Protein AF-A0A7C3L889-F1 (afdb_monomer)

Radius of gyration: 42.62 Å; Cα contacts (8 Å, |Δi|>4): 1383; chains: 1; bounding box: 101×55×102 Å

Structure (mmCIF, N/CA/C/O backbone):
data_AF-A0A7C3L889-F1
#
_entry.id   AF-A0A7C3L889-F1
#
loop_
_atom_site.group_PDB
_atom_site.id
_atom_site.type_symbol
_atom_site.label_atom_id
_atom_site.label_alt_id
_atom_site.label_comp_id
_atom_site.label_asym_id
_atom_site.label_entity_id
_atom_site.label_seq_id
_atom_site.pdbx_PDB_ins_code
_atom_site.Cartn_x
_atom_site.Cartn_y
_atom_site.Cartn_z
_atom_site.occupancy
_atom_site.B_iso_or_equiv
_atom_site.auth_seq_id
_atom_site.auth_comp_id
_atom_site.auth_asym_id
_atom_site.auth_atom_id
_atom_site.pdbx_PDB_model_num
ATOM 1 N N . ASP A 1 1 ? 51.698 14.834 -18.775 1.00 70.50 1 ASP A N 1
ATOM 2 C CA . ASP A 1 1 ? 52.623 13.778 -18.311 1.00 70.50 1 ASP A CA 1
ATOM 3 C C . ASP A 1 1 ? 52.259 12.429 -18.897 1.00 70.50 1 ASP A C 1
ATOM 5 O O . ASP A 1 1 ? 51.082 12.182 -19.133 1.00 70.50 1 ASP A O 1
ATOM 9 N N . LYS A 1 2 ? 53.258 11.590 -19.199 1.00 86.81 2 LYS A N 1
ATOM 10 C CA . LYS A 1 2 ? 53.035 10.225 -19.698 1.00 86.81 2 LYS A CA 1
ATOM 11 C C . LYS A 1 2 ? 52.978 9.249 -18.524 1.00 86.81 2 LYS A C 1
ATOM 13 O O . LYS A 1 2 ? 53.900 9.225 -17.712 1.00 86.81 2 LYS A O 1
ATOM 18 N N . ILE A 1 3 ? 51.927 8.438 -18.457 1.00 94.12 3 ILE A N 1
ATOM 19 C CA . ILE A 1 3 ? 51.753 7.384 -17.453 1.00 94.12 3 ILE A CA 1
ATOM 20 C C . ILE A 1 3 ? 52.172 6.058 -18.084 1.00 94.12 3 ILE A C 1
ATOM 22 O O . ILE A 1 3 ? 51.594 5.648 -19.086 1.00 94.12 3 ILE A O 1
ATOM 26 N N . ASN A 1 4 ? 53.154 5.384 -17.485 1.00 96.06 4 ASN A N 1
ATOM 27 C CA . ASN A 1 4 ? 53.631 4.077 -17.937 1.00 96.06 4 ASN A CA 1
ATOM 28 C C . ASN A 1 4 ? 53.218 2.996 -16.934 1.00 96.06 4 ASN A C 1
ATOM 30 O O . ASN A 1 4 ? 53.642 3.029 -15.779 1.00 96.06 4 ASN A O 1
ATOM 34 N N . ILE A 1 5 ? 52.429 2.023 -17.379 1.00 96.19 5 ILE A N 1
ATOM 35 C CA . ILE A 1 5 ? 51.915 0.917 -16.568 1.00 96.19 5 ILE A CA 1
ATOM 36 C C . ILE A 1 5 ? 52.521 -0.386 -17.085 1.00 96.19 5 ILE A C 1
ATOM 38 O O . ILE A 1 5 ? 52.445 -0.691 -18.274 1.00 96.19 5 ILE A O 1
ATOM 42 N N . LYS A 1 6 ? 53.110 -1.183 -16.191 1.00 96.69 6 LYS A N 1
ATOM 43 C CA . LYS A 1 6 ? 53.592 -2.534 -16.504 1.00 96.69 6 LYS A CA 1
ATOM 44 C C . LYS A 1 6 ? 52.793 -3.552 -15.706 1.00 96.69 6 LYS A C 1
ATOM 46 O O . LYS A 1 6 ? 52.712 -3.437 -14.487 1.00 96.69 6 LYS A O 1
ATOM 51 N N . VAL A 1 7 ? 52.235 -4.543 -16.390 1.00 95.81 7 VAL A N 1
ATOM 52 C CA . VAL A 1 7 ? 51.430 -5.612 -15.789 1.00 95.81 7 VAL A CA 1
ATOM 53 C C . VAL A 1 7 ? 52.130 -6.949 -16.023 1.00 95.81 7 VAL A C 1
ATOM 55 O O . VAL A 1 7 ? 52.517 -7.265 -17.148 1.00 95.81 7 VAL A O 1
ATOM 58 N N . SER A 1 8 ? 52.304 -7.731 -14.959 1.00 92.12 8 SER A N 1
ATOM 59 C CA . SER A 1 8 ? 52.916 -9.064 -14.993 1.00 92.12 8 SER A CA 1
ATOM 60 C C . SER A 1 8 ? 52.025 -10.051 -14.236 1.00 92.12 8 SER A C 1
ATOM 62 O O . SER A 1 8 ? 51.461 -9.687 -13.206 1.00 92.12 8 SER A O 1
ATOM 64 N N . GLY A 1 9 ? 51.926 -11.292 -14.719 1.00 84.88 9 GLY A N 1
ATOM 65 C CA . GLY A 1 9 ? 51.050 -12.326 -14.150 1.00 84.88 9 GLY A CA 1
ATOM 66 C C . GLY A 1 9 ? 49.716 -12.472 -14.900 1.00 84.88 9 GLY A C 1
ATOM 67 O O . GLY A 1 9 ? 49.569 -11.915 -15.988 1.00 84.88 9 GLY A O 1
ATOM 68 N N . PRO A 1 10 ? 48.750 -13.242 -14.362 1.00 83.69 10 PRO A N 1
ATOM 69 C CA . PRO A 1 10 ? 47.453 -13.458 -15.003 1.00 83.69 10 PRO A CA 1
ATOM 70 C C . PRO A 1 10 ? 46.661 -12.150 -15.133 1.00 83.69 10 PRO A C 1
ATOM 72 O O . PRO A 1 10 ? 46.336 -11.514 -14.130 1.00 83.69 10 PRO A O 1
ATOM 75 N N . VAL A 1 11 ? 46.334 -11.753 -16.365 1.00 92.31 11 VAL A N 1
ATOM 76 C CA . VAL A 1 11 ? 45.581 -10.523 -16.640 1.00 92.31 11 VAL A CA 1
ATOM 77 C C . VAL A 1 11 ? 44.111 -10.838 -16.903 1.00 92.31 11 VAL A C 1
ATOM 79 O O . VAL A 1 11 ? 43.778 -11.588 -17.822 1.00 92.31 11 VAL A O 1
ATOM 82 N N . GLY A 1 12 ? 43.237 -10.248 -16.083 1.00 88.00 12 GLY A N 1
ATOM 83 C CA . GLY A 1 12 ? 41.783 -10.355 -16.207 1.00 88.00 12 GLY A CA 1
ATOM 84 C C . GLY A 1 12 ? 41.203 -9.582 -17.397 1.00 88.00 12 GLY A C 1
ATOM 85 O O . GLY A 1 12 ? 41.928 -9.058 -18.240 1.00 88.00 12 GLY A O 1
ATOM 86 N N . GLN A 1 13 ? 39.873 -9.530 -17.467 1.00 91.75 13 GLN A N 1
ATOM 87 C CA . GLN A 1 13 ? 39.147 -8.859 -18.549 1.00 91.75 13 GLN A CA 1
ATOM 88 C C . GLN A 1 13 ? 39.326 -7.332 -18.508 1.00 91.75 13 GLN A C 1
ATOM 90 O O . GLN A 1 13 ? 39.566 -6.749 -17.447 1.00 91.75 13 GLN A O 1
ATOM 95 N N . ARG A 1 14 ? 39.133 -6.675 -19.658 1.00 94.19 14 ARG A N 1
ATOM 96 C CA . ARG A 1 14 ? 39.060 -5.209 -19.817 1.00 94.19 14 ARG A CA 1
ATOM 97 C C . ARG A 1 14 ? 40.326 -4.447 -19.446 1.00 94.19 14 ARG A C 1
ATOM 99 O O . ARG A 1 14 ? 40.277 -3.279 -19.052 1.00 94.19 14 ARG A O 1
ATOM 106 N N . LEU A 1 15 ? 41.482 -5.079 -19.612 1.00 95.38 15 LEU A N 1
ATOM 107 C CA . LEU A 1 15 ? 42.757 -4.391 -19.469 1.00 95.38 15 LEU A CA 1
ATOM 108 C C . LEU A 1 15 ? 42.813 -3.161 -20.388 1.00 95.38 15 LEU A C 1
ATOM 110 O O . LEU A 1 15 ? 42.618 -3.270 -21.596 1.00 95.38 15 LEU A O 1
ATOM 114 N N . GLY A 1 16 ? 43.153 -2.001 -19.824 1.00 94.62 16 GLY A N 1
ATOM 115 C CA . GLY A 1 16 ? 43.305 -0.764 -20.594 1.00 94.62 16 GLY A CA 1
ATOM 116 C C . GLY A 1 16 ? 41.987 -0.216 -21.141 1.00 94.62 16 GLY A C 1
ATOM 117 O O . GLY A 1 16 ? 42.001 0.597 -22.067 1.00 94.62 16 GLY A O 1
ATOM 118 N N . ALA A 1 17 ? 40.854 -0.659 -20.588 1.00 94.62 17 ALA A N 1
ATOM 119 C CA . ALA A 1 17 ? 39.554 -0.125 -20.946 1.00 94.62 17 ALA A CA 1
ATOM 120 C C . ALA A 1 17 ? 39.459 1.378 -20.658 1.00 94.62 17 ALA A C 1
ATOM 122 O O . ALA A 1 17 ? 39.975 1.857 -19.647 1.00 94.62 17 ALA A O 1
ATOM 123 N N . MET A 1 18 ? 38.785 2.113 -21.546 1.00 94.25 18 MET A N 1
ATOM 124 C CA . MET A 1 18 ? 38.640 3.574 -21.470 1.00 94.25 18 MET A CA 1
ATOM 125 C C . MET A 1 18 ? 39.987 4.313 -21.366 1.00 94.25 18 MET A C 1
ATOM 127 O O . MET A 1 18 ? 40.063 5.415 -20.825 1.00 94.25 18 MET A O 1
ATOM 131 N N . GLY A 1 19 ? 41.062 3.702 -21.879 1.00 94.12 19 GLY A N 1
ATOM 132 C CA . GLY A 1 19 ? 42.402 4.271 -21.852 1.00 94.12 19 GLY A CA 1
ATOM 133 C C . GLY A 1 19 ? 42.468 5.609 -22.589 1.00 94.12 19 GLY A C 1
ATOM 134 O O . GLY A 1 19 ? 41.943 5.747 -23.690 1.00 94.12 19 GLY A O 1
ATOM 135 N N . MET A 1 20 ? 43.126 6.595 -21.983 1.00 93.50 20 MET A N 1
ATOM 136 C CA . MET A 1 20 ? 43.212 7.961 -22.507 1.00 93.50 20 MET A CA 1
ATOM 137 C C . MET A 1 20 ? 44.606 8.268 -23.060 1.00 93.50 20 MET A C 1
ATOM 139 O O . MET A 1 20 ? 45.595 7.614 -22.710 1.00 93.50 20 MET A O 1
ATOM 143 N N . GLN A 1 21 ? 44.686 9.298 -23.906 1.00 92.56 21 GLN A N 1
ATOM 144 C CA . GLN A 1 21 ? 45.949 9.803 -24.444 1.00 92.56 21 GLN A CA 1
ATOM 145 C C . GLN A 1 21 ? 46.967 10.082 -23.326 1.00 92.56 21 GLN A C 1
ATOM 147 O O . GLN A 1 21 ? 46.633 10.621 -22.275 1.00 92.56 21 GLN A O 1
ATOM 152 N N . GLY A 1 22 ? 48.227 9.714 -23.568 1.00 93.94 22 GLY A N 1
ATOM 153 C CA . GLY A 1 22 ? 49.306 9.853 -22.587 1.00 93.94 22 GLY A CA 1
ATOM 154 C C . GLY A 1 22 ? 49.474 8.645 -21.662 1.00 93.94 22 GLY A C 1
ATOM 155 O O . GLY A 1 22 ? 50.377 8.662 -20.832 1.00 93.94 22 GLY A O 1
ATOM 156 N N . THR A 1 23 ? 48.669 7.590 -21.828 1.00 97.12 23 THR A N 1
ATOM 157 C CA . THR A 1 23 ? 48.820 6.323 -21.097 1.00 97.12 23 THR A CA 1
ATOM 158 C C . THR A 1 23 ? 49.464 5.256 -21.982 1.00 97.12 23 THR A C 1
ATOM 160 O O . THR A 1 23 ? 48.990 4.996 -23.089 1.00 97.12 23 THR A O 1
ATOM 163 N N . GLU A 1 24 ? 50.513 4.611 -21.480 1.00 97.88 24 GLU A N 1
ATOM 164 C CA . GLU A 1 24 ? 51.167 3.459 -22.100 1.00 97.88 24 GLU A CA 1
ATOM 165 C C . GLU A 1 24 ? 51.110 2.257 -21.149 1.00 97.88 24 GLU A C 1
ATOM 167 O O . GLU A 1 24 ? 51.527 2.344 -19.994 1.00 97.88 24 GLU A O 1
ATOM 172 N N . ILE A 1 25 ? 50.568 1.134 -21.621 1.00 98.00 25 ILE A N 1
ATOM 173 C CA . ILE A 1 25 ? 50.381 -0.098 -20.848 1.00 98.00 25 ILE A CA 1
ATOM 174 C C . ILE A 1 25 ? 51.151 -1.220 -21.533 1.00 98.00 25 ILE A C 1
ATOM 176 O O . ILE A 1 25 ? 50.941 -1.479 -22.715 1.00 98.00 25 ILE A O 1
ATOM 180 N N . VAL A 1 26 ? 52.006 -1.924 -20.795 1.00 98.06 26 VAL A N 1
ATOM 181 C CA . VAL A 1 26 ? 52.742 -3.093 -21.291 1.00 98.06 26 VAL A CA 1
ATOM 182 C C . VAL A 1 26 ? 52.435 -4.307 -20.424 1.00 98.06 26 VAL A C 1
ATOM 184 O O . VAL A 1 26 ? 52.660 -4.285 -19.213 1.00 98.06 26 VAL A O 1
ATOM 187 N N . VAL A 1 27 ? 51.964 -5.382 -21.049 1.00 97.44 27 VAL A N 1
ATOM 188 C CA . VAL A 1 27 ? 51.660 -6.663 -20.402 1.00 97.44 27 VAL A CA 1
ATOM 189 C C . VAL A 1 27 ? 52.722 -7.689 -20.742 1.00 97.44 27 VAL A C 1
ATOM 191 O O . VAL A 1 27 ? 52.957 -7.986 -21.914 1.00 97.44 27 VAL A O 1
ATOM 194 N N . ASN A 1 28 ? 53.320 -8.285 -19.715 1.00 96.12 28 ASN A N 1
ATOM 195 C CA . ASN A 1 28 ? 54.216 -9.428 -19.853 1.00 96.12 28 ASN A CA 1
ATOM 196 C C . ASN A 1 28 ? 53.412 -10.738 -19.793 1.00 96.12 28 ASN A C 1
ATOM 198 O O . ASN A 1 28 ? 53.394 -11.407 -18.761 1.00 96.12 28 ASN A O 1
ATOM 202 N N . GLY A 1 29 ? 52.727 -11.076 -20.887 1.00 94.62 29 GLY A N 1
ATOM 203 C CA . GLY A 1 29 ? 51.891 -12.273 -21.007 1.00 94.62 29 GLY A CA 1
ATOM 204 C C . GLY A 1 29 ? 50.658 -12.040 -21.881 1.00 94.62 29 GLY A C 1
ATOM 205 O O . GLY A 1 29 ? 50.560 -11.017 -22.558 1.00 94.62 29 GLY A O 1
ATOM 206 N N . SER A 1 30 ? 49.728 -12.995 -21.856 1.00 96.00 30 SER A N 1
ATOM 207 C CA . SER A 1 30 ? 48.424 -12.906 -22.529 1.00 96.00 30 SER A CA 1
ATOM 208 C C . SER A 1 30 ? 47.391 -12.163 -21.674 1.00 96.00 30 SER A C 1
ATOM 210 O O . SER A 1 30 ? 47.548 -12.062 -20.454 1.00 96.00 30 SER A O 1
ATOM 212 N N . ALA A 1 31 ? 46.317 -11.672 -22.296 1.00 96.44 31 ALA A N 1
ATOM 213 C CA . ALA A 1 31 ? 45.240 -10.961 -21.610 1.00 96.44 31 ALA A CA 1
ATOM 214 C C . ALA A 1 31 ? 43.839 -11.495 -21.964 1.00 96.44 31 ALA A C 1
ATOM 216 O O . ALA A 1 31 ? 43.543 -11.846 -23.113 1.00 96.44 31 ALA A O 1
ATOM 217 N N . SER A 1 32 ? 42.987 -11.568 -20.936 1.00 93.50 32 SER A N 1
ATOM 218 C CA . SER A 1 32 ? 41.586 -11.984 -21.054 1.00 93.50 32 SER A CA 1
ATOM 219 C C . SER A 1 32 ? 40.712 -10.888 -21.693 1.00 93.50 32 SER A C 1
ATOM 221 O O . SER A 1 32 ? 41.197 -9.782 -21.920 1.00 93.50 32 SER A O 1
ATOM 223 N N . ASP A 1 33 ? 39.457 -11.219 -22.011 1.00 94.12 33 ASP A N 1
ATOM 224 C CA . ASP A 1 33 ? 38.586 -10.547 -22.989 1.00 94.12 33 ASP A CA 1
ATOM 225 C C . ASP A 1 33 ? 38.547 -9.007 -22.874 1.00 94.12 33 ASP A C 1
ATOM 227 O O . ASP A 1 33 ? 38.765 -8.431 -21.806 1.00 94.12 33 ASP A O 1
ATOM 231 N N . ASP A 1 34 ? 38.183 -8.325 -23.964 1.00 96.50 34 ASP A N 1
ATOM 232 C CA . ASP A 1 34 ? 37.917 -6.880 -24.018 1.00 96.50 34 ASP A CA 1
ATOM 233 C C . ASP A 1 34 ? 39.145 -5.978 -23.740 1.00 96.50 34 ASP A C 1
ATOM 235 O O . ASP A 1 34 ? 39.020 -4.849 -23.255 1.00 96.50 34 ASP A O 1
ATOM 239 N N . VAL A 1 35 ? 40.362 -6.435 -24.059 1.00 97.56 35 VAL A N 1
ATOM 240 C CA . VAL A 1 35 ? 41.577 -5.600 -23.963 1.00 97.56 35 VAL A CA 1
ATOM 241 C C . VAL A 1 35 ? 41.413 -4.323 -24.785 1.00 97.56 35 VAL A C 1
ATOM 243 O O . VAL A 1 35 ? 41.177 -4.390 -25.983 1.00 97.56 35 VAL A O 1
ATOM 246 N N . GLY A 1 36 ? 41.567 -3.150 -24.177 1.00 96.75 36 GLY A N 1
ATOM 247 C CA . GLY A 1 36 ? 41.388 -1.870 -24.863 1.00 96.75 36 GLY A CA 1
ATOM 248 C C . GLY A 1 36 ? 39.932 -1.557 -25.222 1.00 96.75 36 GLY A C 1
ATOM 249 O O . GLY A 1 36 ? 39.685 -0.786 -26.151 1.00 96.75 36 GLY A O 1
ATOM 250 N N . TRP A 1 37 ? 38.960 -2.137 -24.514 1.00 96.88 37 TRP A N 1
ATOM 251 C CA . TRP A 1 37 ? 37.549 -1.787 -24.680 1.00 96.88 37 TRP A CA 1
ATOM 252 C C . TRP A 1 37 ? 37.309 -0.290 -24.459 1.00 96.88 37 TRP A C 1
ATOM 254 O O . TRP A 1 37 ? 37.759 0.274 -23.463 1.00 96.88 37 TRP A O 1
ATOM 264 N N . LEU A 1 38 ? 36.610 0.371 -25.385 1.00 95.81 38 LEU A N 1
ATOM 265 C CA . LEU A 1 38 ? 36.418 1.830 -25.372 1.00 95.81 38 LEU A CA 1
ATOM 266 C C . LEU A 1 38 ? 37.735 2.629 -25.293 1.00 95.81 38 LEU A C 1
ATOM 268 O O . LEU A 1 38 ? 37.765 3.708 -24.705 1.00 95.81 38 LEU A O 1
ATOM 272 N N . ASN A 1 39 ? 38.842 2.120 -25.846 1.00 95.88 39 ASN A N 1
ATOM 273 C CA . ASN A 1 39 ? 40.097 2.873 -25.862 1.00 95.88 39 ASN A CA 1
ATOM 274 C C . ASN A 1 39 ? 39.928 4.212 -26.612 1.00 95.88 39 ASN A C 1
ATOM 276 O O . ASN A 1 39 ? 39.407 4.270 -27.733 1.00 95.88 39 ASN A O 1
ATOM 280 N N . CYS A 1 40 ? 40.381 5.282 -25.968 1.00 93.06 40 CYS A N 1
ATOM 281 C CA . CYS A 1 40 ? 40.256 6.677 -26.375 1.00 93.06 40 CYS A CA 1
ATOM 282 C C . CYS A 1 40 ? 41.624 7.377 -26.446 1.00 93.06 40 CYS A C 1
ATOM 284 O O . CYS A 1 40 ? 41.687 8.603 -26.415 1.00 93.06 40 CYS A O 1
ATOM 286 N N . GLY A 1 41 ? 42.723 6.625 -26.572 1.00 93.81 41 GLY A N 1
ATOM 287 C CA . GLY A 1 41 ? 44.043 7.201 -26.854 1.00 93.81 41 GLY A CA 1
ATOM 288 C C . GLY A 1 41 ? 45.229 6.510 -26.190 1.00 93.81 41 GLY A C 1
ATOM 289 O O . GLY A 1 41 ? 46.362 6.930 -26.423 1.00 93.81 41 GLY A O 1
ATOM 290 N N . ALA A 1 42 ? 45.010 5.474 -25.378 1.00 97.00 42 ALA A N 1
ATOM 291 C CA . ALA A 1 42 ? 46.100 4.730 -24.758 1.00 97.00 42 ALA A CA 1
ATOM 292 C C . ALA A 1 42 ? 46.831 3.837 -25.770 1.00 97.00 42 ALA A C 1
ATOM 294 O O . ALA A 1 42 ? 46.230 3.314 -26.716 1.00 97.00 42 ALA A O 1
ATOM 295 N N . ILE A 1 43 ? 48.124 3.628 -25.529 1.00 97.94 43 ILE A N 1
ATOM 296 C CA . ILE A 1 43 ? 48.941 2.632 -26.226 1.00 97.94 43 ILE A CA 1
ATOM 297 C C . ILE A 1 43 ? 49.028 1.400 -25.328 1.00 97.94 43 ILE A C 1
ATOM 299 O O . ILE A 1 43 ? 49.540 1.477 -24.215 1.00 97.94 43 ILE A O 1
ATOM 303 N N . ILE A 1 44 ? 48.520 0.265 -25.793 1.00 98.38 44 ILE A N 1
ATOM 304 C CA . ILE A 1 44 ? 48.465 -0.991 -25.045 1.00 98.38 44 ILE A CA 1
ATOM 305 C C . ILE A 1 44 ? 49.286 -2.026 -25.807 1.00 98.38 44 ILE A C 1
ATOM 307 O O . ILE A 1 44 ? 48.988 -2.329 -26.956 1.00 98.38 44 ILE A O 1
ATOM 311 N N . THR A 1 45 ? 50.318 -2.578 -25.177 1.00 98.44 45 THR A N 1
ATOM 312 C CA . THR A 1 45 ? 51.160 -3.638 -25.738 1.00 98.44 45 THR A CA 1
ATOM 313 C C . THR A 1 45 ? 50.987 -4.919 -24.933 1.00 98.44 45 THR A C 1
ATOM 315 O O . THR A 1 45 ? 51.276 -4.943 -23.738 1.00 98.44 45 THR A O 1
ATOM 318 N N . VAL A 1 46 ? 50.560 -5.997 -25.585 1.00 98.06 46 VAL A N 1
ATOM 319 C CA . VAL A 1 46 ? 50.397 -7.330 -24.997 1.00 98.06 46 VAL A CA 1
ATOM 320 C C . VAL A 1 46 ? 51.461 -8.262 -25.568 1.00 98.06 46 VAL A C 1
ATOM 322 O O . VAL A 1 46 ? 51.452 -8.569 -26.760 1.00 98.06 46 VAL A O 1
ATOM 325 N N . LEU A 1 47 ? 52.396 -8.723 -24.730 1.00 97.69 47 LEU A N 1
ATOM 326 C CA . LEU A 1 47 ? 53.473 -9.648 -25.119 1.00 97.69 47 LEU A CA 1
ATOM 327 C C . LEU A 1 47 ? 53.013 -11.123 -25.118 1.00 97.69 47 LEU A C 1
ATOM 329 O O . LEU A 1 47 ? 53.761 -12.008 -24.715 1.00 97.69 47 LEU A O 1
ATOM 333 N N . GLY A 1 48 ? 51.777 -11.365 -25.550 1.00 95.81 48 GLY A N 1
ATOM 334 C CA . GLY A 1 48 ? 51.102 -12.662 -25.615 1.00 95.81 48 GLY A CA 1
ATOM 335 C C . GLY A 1 48 ? 49.849 -12.576 -26.492 1.00 95.81 48 GLY A C 1
ATOM 336 O O . GLY A 1 48 ? 49.741 -11.672 -27.323 1.00 95.81 48 GLY A O 1
ATOM 337 N N . ASP A 1 49 ? 48.909 -13.504 -26.314 1.00 96.75 49 ASP A N 1
ATOM 338 C CA . ASP A 1 49 ? 47.613 -13.498 -27.008 1.00 96.75 49 ASP A CA 1
ATOM 339 C C . ASP A 1 49 ? 46.597 -12.582 -26.311 1.00 96.75 49 ASP A C 1
ATOM 341 O O . ASP A 1 49 ? 46.642 -12.381 -25.093 1.00 96.75 49 ASP A O 1
ATOM 345 N N . VAL A 1 50 ? 45.634 -12.072 -27.078 1.00 97.00 50 VAL A N 1
ATOM 346 C CA . VAL A 1 50 ? 44.405 -11.478 -26.536 1.00 97.00 50 VAL A CA 1
ATOM 347 C C . VAL A 1 50 ? 43.220 -12.361 -26.901 1.00 97.00 50 VAL A C 1
ATOM 349 O O . VAL A 1 50 ? 43.165 -12.941 -27.984 1.00 97.00 50 VAL A O 1
ATOM 352 N N . THR A 1 51 ? 42.277 -12.494 -25.979 1.00 95.06 51 THR A N 1
ATOM 353 C CA . THR A 1 51 ? 41.063 -13.300 -26.184 1.00 95.06 51 THR A CA 1
ATOM 354 C C . THR A 1 51 ? 39.961 -12.452 -26.831 1.00 95.06 51 THR A C 1
ATOM 356 O O . THR A 1 51 ? 40.267 -11.631 -27.701 1.00 95.06 51 THR A O 1
ATOM 359 N N . ASN A 1 52 ? 38.684 -12.686 -26.528 1.00 96.88 52 ASN A N 1
ATOM 360 C CA . ASN A 1 52 ? 37.596 -12.139 -27.333 1.00 96.88 52 ASN A CA 1
ATOM 361 C C . ASN A 1 52 ? 37.432 -10.632 -27.113 1.00 96.88 52 ASN A C 1
ATOM 363 O O . ASN A 1 52 ? 37.811 -10.103 -26.074 1.00 96.88 52 ASN A O 1
ATOM 367 N N . GLY A 1 53 ? 36.856 -9.917 -28.078 1.00 96.19 53 GLY A N 1
ATOM 368 C CA . GLY A 1 53 ? 36.477 -8.513 -27.870 1.00 96.19 53 GLY A CA 1
ATOM 369 C C . GLY A 1 53 ? 37.645 -7.524 -27.805 1.00 96.19 53 GLY A C 1
ATOM 370 O O . GLY A 1 53 ? 37.448 -6.365 -27.442 1.00 96.19 53 GLY A O 1
ATOM 371 N N . ALA A 1 54 ? 38.873 -7.936 -28.139 1.00 97.19 54 ALA A N 1
ATOM 372 C CA . ALA A 1 54 ? 40.010 -7.019 -28.103 1.00 97.19 54 ALA A CA 1
ATOM 373 C C . ALA A 1 54 ? 39.757 -5.787 -28.990 1.00 97.19 54 ALA A C 1
ATOM 375 O O . ALA A 1 54 ? 39.307 -5.891 -30.128 1.00 97.19 54 ALA A O 1
ATOM 376 N N . HIS A 1 55 ? 40.023 -4.615 -28.427 1.00 94.94 55 HIS A N 1
ATOM 377 C CA . HIS A 1 55 ? 39.798 -3.277 -28.972 1.00 94.94 55 HIS A CA 1
ATOM 378 C C . HIS A 1 55 ? 38.341 -2.919 -29.301 1.00 94.94 55 HIS A C 1
ATOM 380 O O . HIS A 1 55 ? 38.086 -1.931 -29.991 1.00 94.94 55 HIS A O 1
ATOM 386 N N . ASN A 1 56 ? 37.371 -3.675 -28.781 1.00 95.00 56 ASN A N 1
ATOM 387 C CA . ASN A 1 56 ? 35.952 -3.447 -29.031 1.00 95.00 56 ASN A CA 1
ATOM 388 C C . ASN A 1 56 ? 35.508 -2.025 -28.631 1.00 95.00 56 ASN A C 1
ATOM 390 O O . ASN A 1 56 ? 35.846 -1.516 -27.559 1.00 95.00 56 ASN A O 1
ATOM 394 N N . ALA A 1 57 ? 34.732 -1.384 -29.505 1.00 95.44 57 ALA A N 1
ATOM 395 C CA . ALA A 1 57 ? 34.175 -0.041 -29.342 1.00 95.44 57 ALA A CA 1
ATOM 396 C C . ALA A 1 57 ? 35.202 1.087 -29.102 1.00 95.44 57 ALA A C 1
ATOM 398 O O . ALA A 1 57 ? 34.820 2.191 -28.713 1.00 95.44 57 ALA A O 1
ATOM 399 N N . GLY A 1 58 ? 36.495 0.854 -29.347 1.00 95.25 58 GLY A N 1
ATOM 400 C CA . GLY A 1 58 ? 37.501 1.911 -29.269 1.00 95.25 58 GLY A CA 1
ATOM 401 C C . GLY A 1 58 ? 37.304 2.980 -30.349 1.00 95.25 58 GLY A C 1
ATOM 402 O O . GLY A 1 58 ? 36.785 2.706 -31.434 1.00 95.25 58 GLY A O 1
ATOM 403 N N . ALA A 1 59 ? 37.750 4.201 -30.067 1.00 93.12 59 ALA A N 1
ATOM 404 C CA . ALA A 1 59 ? 37.730 5.317 -31.015 1.00 93.12 59 ALA A CA 1
ATOM 405 C C . ALA A 1 59 ? 39.132 5.846 -31.350 1.00 93.12 59 ALA A C 1
ATOM 407 O O . ALA A 1 59 ? 39.311 6.464 -32.399 1.00 93.12 59 ALA A O 1
ATOM 408 N N . GLN A 1 60 ? 40.112 5.636 -30.463 1.00 94.12 60 GLN A N 1
ATOM 409 C CA . GLN A 1 60 ? 41.491 6.114 -30.605 1.00 94.12 60 GLN A CA 1
ATOM 410 C C . GLN A 1 60 ? 42.468 5.180 -29.869 1.00 94.12 60 GLN A C 1
ATOM 412 O O . GLN A 1 60 ? 42.066 4.263 -29.150 1.00 94.12 60 GLN A O 1
ATOM 417 N N . GLY A 1 61 ? 43.763 5.457 -30.003 1.00 95.69 61 GLY A N 1
ATOM 418 C CA . GLY A 1 61 ? 44.820 4.701 -29.336 1.00 95.69 61 GLY A CA 1
ATOM 419 C C . GLY A 1 61 ? 45.295 3.507 -30.155 1.00 95.69 61 GLY A C 1
ATOM 420 O O . GLY A 1 61 ? 44.842 3.277 -31.277 1.00 95.69 61 GLY A O 1
ATOM 421 N N . ILE A 1 62 ? 46.250 2.770 -29.595 1.00 98.06 62 ILE A N 1
ATOM 422 C CA . ILE A 1 62 ? 46.957 1.700 -30.295 1.00 98.06 62 ILE A CA 1
ATOM 423 C C . ILE A 1 62 ? 46.930 0.432 -29.447 1.00 98.06 62 ILE A C 1
ATOM 425 O O . ILE A 1 62 ? 47.248 0.485 -28.261 1.00 98.06 62 ILE A O 1
ATOM 429 N N . LEU A 1 63 ? 46.587 -0.701 -30.052 1.00 98.38 63 LEU A N 1
ATOM 430 C CA . LEU A 1 63 ? 46.747 -2.030 -29.475 1.00 98.38 63 LEU A CA 1
ATOM 431 C C . LEU A 1 63 ? 47.807 -2.801 -30.269 1.00 98.38 63 LEU A C 1
ATOM 433 O O . LEU A 1 63 ? 47.624 -3.082 -31.450 1.00 98.38 63 LEU A O 1
ATOM 437 N N . TYR A 1 64 ? 48.906 -3.161 -29.616 1.00 98.75 64 TYR A N 1
ATOM 438 C CA . TYR A 1 64 ? 49.962 -4.010 -30.156 1.00 98.75 64 TYR A CA 1
ATOM 439 C C . TYR A 1 64 ? 49.916 -5.389 -29.496 1.00 98.75 64 TYR A C 1
ATOM 441 O O . TYR A 1 64 ? 50.129 -5.505 -28.292 1.00 98.75 64 TYR A O 1
ATOM 449 N N . VAL A 1 65 ? 49.682 -6.444 -30.273 1.00 98.38 65 VAL A N 1
ATOM 450 C CA . VAL A 1 65 ? 49.588 -7.829 -29.784 1.00 98.38 65 VAL A CA 1
ATOM 451 C C . VAL A 1 65 ? 50.719 -8.665 -30.380 1.00 98.38 65 VAL A C 1
ATOM 453 O O . VAL A 1 65 ? 50.875 -8.722 -31.599 1.00 98.38 65 VAL A O 1
ATOM 456 N N . GLN A 1 66 ? 51.530 -9.305 -29.531 1.00 97.94 66 GLN A N 1
ATOM 457 C CA . GLN A 1 66 ? 52.608 -10.216 -29.952 1.00 97.94 66 GLN A CA 1
ATOM 458 C C . GLN A 1 66 ? 52.079 -11.581 -30.427 1.00 97.94 66 GLN A C 1
ATOM 460 O O . GLN A 1 66 ? 52.760 -12.261 -31.191 1.00 97.94 66 GLN A O 1
ATOM 465 N N . GLY A 1 67 ? 50.908 -12.004 -29.948 1.00 97.12 67 GLY A N 1
ATOM 466 C CA . GLY A 1 67 ? 50.201 -13.217 -30.363 1.00 97.12 67 GLY A CA 1
ATOM 467 C C . GLY A 1 67 ? 49.090 -12.947 -31.386 1.00 97.12 67 GLY A C 1
ATOM 468 O O . GLY A 1 67 ? 49.232 -12.107 -32.280 1.00 97.12 67 GLY A O 1
ATOM 469 N N . GLY A 1 68 ? 47.987 -13.682 -31.256 1.00 97.38 68 GLY A N 1
ATOM 470 C CA . GLY A 1 68 ? 46.746 -13.500 -32.010 1.00 97.38 68 GLY A CA 1
ATOM 471 C C . GLY A 1 68 ? 45.597 -12.933 -31.166 1.00 97.38 68 GLY A C 1
ATOM 472 O O . GLY A 1 68 ? 45.717 -12.787 -29.948 1.00 97.38 68 GLY A O 1
ATOM 473 N N . GLY A 1 69 ? 44.485 -12.612 -31.830 1.00 97.50 69 GLY A N 1
ATOM 474 C CA . GLY A 1 69 ? 43.232 -12.151 -31.218 1.00 97.50 69 GLY A CA 1
ATOM 475 C C . GLY A 1 69 ? 42.146 -13.231 -31.185 1.00 97.50 69 GLY A C 1
ATOM 476 O O . GLY A 1 69 ? 42.103 -14.090 -32.062 1.00 97.50 69 GLY A O 1
ATOM 477 N N . GLY A 1 70 ? 41.270 -13.233 -30.182 1.00 97.00 70 GLY A N 1
ATOM 478 C CA . GLY A 1 70 ? 40.117 -14.137 -30.106 1.00 97.00 70 GLY A CA 1
ATOM 479 C C . GLY A 1 70 ? 38.990 -13.776 -31.081 1.00 97.00 70 GLY A C 1
ATOM 480 O O . GLY A 1 70 ? 39.196 -13.088 -32.081 1.00 97.00 70 GLY A O 1
ATOM 481 N N . ALA A 1 71 ? 37.780 -14.252 -30.793 1.00 96.88 71 ALA A N 1
ATOM 482 C CA . ALA A 1 71 ? 36.592 -13.880 -31.551 1.00 96.88 71 ALA A CA 1
ATOM 483 C C . ALA A 1 71 ? 36.189 -12.424 -31.270 1.00 96.88 71 ALA A C 1
ATOM 485 O O . ALA A 1 71 ? 36.424 -11.888 -30.185 1.00 96.88 71 ALA A O 1
ATOM 486 N N . ARG A 1 72 ? 35.529 -11.778 -32.232 1.00 96.50 72 ARG A N 1
ATOM 487 C CA . ARG A 1 72 ? 34.974 -10.421 -32.097 1.00 96.50 72 ARG A CA 1
ATOM 488 C C . ARG A 1 72 ? 36.010 -9.368 -31.689 1.00 96.50 72 ARG A C 1
ATOM 490 O O . ARG A 1 72 ? 35.682 -8.391 -31.024 1.00 96.50 72 ARG A O 1
ATOM 497 N N . CYS A 1 73 ? 37.266 -9.544 -32.087 1.00 97.81 73 CYS A N 1
ATOM 498 C CA . CYS A 1 73 ? 38.239 -8.459 -32.027 1.00 97.81 73 CYS A CA 1
ATOM 499 C C . CYS A 1 73 ? 37.841 -7.344 -33.008 1.00 97.81 73 CYS A C 1
ATOM 501 O O . CYS A 1 73 ? 37.241 -7.610 -34.052 1.00 97.81 73 CYS A O 1
ATOM 503 N N . ASP A 1 74 ? 38.164 -6.098 -32.668 1.00 97.12 74 ASP A N 1
ATOM 504 C CA . ASP A 1 74 ? 37.901 -4.901 -33.474 1.00 97.12 74 ASP A CA 1
ATOM 505 C C . ASP A 1 74 ? 36.421 -4.636 -33.797 1.00 97.12 74 ASP A C 1
ATOM 507 O O . ASP A 1 74 ? 36.094 -3.920 -34.749 1.00 97.12 74 ASP A O 1
ATOM 511 N N . THR A 1 75 ? 35.497 -5.172 -32.998 1.00 95.62 75 THR A N 1
ATOM 512 C CA . THR A 1 75 ? 34.076 -4.897 -33.207 1.00 95.62 75 THR A CA 1
ATOM 513 C C . THR A 1 75 ? 33.719 -3.467 -32.835 1.00 95.62 75 THR A C 1
ATOM 515 O O . THR A 1 75 ? 34.225 -2.910 -31.863 1.00 95.62 75 THR A O 1
ATOM 518 N N . MET A 1 76 ? 32.813 -2.858 -33.598 1.00 95.38 76 MET A N 1
ATOM 519 C CA . MET A 1 76 ? 32.259 -1.526 -33.321 1.00 95.38 76 MET A CA 1
ATOM 520 C C . MET A 1 76 ? 33.281 -0.383 -33.176 1.00 95.38 76 MET A C 1
ATOM 522 O O . MET A 1 76 ? 32.906 0.682 -32.673 1.00 95.38 76 MET A O 1
ATOM 526 N N . THR A 1 77 ? 34.535 -0.544 -33.617 1.00 96.62 77 THR A N 1
ATOM 527 C CA . THR A 1 77 ? 35.522 0.544 -33.535 1.00 96.62 77 THR A CA 1
ATOM 528 C C . THR A 1 77 ? 35.062 1.749 -34.349 1.00 96.62 77 THR A C 1
ATOM 530 O O . THR A 1 77 ? 34.387 1.614 -35.375 1.00 96.62 77 THR A O 1
ATOM 533 N N . LYS A 1 78 ? 35.395 2.947 -33.879 1.00 93.25 78 LYS A N 1
ATOM 534 C CA . LYS A 1 78 ? 34.971 4.220 -34.465 1.00 93.25 78 LYS A CA 1
ATOM 535 C C . LYS A 1 78 ? 36.175 4.973 -35.012 1.00 93.25 78 LYS A C 1
ATOM 537 O O . LYS A 1 78 ? 37.292 4.806 -34.538 1.00 93.25 78 LYS A O 1
ATOM 542 N N . ASN A 1 79 ? 35.928 5.830 -35.995 1.00 89.00 79 ASN A N 1
ATOM 543 C CA . ASN A 1 79 ? 36.875 6.861 -36.394 1.00 89.00 79 ASN A CA 1
ATOM 544 C C . ASN A 1 79 ? 36.275 8.222 -36.049 1.00 89.00 79 ASN A C 1
ATOM 546 O O . ASN A 1 79 ? 35.157 8.529 -36.463 1.00 89.00 79 ASN A O 1
ATOM 550 N N . ASN A 1 80 ? 37.019 9.030 -35.302 1.00 86.12 80 ASN A N 1
ATOM 551 C CA . ASN A 1 80 ? 36.723 10.444 -35.142 1.00 86.12 80 ASN A CA 1
ATOM 552 C C . ASN A 1 80 ? 37.765 11.227 -35.954 1.00 86.12 80 ASN A C 1
ATOM 554 O O . ASN A 1 80 ? 38.918 11.259 -35.532 1.00 86.12 80 ASN A O 1
ATOM 558 N N . PRO A 1 81 ? 37.379 11.894 -37.060 1.00 86.31 81 PRO A N 1
ATOM 559 C CA . PRO A 1 81 ? 38.314 12.602 -37.940 1.00 86.31 81 PRO A CA 1
ATOM 560 C C . PRO A 1 81 ? 39.169 13.683 -37.262 1.00 86.31 81 PRO A C 1
ATOM 562 O O . PRO A 1 81 ? 40.148 14.136 -37.842 1.00 86.31 81 PRO A O 1
ATOM 565 N N . ARG A 1 82 ? 38.808 14.121 -36.047 1.00 85.94 82 ARG A N 1
ATOM 566 C CA . ARG A 1 82 ? 39.596 15.085 -35.260 1.00 85.94 82 ARG A CA 1
ATOM 567 C C . ARG A 1 82 ? 40.874 14.493 -34.660 1.00 85.94 82 ARG A C 1
ATOM 569 O O . ARG A 1 82 ? 41.705 15.252 -34.174 1.00 85.94 82 ARG A O 1
ATOM 576 N N . TYR A 1 83 ? 41.009 13.171 -34.639 1.00 89.62 83 TYR A N 1
ATOM 577 C CA . TYR A 1 83 ? 42.094 12.468 -33.962 1.00 89.62 83 TYR A CA 1
ATOM 578 C C . TYR A 1 83 ? 42.740 11.441 -34.888 1.00 89.62 83 TYR A C 1
ATOM 580 O O . TYR A 1 83 ? 42.173 11.059 -35.911 1.00 89.62 83 TYR A O 1
ATOM 588 N N . ALA A 1 84 ? 43.931 10.975 -34.508 1.00 90.38 84 ALA A N 1
ATOM 589 C CA . ALA A 1 84 ? 44.566 9.864 -35.200 1.00 90.38 84 ALA A CA 1
ATOM 590 C C . ALA A 1 84 ? 43.653 8.623 -35.148 1.00 90.38 84 ALA A C 1
ATOM 592 O O . ALA A 1 84 ? 43.048 8.356 -34.100 1.00 90.38 84 ALA A O 1
ATOM 593 N N . PRO A 1 85 ? 43.553 7.861 -36.250 1.00 93.31 85 PRO A N 1
ATOM 594 C CA . PRO A 1 85 ? 42.721 6.673 -36.282 1.00 93.31 85 PRO A CA 1
ATOM 595 C C . PRO A 1 85 ? 43.209 5.664 -35.243 1.00 93.31 85 PRO A C 1
ATOM 597 O O . PRO A 1 85 ? 44.412 5.481 -35.046 1.00 93.31 85 PRO A O 1
ATOM 600 N N . LEU A 1 86 ? 42.258 4.987 -34.603 1.00 95.94 86 LEU A N 1
ATOM 601 C CA . LEU A 1 86 ? 42.538 3.824 -33.769 1.00 95.94 86 LEU A CA 1
ATOM 602 C C . LEU A 1 86 ? 43.334 2.783 -34.560 1.00 95.94 86 LEU A C 1
ATOM 604 O O . LEU A 1 86 ? 42.998 2.523 -35.716 1.00 95.94 86 LEU A O 1
ATOM 608 N N . GLN A 1 87 ? 44.341 2.175 -33.932 1.00 97.75 87 GLN A N 1
ATOM 609 C CA . GLN A 1 87 ? 45.146 1.125 -34.551 1.00 97.75 87 GLN A CA 1
ATOM 610 C C . GLN A 1 87 ? 45.157 -0.164 -33.736 1.00 97.75 87 GLN A C 1
ATOM 612 O O . GLN A 1 87 ? 45.406 -0.123 -32.535 1.00 97.75 87 GLN A O 1
ATOM 617 N N . SER A 1 88 ? 45.000 -1.306 -34.392 1.00 98.19 88 SER A N 1
ATOM 618 C CA . SER A 1 88 ? 45.153 -2.632 -33.786 1.00 98.19 88 SER A CA 1
ATOM 619 C C . SER A 1 88 ? 46.105 -3.490 -34.615 1.00 98.19 88 SER A C 1
ATOM 621 O O . SER A 1 88 ? 46.038 -3.510 -35.841 1.00 98.19 88 SER A O 1
ATOM 623 N N . TRP A 1 89 ? 47.032 -4.180 -33.957 1.00 98.69 89 TRP A N 1
ATOM 624 C CA . TRP A 1 89 ? 48.076 -4.966 -34.611 1.00 98.69 89 TRP A CA 1
ATOM 625 C C . TRP A 1 89 ? 48.167 -6.348 -33.983 1.00 98.69 89 TRP A C 1
ATOM 627 O O . TRP A 1 89 ? 48.387 -6.469 -32.777 1.00 98.69 89 TRP A O 1
ATOM 637 N N . TYR A 1 90 ? 48.066 -7.379 -34.814 1.00 98.69 90 TYR A N 1
ATOM 638 C CA . TYR A 1 90 ? 48.128 -8.781 -34.425 1.00 98.69 90 TYR A CA 1
ATOM 639 C C . TYR A 1 90 ? 49.269 -9.465 -35.174 1.00 98.69 90 TYR A C 1
ATOM 641 O O . TYR A 1 90 ? 49.380 -9.360 -36.399 1.00 98.69 90 TYR A O 1
ATOM 649 N N . PHE A 1 91 ? 50.131 -10.170 -34.444 1.00 98.56 91 PHE A N 1
ATOM 650 C CA . PHE A 1 91 ? 51.318 -10.790 -35.034 1.00 98.56 91 PHE A CA 1
ATOM 651 C C . PHE A 1 91 ? 50.958 -12.079 -35.775 1.00 98.56 91 PHE A C 1
ATOM 653 O O . PHE A 1 91 ? 51.505 -12.352 -36.842 1.00 98.56 91 PHE A O 1
ATOM 660 N N . ARG A 1 92 ? 50.032 -12.867 -35.211 1.00 97.56 92 ARG A N 1
ATOM 661 C CA . ARG A 1 92 ? 49.607 -14.147 -35.790 1.00 97.56 92 ARG A CA 1
ATOM 662 C C . ARG A 1 92 ? 48.318 -14.025 -36.602 1.00 97.56 92 ARG A C 1
ATOM 664 O O . ARG A 1 92 ? 48.365 -13.736 -37.788 1.00 97.56 92 ARG A O 1
ATOM 671 N N . ASP A 1 93 ? 47.174 -14.241 -35.965 1.00 98.00 93 ASP A N 1
ATOM 672 C CA . ASP A 1 93 ? 45.850 -14.371 -36.578 1.00 98.00 93 ASP A CA 1
ATOM 673 C C . ASP A 1 93 ? 44.754 -13.831 -35.644 1.00 98.00 93 ASP A C 1
ATOM 675 O O . ASP A 1 93 ? 45.014 -13.573 -34.465 1.00 98.00 93 ASP A O 1
ATOM 679 N N . VAL A 1 94 ? 43.527 -13.683 -36.145 1.00 98.19 94 VAL A N 1
ATOM 680 C CA . VAL A 1 94 ? 42.338 -13.269 -35.372 1.00 98.19 94 VAL A CA 1
ATOM 681 C C . VAL A 1 94 ? 41.196 -14.279 -35.527 1.00 98.19 94 VAL A C 1
ATOM 683 O O . VAL A 1 94 ? 41.163 -15.044 -36.489 1.00 98.19 94 VAL A O 1
ATOM 686 N N . GLY A 1 95 ? 40.287 -14.324 -34.548 1.00 96.56 95 GLY A N 1
ATOM 687 C CA . GLY A 1 95 ? 39.188 -15.291 -34.494 1.00 96.56 95 GLY A CA 1
ATOM 688 C C . GLY A 1 95 ? 37.891 -14.831 -35.167 1.00 96.56 95 GLY A C 1
ATOM 689 O O . GLY A 1 95 ? 37.828 -13.802 -35.833 1.00 96.56 95 GLY A O 1
ATOM 690 N N . ASP A 1 96 ? 36.831 -15.616 -34.973 1.00 96.88 96 ASP A N 1
ATOM 691 C CA . ASP A 1 96 ? 35.541 -15.454 -35.657 1.00 96.88 96 ASP A CA 1
ATOM 692 C C . ASP A 1 96 ? 34.859 -14.108 -35.401 1.00 96.88 96 ASP A C 1
ATOM 694 O O . ASP A 1 96 ? 35.011 -13.497 -34.343 1.00 96.88 96 ASP A O 1
ATOM 698 N N . SER A 1 97 ? 34.058 -13.652 -36.367 1.00 96.31 97 SER A N 1
ATOM 699 C CA . SER A 1 97 ? 33.335 -12.372 -36.317 1.00 96.31 97 SER A CA 1
ATOM 700 C C . SER A 1 97 ? 34.251 -11.164 -36.074 1.00 96.31 97 SER A C 1
ATOM 702 O O . SER A 1 97 ? 33.841 -10.155 -35.497 1.00 96.31 97 SER A O 1
ATOM 704 N N . PHE A 1 98 ? 35.504 -11.258 -36.513 1.00 97.94 98 PHE A N 1
ATOM 705 C CA . PHE A 1 98 ? 36.461 -10.164 -36.483 1.00 97.94 98 PHE A CA 1
ATOM 706 C C . PHE A 1 98 ? 35.947 -8.935 -37.250 1.00 97.94 98 PHE A C 1
ATOM 708 O O . PHE A 1 98 ? 35.388 -9.061 -38.342 1.00 97.94 98 PHE A O 1
ATOM 715 N N . ALA A 1 99 ? 36.144 -7.740 -36.688 1.00 97.62 99 ALA A N 1
ATOM 716 C CA . ALA A 1 99 ? 35.742 -6.455 -37.266 1.00 97.62 99 ALA A CA 1
ATOM 717 C C . ALA A 1 99 ? 34.232 -6.310 -37.568 1.00 97.62 99 ALA A C 1
ATOM 719 O O . ALA A 1 99 ? 33.829 -5.552 -38.456 1.00 97.62 99 ALA A O 1
ATOM 720 N N . GLU A 1 100 ? 33.371 -7.008 -36.822 1.00 96.44 100 GLU A N 1
ATOM 721 C CA . GLU A 1 100 ? 31.917 -6.843 -36.921 1.00 96.44 100 GLU A CA 1
ATOM 722 C C . GLU A 1 100 ? 31.490 -5.409 -36.550 1.00 96.44 100 GLU A C 1
ATOM 724 O O . GLU A 1 100 ? 31.880 -4.865 -35.513 1.00 96.44 100 GLU A O 1
ATOM 729 N N . PHE A 1 101 ? 30.688 -4.768 -37.402 1.00 95.94 101 PHE A N 1
ATOM 730 C CA . PHE A 1 101 ? 30.240 -3.377 -37.240 1.00 95.94 101 PHE A CA 1
ATOM 731 C C . PHE A 1 101 ? 31.375 -2.345 -37.094 1.00 95.94 101 PHE A C 1
ATOM 733 O O . PHE A 1 101 ? 31.171 -1.262 -36.531 1.00 95.94 101 PHE A O 1
ATOM 740 N N . LYS A 1 102 ? 32.578 -2.659 -37.595 1.00 96.81 102 LYS A N 1
ATOM 741 C CA . LYS A 1 102 ? 33.716 -1.734 -37.628 1.00 96.81 102 LYS A CA 1
ATOM 742 C C . LYS A 1 102 ? 33.359 -0.498 -38.460 1.00 96.81 102 LYS A C 1
ATOM 744 O O . LYS A 1 102 ? 33.018 -0.588 -39.638 1.00 96.81 102 LYS A O 1
ATOM 749 N N . ALA A 1 103 ? 33.408 0.672 -37.832 1.00 94.44 103 ALA A N 1
ATOM 750 C CA . ALA A 1 103 ? 33.075 1.957 -38.446 1.00 94.44 103 ALA A CA 1
ATOM 751 C C . ALA A 1 103 ? 34.304 2.861 -38.628 1.00 94.44 103 ALA A C 1
ATOM 753 O O . ALA A 1 103 ? 34.168 4.015 -39.031 1.00 94.44 103 ALA A O 1
ATOM 754 N N . GLY A 1 104 ? 35.504 2.369 -38.315 1.00 93.25 104 GLY A N 1
ATOM 755 C CA . GLY A 1 104 ? 36.723 3.156 -38.413 1.00 93.25 104 GLY A CA 1
ATOM 756 C C . GLY A 1 104 ? 37.946 2.514 -37.766 1.00 93.25 104 GLY A C 1
ATOM 757 O O . GLY A 1 104 ? 37.829 1.530 -37.038 1.00 93.25 104 GLY A O 1
ATOM 758 N N . GLY A 1 105 ? 39.116 3.100 -38.026 1.00 95.50 105 GLY A N 1
ATOM 759 C CA . GLY A 1 105 ? 40.413 2.622 -37.542 1.00 95.50 105 GLY A CA 1
ATOM 760 C C . GLY A 1 105 ? 41.177 1.788 -38.571 1.00 95.50 105 GLY A C 1
ATOM 761 O O . GLY A 1 105 ? 40.647 1.439 -39.628 1.00 95.50 105 GLY A O 1
ATOM 762 N N . ILE A 1 106 ? 42.427 1.486 -38.243 1.00 97.88 106 ILE A N 1
ATOM 763 C CA . ILE A 1 106 ? 43.360 0.707 -39.053 1.00 97.88 106 ILE A CA 1
ATOM 764 C C . ILE A 1 106 ? 43.701 -0.566 -38.288 1.00 97.88 106 ILE A C 1
ATOM 766 O O . ILE A 1 106 ? 44.072 -0.502 -37.120 1.00 97.88 106 ILE A O 1
ATOM 770 N N . THR A 1 107 ? 43.598 -1.717 -38.934 1.00 98.38 107 THR A N 1
ATOM 771 C CA . THR A 1 107 ? 43.987 -2.987 -38.321 1.00 98.38 107 THR A CA 1
ATOM 772 C C . THR A 1 107 ? 45.020 -3.698 -39.179 1.00 98.38 107 THR A C 1
ATOM 774 O O . THR A 1 107 ? 44.905 -3.688 -40.401 1.00 98.38 107 THR A O 1
ATOM 777 N N . VAL A 1 108 ? 46.020 -4.316 -38.552 1.00 98.69 108 VAL A N 1
ATOM 778 C CA . VAL A 1 108 ? 47.075 -5.080 -39.227 1.00 98.69 108 VAL A CA 1
ATOM 779 C C . VAL A 1 108 ? 47.154 -6.491 -38.648 1.00 98.69 108 VAL A C 1
ATOM 781 O O . VAL A 1 108 ? 47.324 -6.655 -37.441 1.00 98.69 108 VAL A O 1
ATOM 784 N N . VAL A 1 109 ? 47.067 -7.514 -39.500 1.00 98.62 109 VAL A N 1
ATOM 785 C CA . VAL A 1 109 ? 47.211 -8.934 -39.128 1.00 98.62 109 VAL A CA 1
ATOM 786 C C . VAL A 1 109 ? 48.374 -9.547 -39.912 1.00 98.62 109 VAL A C 1
ATOM 788 O O . VAL A 1 109 ? 48.273 -9.762 -41.117 1.00 98.62 109 VAL A O 1
ATOM 791 N N . CYS A 1 110 ? 49.502 -9.819 -39.250 1.00 98.31 110 CYS A N 1
ATOM 792 C CA . CYS A 1 110 ? 50.747 -10.186 -39.944 1.00 98.31 110 CYS A CA 1
ATOM 793 C C . CYS A 1 110 ? 50.798 -11.638 -40.459 1.00 98.31 110 CYS A C 1
ATOM 795 O O . CYS A 1 110 ? 51.674 -11.957 -41.268 1.00 98.31 110 CYS A O 1
ATOM 797 N N . GLY A 1 111 ? 49.918 -12.528 -39.986 1.00 97.00 111 GLY A N 1
ATOM 798 C CA . GLY A 1 111 ? 49.849 -13.915 -40.457 1.00 97.00 111 GLY A CA 1
ATOM 799 C C . GLY A 1 111 ? 51.087 -14.753 -40.147 1.00 97.00 111 GLY A C 1
ATOM 800 O O . GLY A 1 111 ? 51.389 -15.693 -40.882 1.00 97.00 111 GLY A O 1
ATOM 801 N N . VAL A 1 112 ? 51.864 -14.403 -39.118 1.00 96.81 112 VAL A N 1
ATOM 802 C CA . VAL A 1 112 ? 53.066 -15.162 -38.744 1.00 96.81 112 VAL A CA 1
ATOM 803 C C . VAL A 1 112 ? 52.668 -16.283 -37.793 1.00 96.81 112 VAL A C 1
ATOM 805 O O . VAL A 1 112 ? 52.183 -16.007 -36.703 1.00 96.81 112 VAL A O 1
ATOM 808 N N . GLU A 1 113 ? 52.896 -17.540 -38.182 1.00 95.75 113 GLU A N 1
ATOM 809 C CA . GLU A 1 113 ? 52.556 -18.724 -37.367 1.00 95.75 113 GLU A CA 1
ATOM 810 C C . GLU A 1 113 ? 51.081 -18.707 -36.869 1.00 95.75 113 GLU A C 1
ATOM 812 O O . GLU A 1 113 ? 50.823 -18.790 -35.666 1.00 95.75 113 GLU A O 1
ATOM 817 N N . PRO A 1 114 ? 50.082 -18.544 -37.762 1.00 96.06 114 PRO A N 1
ATOM 818 C CA . PRO A 1 114 ? 48.672 -18.459 -37.369 1.00 96.06 114 PRO A CA 1
ATOM 819 C C . PRO A 1 114 ? 48.171 -19.774 -36.744 1.00 96.06 114 PRO A C 1
ATOM 821 O O . PRO A 1 114 ? 48.629 -20.856 -37.111 1.00 96.06 114 PRO A O 1
ATOM 824 N N . ARG A 1 115 ? 47.176 -19.704 -35.843 1.00 95.25 115 ARG A N 1
ATOM 825 C CA . ARG A 1 115 ? 46.495 -20.906 -35.299 1.00 95.25 115 ARG A CA 1
ATOM 826 C C . ARG A 1 115 ? 45.849 -21.750 -36.394 1.00 95.25 115 ARG A C 1
ATOM 828 O O . ARG A 1 115 ? 45.818 -22.969 -36.278 1.00 95.25 115 ARG A O 1
ATOM 835 N N . ASN A 1 116 ? 45.330 -21.095 -37.431 1.00 94.25 116 ASN A N 1
ATOM 836 C CA . ASN A 1 116 ? 44.812 -21.734 -38.629 1.00 94.25 116 ASN A CA 1
ATOM 837 C C . ASN A 1 116 ? 45.573 -21.205 -39.861 1.00 94.25 116 ASN A C 1
ATOM 839 O O . ASN A 1 116 ? 45.302 -20.082 -40.295 1.00 94.25 116 ASN A O 1
ATOM 843 N N . PRO A 1 117 ? 46.515 -21.987 -40.422 1.00 94.81 117 PRO A N 1
ATOM 844 C CA . PRO A 1 117 ? 47.284 -21.610 -41.609 1.00 94.81 117 PRO A CA 1
ATOM 845 C C . PRO A 1 117 ? 46.455 -21.302 -42.852 1.00 94.81 117 PRO A C 1
ATOM 847 O O . PRO A 1 117 ? 46.932 -20.541 -43.686 1.00 94.81 117 PRO A O 1
ATOM 850 N N . ASP A 1 118 ? 45.231 -21.825 -42.951 1.00 95.81 118 ASP A N 1
ATOM 851 C CA . ASP A 1 118 ? 44.350 -21.641 -44.110 1.00 95.81 118 ASP A CA 1
ATOM 852 C C . ASP A 1 118 ? 43.361 -20.476 -43.934 1.00 95.81 118 ASP A C 1
ATOM 854 O O . ASP A 1 118 ? 42.674 -20.086 -44.882 1.00 95.81 118 ASP A O 1
ATOM 858 N N . ASN A 1 119 ? 43.244 -19.919 -42.721 1.00 96.44 119 ASN A N 1
ATOM 859 C CA . ASN A 1 119 ? 42.291 -18.851 -42.436 1.00 96.44 119 ASN A CA 1
ATOM 860 C C . ASN A 1 119 ? 42.739 -17.930 -41.299 1.00 96.44 119 ASN A C 1
ATOM 862 O O . ASN A 1 119 ? 42.467 -18.196 -40.126 1.00 96.44 119 ASN A O 1
ATOM 866 N N . ILE A 1 120 ? 43.353 -16.801 -41.640 1.00 97.00 120 ILE A N 1
ATOM 867 C CA . ILE A 1 120 ? 43.942 -15.912 -40.629 1.00 97.00 120 ILE A CA 1
ATOM 868 C C . ILE A 1 120 ? 42.964 -14.889 -40.023 1.00 97.00 120 ILE A C 1
ATOM 870 O O . ILE A 1 120 ? 43.324 -14.218 -39.056 1.00 97.00 120 ILE A O 1
ATOM 874 N N . LEU A 1 121 ? 41.756 -14.743 -40.589 1.00 97.62 121 LEU A N 1
ATOM 875 C CA . LEU A 1 121 ? 40.738 -13.768 -40.152 1.00 97.62 121 LEU A CA 1
ATOM 876 C C . LEU A 1 121 ? 39.481 -14.405 -39.521 1.00 97.62 121 LEU A C 1
ATOM 878 O O . LEU A 1 121 ? 38.482 -13.714 -39.314 1.00 97.62 121 LEU A O 1
ATOM 882 N N . GLY A 1 122 ? 39.506 -15.712 -39.242 1.00 95.31 122 GLY A N 1
ATOM 883 C CA . GLY A 1 122 ? 38.361 -16.437 -38.684 1.00 95.31 122 GLY A CA 1
ATOM 884 C C . GLY A 1 122 ? 37.153 -16.520 -39.628 1.00 95.31 122 GLY A C 1
ATOM 885 O O . GLY A 1 122 ? 37.235 -16.227 -40.824 1.00 95.31 122 GLY A O 1
ATOM 886 N N . TYR A 1 123 ? 36.014 -16.982 -39.116 1.00 94.88 123 TYR A N 1
ATOM 887 C CA . TYR A 1 123 ? 34.765 -17.074 -39.875 1.00 94.88 123 TYR A CA 1
ATOM 888 C C . TYR A 1 123 ? 33.943 -15.784 -39.789 1.00 94.88 123 TYR A C 1
ATOM 890 O O . TYR A 1 123 ? 33.814 -15.173 -38.731 1.00 94.88 123 TYR A O 1
ATOM 898 N N . ARG A 1 124 ? 33.313 -15.402 -40.908 1.00 93.69 124 ARG A N 1
ATOM 899 C CA . ARG A 1 124 ? 32.443 -14.211 -41.031 1.00 93.69 124 ARG A CA 1
ATOM 900 C C . ARG A 1 124 ? 33.102 -12.878 -40.606 1.00 93.69 124 ARG A C 1
ATOM 902 O O . ARG A 1 124 ? 32.462 -12.100 -39.894 1.00 93.69 124 ARG A O 1
ATOM 909 N N . PRO A 1 125 ? 34.334 -12.562 -41.046 1.00 97.19 125 PRO A N 1
ATOM 910 C CA . PRO A 1 125 ? 34.918 -11.262 -40.752 1.00 97.19 125 PRO A CA 1
ATOM 911 C C . PRO A 1 125 ? 34.183 -10.130 -41.492 1.00 97.19 125 PRO A C 1
ATOM 913 O O . PRO A 1 125 ? 33.636 -10.315 -42.588 1.00 97.19 125 PRO A O 1
ATOM 916 N N . CYS A 1 126 ? 34.230 -8.937 -40.898 1.00 97.56 126 CYS A N 1
ATOM 917 C CA . CYS A 1 126 ? 33.778 -7.658 -41.456 1.00 97.56 126 CYS A CA 1
ATOM 918 C C . CYS A 1 126 ? 32.266 -7.528 -41.717 1.00 97.56 126 CYS A C 1
ATOM 920 O O . CYS A 1 126 ? 31.846 -6.660 -42.486 1.00 97.56 126 CYS A O 1
ATOM 922 N N . VAL A 1 127 ? 31.425 -8.366 -41.101 1.00 95.44 127 VAL A N 1
ATOM 923 C CA . VAL A 1 127 ? 29.962 -8.228 -41.211 1.00 95.44 127 VAL A CA 1
ATOM 924 C C . VAL A 1 127 ? 29.528 -6.872 -40.649 1.00 95.44 127 VAL A C 1
ATOM 926 O O . VAL A 1 127 ? 29.864 -6.514 -39.522 1.00 95.44 127 VAL A O 1
ATOM 929 N N . GLY A 1 128 ? 28.803 -6.091 -41.448 1.00 93.38 128 GLY A N 1
ATOM 930 C CA . GLY A 1 128 ? 28.363 -4.746 -41.080 1.00 93.38 128 GLY A CA 1
ATOM 931 C C . GLY A 1 128 ? 29.481 -3.701 -41.003 1.00 93.38 128 GLY A C 1
ATOM 932 O O . GLY A 1 128 ? 29.252 -2.628 -40.444 1.00 93.38 128 GLY A O 1
ATOM 933 N N . MET A 1 129 ? 30.679 -3.976 -41.530 1.00 95.88 129 MET A N 1
ATOM 934 C CA . MET A 1 129 ? 31.749 -2.979 -41.609 1.00 95.88 129 MET A CA 1
ATOM 935 C C . MET A 1 129 ? 31.338 -1.821 -42.539 1.00 95.88 129 MET A C 1
ATOM 937 O O . MET A 1 129 ? 30.821 -2.019 -43.645 1.00 95.88 129 MET A O 1
ATOM 941 N N . VAL A 1 130 ? 31.545 -0.592 -42.066 1.00 93.88 130 VAL A N 1
ATOM 942 C CA . VAL A 1 130 ? 31.168 0.659 -42.754 1.00 93.88 130 VAL A CA 1
ATOM 943 C C . VAL A 1 130 ? 32.294 1.693 -42.799 1.00 93.88 130 VAL A C 1
ATOM 945 O O . VAL A 1 130 ? 32.154 2.704 -43.477 1.00 93.88 130 VAL A O 1
ATOM 948 N N . GLY A 1 131 ? 33.411 1.462 -42.103 1.00 94.06 131 GLY A N 1
ATOM 949 C CA . GLY A 1 131 ? 34.576 2.350 -42.136 1.00 94.06 131 GLY A CA 1
ATOM 950 C C . GLY A 1 131 ? 35.859 1.656 -41.676 1.00 94.06 131 GLY A C 1
ATOM 951 O O . GLY A 1 131 ? 35.799 0.631 -41.002 1.00 94.06 131 GLY A O 1
ATOM 952 N N . GLY A 1 132 ? 37.013 2.244 -41.999 1.00 95.31 132 GLY A N 1
ATOM 953 C CA . GLY A 1 132 ? 38.340 1.729 -41.636 1.00 95.31 132 GLY A CA 1
ATOM 954 C C . GLY A 1 132 ? 38.985 0.849 -42.709 1.00 95.31 132 GLY A C 1
ATOM 955 O O . GLY A 1 132 ? 38.404 0.623 -43.768 1.00 95.31 132 GLY A O 1
ATOM 956 N N . VAL A 1 133 ? 40.191 0.362 -42.421 1.00 97.62 133 VAL A N 1
ATOM 957 C CA . VAL A 1 133 ? 40.969 -0.525 -43.302 1.00 97.62 133 VAL A CA 1
ATOM 958 C C . VAL A 1 133 ? 41.590 -1.652 -42.488 1.00 97.62 133 VAL A C 1
ATOM 960 O O . VAL A 1 133 ? 42.005 -1.453 -41.344 1.00 97.62 133 VAL A O 1
ATOM 963 N N . ILE A 1 134 ? 41.629 -2.844 -43.074 1.00 98.56 134 ILE A N 1
ATOM 964 C CA . ILE A 1 134 ? 42.267 -4.020 -42.486 1.00 98.56 134 ILE A CA 1
ATOM 965 C C . ILE A 1 134 ? 43.331 -4.499 -43.465 1.00 98.56 134 ILE A C 1
ATOM 967 O O . ILE A 1 134 ? 42.984 -5.003 -44.529 1.00 98.56 134 ILE A O 1
ATOM 971 N N . TYR A 1 135 ? 44.600 -4.365 -43.096 1.00 98.69 135 TYR A N 1
ATOM 972 C CA . TYR A 1 135 ? 45.732 -4.960 -43.800 1.00 98.69 135 TYR A CA 1
ATOM 973 C C . TYR A 1 135 ? 46.013 -6.343 -43.229 1.00 98.69 135 TYR A C 1
ATOM 975 O O . TYR A 1 135 ? 46.072 -6.521 -42.010 1.00 98.69 135 TYR A O 1
ATOM 983 N N . PHE A 1 136 ? 46.213 -7.331 -44.088 1.00 98.44 136 PHE A N 1
ATOM 984 C CA . PHE A 1 136 ? 46.519 -8.680 -43.636 1.00 98.44 136 PHE A CA 1
ATOM 985 C C . PHE A 1 136 ? 47.425 -9.421 -44.617 1.00 98.44 136 PHE A C 1
ATOM 987 O O . PHE A 1 136 ? 47.447 -9.110 -45.808 1.00 98.44 136 PHE A O 1
ATOM 994 N N . ARG A 1 137 ? 48.174 -10.400 -44.101 1.00 97.94 137 ARG A N 1
ATOM 995 C CA . ARG A 1 137 ? 49.111 -11.231 -44.865 1.00 97.94 137 ARG A CA 1
ATOM 996 C C . ARG A 1 137 ? 48.795 -12.709 -44.677 1.00 97.94 137 ARG A C 1
ATOM 998 O O . ARG A 1 137 ? 48.945 -13.215 -43.572 1.00 97.94 137 ARG A O 1
ATOM 1005 N N . GLY A 1 138 ? 48.421 -13.406 -45.747 1.00 95.25 138 GLY A N 1
ATOM 1006 C CA . GLY A 1 138 ? 48.094 -14.839 -45.727 1.00 95.25 138 GLY A CA 1
ATOM 1007 C C . GLY A 1 138 ? 46.648 -15.149 -46.140 1.00 95.25 138 GLY A C 1
ATOM 1008 O O . GLY A 1 138 ? 45.886 -14.236 -46.461 1.00 95.25 138 GLY A O 1
ATOM 1009 N N . PRO A 1 139 ? 46.265 -16.436 -46.172 1.00 96.31 139 PRO A N 1
ATOM 1010 C CA . PRO A 1 139 ? 44.992 -16.867 -46.742 1.00 96.31 139 PRO A CA 1
ATOM 1011 C C . PRO A 1 139 ? 43.790 -16.596 -45.823 1.00 96.31 139 PRO A C 1
ATOM 1013 O O . PRO A 1 139 ? 43.887 -16.593 -44.592 1.00 96.31 139 PRO A O 1
ATOM 1016 N N . ILE A 1 140 ? 42.626 -16.408 -46.451 1.00 96.62 140 ILE A N 1
ATOM 1017 C CA . ILE A 1 140 ? 41.314 -16.299 -45.800 1.00 96.62 140 ILE A CA 1
ATOM 1018 C C . ILE A 1 140 ? 40.306 -17.209 -46.506 1.00 96.62 140 ILE A C 1
ATOM 1020 O O . ILE A 1 140 ? 40.330 -17.340 -47.729 1.00 96.62 140 ILE A O 1
ATOM 1024 N N . THR A 1 141 ? 39.376 -17.804 -45.756 1.00 92.81 141 THR A N 1
ATOM 1025 C CA . THR A 1 141 ? 38.345 -18.694 -46.338 1.00 92.81 141 THR A CA 1
ATOM 1026 C C . THR A 1 141 ? 37.090 -17.946 -46.787 1.00 92.81 141 THR A C 1
ATOM 1028 O O . THR A 1 141 ? 36.366 -18.402 -47.674 1.00 92.81 141 THR A O 1
ATOM 1031 N N . GLY A 1 142 ? 36.816 -16.776 -46.206 1.00 92.75 142 GLY A N 1
ATOM 1032 C CA . GLY A 1 142 ? 35.659 -15.961 -46.554 1.00 92.75 142 GLY A CA 1
ATOM 1033 C C . GLY A 1 142 ? 35.595 -14.644 -45.787 1.00 92.75 142 GLY A C 1
ATOM 1034 O O . GLY A 1 142 ? 36.253 -14.464 -44.769 1.00 92.75 142 GLY A O 1
ATOM 1035 N N . TYR A 1 143 ? 34.781 -13.717 -46.288 1.00 95.62 143 TYR A N 1
ATOM 1036 C CA . TYR A 1 143 ? 34.518 -12.404 -45.694 1.00 95.62 143 TYR A CA 1
ATOM 1037 C C . TYR A 1 143 ? 33.133 -11.900 -46.123 1.00 95.62 143 TYR A C 1
ATOM 1039 O O . TYR A 1 143 ? 32.520 -12.465 -47.038 1.00 95.62 143 TYR A O 1
ATOM 1047 N N . SER A 1 144 ? 32.619 -10.840 -45.489 1.00 93.62 144 SER A N 1
ATOM 1048 C CA . SER A 1 144 ? 31.346 -10.234 -45.907 1.00 93.62 144 SER A CA 1
ATOM 1049 C C . SER A 1 144 ? 31.457 -9.543 -47.274 1.00 93.62 144 SER A C 1
ATOM 1051 O O . SER A 1 144 ? 31.768 -8.357 -47.372 1.00 93.62 144 SER A O 1
ATOM 1053 N N . ARG A 1 145 ? 31.133 -10.266 -48.352 1.00 91.31 145 ARG A N 1
ATOM 1054 C CA . ARG A 1 145 ? 31.104 -9.735 -49.734 1.00 91.31 145 ARG A CA 1
ATOM 1055 C C . ARG A 1 145 ? 30.057 -8.635 -49.963 1.00 91.31 145 ARG A C 1
ATOM 1057 O O . ARG A 1 145 ? 30.069 -7.988 -51.010 1.00 91.31 145 ARG A O 1
ATOM 1064 N N . ASN A 1 146 ? 29.140 -8.461 -49.011 1.00 88.50 146 ASN A N 1
ATOM 1065 C CA . ASN A 1 146 ? 28.134 -7.401 -49.027 1.00 88.50 146 ASN A CA 1
ATOM 1066 C C . ASN A 1 146 ? 28.659 -6.101 -48.411 1.00 88.50 146 ASN A C 1
ATOM 1068 O O . ASN A 1 146 ? 28.188 -5.024 -48.765 1.00 88.50 146 ASN A O 1
ATOM 1072 N N . ASP A 1 147 ? 29.618 -6.191 -47.490 1.00 92.81 147 ASP A N 1
ATOM 1073 C CA . ASP A 1 147 ? 30.064 -5.038 -46.712 1.00 92.81 147 ASP A CA 1
ATOM 1074 C C . ASP A 1 147 ? 31.411 -4.499 -47.158 1.00 92.81 147 ASP A C 1
ATOM 1076 O O . ASP A 1 147 ? 31.595 -3.282 -47.143 1.00 92.81 147 ASP A O 1
ATOM 1080 N N . VAL A 1 148 ? 32.320 -5.381 -47.575 1.00 96.19 148 VAL A N 1
ATOM 1081 C CA . VAL A 1 148 ? 33.703 -5.029 -47.894 1.00 96.19 148 VAL A CA 1
ATOM 1082 C C . VAL A 1 148 ? 34.153 -5.600 -49.236 1.00 96.19 148 VAL A C 1
ATOM 1084 O O . VAL A 1 148 ? 33.635 -6.610 -49.722 1.00 96.19 148 VAL A O 1
ATOM 1087 N N . GLN A 1 149 ? 35.164 -4.959 -49.812 1.00 95.69 149 GLN A N 1
ATOM 1088 C CA . GLN A 1 149 ? 35.927 -5.438 -50.959 1.00 95.69 149 GLN A CA 1
ATOM 1089 C C . GLN A 1 149 ? 37.345 -5.814 -50.545 1.00 95.69 149 GLN A C 1
ATOM 1091 O O . GLN A 1 149 ? 37.943 -5.172 -49.682 1.00 95.69 149 GLN A O 1
ATOM 1096 N N . LEU A 1 150 ? 37.859 -6.859 -51.190 1.00 97.25 150 LEU A N 1
ATOM 1097 C CA . LEU A 1 150 ? 39.229 -7.330 -51.061 1.00 97.25 150 LEU A CA 1
ATOM 1098 C C . LEU A 1 150 ? 40.064 -6.723 -52.187 1.00 97.25 150 LEU A C 1
ATOM 1100 O O . LEU A 1 150 ? 39.740 -6.927 -53.356 1.00 97.25 150 LEU A O 1
ATOM 1104 N N . LEU A 1 151 ? 41.118 -5.993 -51.834 1.00 97.19 151 LEU A N 1
ATOM 1105 C CA . LEU A 1 151 ? 41.986 -5.281 -52.770 1.00 97.19 151 LEU A CA 1
ATOM 1106 C C . LEU A 1 151 ? 43.464 -5.613 -52.494 1.00 97.19 151 LEU A C 1
ATOM 1108 O O . LEU A 1 151 ? 43.816 -5.903 -51.346 1.00 97.19 151 LEU A O 1
ATOM 1112 N N . PRO A 1 152 ? 44.345 -5.569 -53.510 1.00 97.31 152 PRO A N 1
ATOM 1113 C CA . PRO A 1 152 ? 45.785 -5.505 -53.273 1.00 97.31 152 PRO A CA 1
ATOM 1114 C C . PRO A 1 152 ? 46.159 -4.176 -52.594 1.00 97.31 152 PRO A C 1
ATOM 1116 O O . PRO A 1 152 ? 45.380 -3.219 -52.619 1.00 97.31 152 PRO A O 1
ATOM 1119 N N . LEU A 1 153 ? 47.348 -4.120 -51.992 1.00 97.44 153 LEU A N 1
ATOM 1120 C CA . LEU A 1 153 ? 47.907 -2.860 -51.493 1.00 97.44 153 LEU A CA 1
ATOM 1121 C C . LEU A 1 153 ? 48.427 -2.021 -52.661 1.00 97.44 153 LEU A C 1
ATOM 1123 O O . LEU A 1 153 ? 49.128 -2.548 -53.527 1.00 97.44 153 LEU A O 1
ATOM 1127 N N . ASP A 1 154 ? 48.132 -0.727 -52.645 1.00 95.75 154 ASP A N 1
ATOM 1128 C CA . ASP A 1 154 ? 48.787 0.268 -53.494 1.00 95.75 154 ASP A CA 1
ATOM 1129 C C . ASP A 1 154 ? 50.121 0.743 -52.876 1.00 95.75 154 ASP A C 1
ATOM 1131 O O . ASP A 1 154 ? 50.519 0.316 -51.787 1.00 95.75 154 ASP A O 1
ATOM 1135 N N . ASP A 1 155 ? 50.858 1.587 -53.601 1.00 95.94 155 ASP A N 1
ATOM 1136 C CA . ASP A 1 155 ? 52.181 2.059 -53.171 1.00 95.94 155 ASP A CA 1
ATOM 1137 C C . ASP A 1 155 ? 52.119 2.897 -51.883 1.00 95.94 155 ASP A C 1
ATOM 1139 O O . ASP A 1 155 ? 53.054 2.860 -51.075 1.00 95.94 155 ASP A O 1
ATOM 1143 N N . GLU A 1 156 ? 51.019 3.625 -51.664 1.00 96.75 156 GLU A N 1
ATOM 1144 C CA . GLU A 1 156 ? 50.813 4.440 -50.466 1.00 96.75 156 GLU A CA 1
ATOM 1145 C C . GLU A 1 156 ? 50.534 3.551 -49.251 1.00 96.75 156 GLU A C 1
ATOM 1147 O O . GLU A 1 156 ? 51.186 3.712 -48.213 1.00 96.75 156 GLU A O 1
ATOM 1152 N N . ASP A 1 157 ? 49.656 2.551 -49.392 1.00 97.19 157 ASP A N 1
ATOM 1153 C CA . ASP A 1 157 ? 49.424 1.541 -48.357 1.00 97.19 157 ASP A CA 1
ATOM 1154 C C . ASP A 1 157 ? 50.730 0.837 -47.979 1.00 97.19 157 ASP A C 1
ATOM 1156 O O . ASP A 1 157 ? 51.024 0.623 -46.799 1.00 97.19 157 ASP A O 1
ATOM 1160 N N . TRP A 1 158 ? 51.516 0.447 -48.988 1.00 97.12 158 TRP A N 1
ATOM 1161 C CA . TRP A 1 158 ? 52.747 -0.301 -48.784 1.00 97.12 158 TRP A CA 1
ATOM 1162 C C . TRP A 1 158 ? 53.797 0.535 -48.064 1.00 97.12 158 TRP A C 1
ATOM 1164 O O . TRP A 1 158 ? 54.465 0.050 -47.143 1.00 97.12 158 TRP A O 1
ATOM 1174 N N . GLN A 1 159 ? 53.934 1.805 -48.441 1.00 97.00 159 GLN A N 1
ATOM 1175 C CA . GLN A 1 159 ? 54.821 2.727 -47.749 1.00 97.00 159 GLN A CA 1
ATOM 1176 C C . GLN A 1 159 ? 54.365 2.957 -46.303 1.00 97.00 159 GLN A C 1
ATOM 1178 O O . GLN A 1 159 ? 55.176 2.807 -45.385 1.00 97.00 159 GLN A O 1
ATOM 1183 N N . TRP A 1 160 ? 53.069 3.200 -46.082 1.00 96.88 160 TRP A N 1
ATOM 1184 C CA . TRP A 1 160 ? 52.505 3.356 -44.742 1.00 96.88 160 TRP A CA 1
ATOM 1185 C C . TRP A 1 160 ? 52.767 2.123 -43.868 1.00 96.88 160 TRP A C 1
ATOM 1187 O O . TRP A 1 160 ? 53.200 2.254 -42.718 1.00 96.88 160 TRP A O 1
ATOM 1197 N N . LEU A 1 161 ? 52.563 0.918 -44.407 1.00 96.88 161 LEU A N 1
ATOM 1198 C CA . LEU A 1 161 ? 52.789 -0.326 -43.678 1.00 96.88 161 LEU A CA 1
ATOM 1199 C C . LEU A 1 161 ? 54.263 -0.480 -43.277 1.00 96.88 161 LEU A C 1
ATOM 1201 O O . LEU A 1 161 ? 54.542 -0.776 -42.114 1.00 96.88 161 LEU A O 1
ATOM 1205 N N . LYS A 1 162 ? 55.212 -0.224 -44.190 1.00 95.50 162 LYS A N 1
ATOM 1206 C CA . LYS A 1 162 ? 56.659 -0.274 -43.894 1.00 95.50 162 LYS A CA 1
ATOM 1207 C C . LYS A 1 162 ? 57.060 0.695 -42.781 1.00 95.50 162 LYS A C 1
ATOM 1209 O O . LYS A 1 162 ? 57.851 0.329 -41.907 1.00 95.50 162 LYS A O 1
ATOM 1214 N N . ASP A 1 163 ? 56.499 1.900 -42.785 1.00 95.81 163 ASP A N 1
ATOM 1215 C CA . ASP A 1 163 ? 56.832 2.931 -41.801 1.00 95.81 163 ASP A CA 1
ATOM 1216 C C . ASP A 1 163 ? 56.278 2.596 -40.406 1.00 95.81 163 ASP A C 1
ATOM 1218 O O . ASP A 1 163 ? 56.944 2.829 -39.391 1.00 95.81 163 ASP A O 1
ATOM 1222 N N . ASN A 1 164 ? 55.097 1.972 -40.339 1.00 96.69 164 ASN A N 1
ATOM 1223 C CA . ASN A 1 164 ? 54.392 1.712 -39.080 1.00 96.69 164 ASN A CA 1
ATOM 1224 C C . ASN A 1 164 ? 54.644 0.311 -38.491 1.00 96.69 164 ASN A C 1
ATOM 1226 O O . ASN A 1 164 ? 54.537 0.125 -37.275 1.00 96.69 164 ASN A O 1
ATOM 1230 N N . ILE A 1 165 ? 55.074 -0.668 -39.295 1.00 97.31 165 ILE A N 1
ATOM 1231 C CA . ILE A 1 165 ? 55.361 -2.024 -38.802 1.00 97.31 165 ILE A CA 1
ATOM 1232 C C . ILE A 1 165 ? 56.619 -2.075 -37.927 1.00 97.31 165 ILE A C 1
ATOM 1234 O O . ILE A 1 165 ? 56.708 -2.872 -36.992 1.00 97.31 165 ILE A O 1
ATOM 1238 N N . ARG A 1 166 ? 57.603 -1.201 -38.174 1.00 96.44 166 ARG A N 1
ATOM 1239 C CA . ARG A 1 166 ? 58.860 -1.171 -37.410 1.00 96.44 166 ARG A CA 1
ATOM 1240 C C . ARG A 1 166 ? 58.644 -0.774 -35.937 1.00 96.44 166 ARG A C 1
ATOM 1242 O O . ARG A 1 166 ? 59.154 -1.498 -35.073 1.00 96.44 166 ARG A O 1
ATOM 1249 N N . PRO A 1 167 ? 57.904 0.307 -35.607 1.00 97.06 167 PRO A N 1
ATOM 1250 C CA . PRO A 1 167 ? 57.488 0.596 -34.232 1.00 97.06 167 PRO A CA 1
ATOM 1251 C C . PRO A 1 167 ? 56.738 -0.558 -33.558 1.00 97.06 167 PRO A C 1
ATOM 1253 O O . PRO A 1 167 ? 57.068 -0.912 -32.424 1.00 97.06 167 PRO A O 1
ATOM 1256 N N . TYR A 1 168 ? 55.793 -1.183 -34.266 1.00 98.31 168 TYR A N 1
ATOM 1257 C CA . TYR A 1 168 ? 55.039 -2.331 -33.765 1.00 98.31 168 TYR A CA 1
ATOM 1258 C C . TYR A 1 168 ? 55.960 -3.505 -33.397 1.00 98.31 168 TYR A C 1
ATOM 1260 O O . TYR A 1 168 ? 55.969 -3.943 -32.245 1.00 98.31 168 TYR A O 1
ATOM 1268 N N . LEU A 1 169 ? 56.813 -3.965 -34.321 1.00 98.25 169 LEU A N 1
ATOM 1269 C CA . LEU A 1 169 ? 57.736 -5.081 -34.079 1.00 98.25 169 LEU A CA 1
ATOM 1270 C C . LEU A 1 169 ? 58.730 -4.793 -32.951 1.00 98.25 169 LEU A C 1
ATOM 1272 O O . LEU A 1 169 ? 59.133 -5.715 -32.236 1.00 98.25 169 LEU A O 1
ATOM 1276 N N . LYS A 1 170 ? 59.124 -3.528 -32.768 1.00 97.94 170 LYS A N 1
ATOM 1277 C CA . LYS A 1 170 ? 59.930 -3.108 -31.616 1.00 97.94 170 LYS A CA 1
ATOM 1278 C C . LYS A 1 170 ? 59.142 -3.264 -30.313 1.00 97.94 170 LYS A C 1
ATOM 1280 O O . LYS A 1 170 ? 59.677 -3.850 -29.373 1.00 97.94 170 LYS A O 1
ATOM 1285 N N . ALA A 1 171 ? 57.893 -2.796 -30.266 1.00 97.44 171 ALA A N 1
ATOM 1286 C CA . ALA A 1 171 ? 57.033 -2.892 -29.085 1.00 97.44 171 ALA A CA 1
ATOM 1287 C C . ALA A 1 171 ? 56.762 -4.351 -28.686 1.00 97.44 171 ALA A C 1
ATOM 1289 O O . ALA A 1 171 ? 56.905 -4.709 -27.517 1.00 97.44 171 ALA A O 1
ATOM 1290 N N . VAL A 1 172 ? 56.480 -5.223 -29.660 1.00 97.69 172 VAL A N 1
ATOM 1291 C CA . VAL A 1 172 ? 56.218 -6.650 -29.411 1.00 97.69 172 VAL A CA 1
ATOM 1292 C C . VAL A 1 172 ? 57.475 -7.528 -29.393 1.00 97.69 172 VAL A C 1
ATOM 1294 O O . VAL A 1 172 ? 57.360 -8.747 -29.325 1.00 97.69 172 VAL A O 1
ATOM 1297 N N . LYS A 1 173 ? 58.686 -6.955 -29.424 1.00 97.44 173 LYS A N 1
ATOM 1298 C CA . LYS A 1 173 ? 59.971 -7.691 -29.372 1.00 97.44 173 LYS A CA 1
ATOM 1299 C C . LYS A 1 173 ? 60.143 -8.746 -30.489 1.00 97.44 173 LYS A C 1
ATOM 1301 O O . LYS A 1 173 ? 60.679 -9.829 -30.258 1.00 97.44 173 LYS A O 1
ATOM 1306 N N . LYS A 1 174 ? 59.709 -8.432 -31.715 1.00 97.25 174 LYS A N 1
ATOM 1307 C CA . LYS A 1 174 ? 59.775 -9.302 -32.912 1.00 97.25 174 LYS A CA 1
ATOM 1308 C C . LYS A 1 174 ? 60.513 -8.650 -34.093 1.00 97.25 174 LYS A C 1
ATOM 1310 O O . LYS A 1 174 ? 60.262 -8.978 -35.247 1.00 97.25 174 LYS A O 1
ATOM 1315 N N . THR A 1 175 ? 61.471 -7.760 -33.830 1.00 96.44 175 THR A N 1
ATOM 1316 C CA . THR A 1 175 ? 62.216 -7.002 -34.862 1.00 96.44 175 THR A CA 1
ATOM 1317 C C . THR A 1 175 ? 62.915 -7.864 -35.917 1.00 96.44 175 THR A C 1
ATOM 1319 O O . THR A 1 175 ? 63.080 -7.404 -37.043 1.00 96.44 175 THR A O 1
ATOM 1322 N N . LYS A 1 176 ? 63.265 -9.120 -35.602 1.00 96.81 176 LYS A N 1
ATOM 1323 C CA . LYS A 1 176 ? 63.860 -10.069 -36.562 1.00 96.81 176 LYS A CA 1
ATOM 1324 C C . LYS A 1 176 ? 62.977 -10.366 -37.785 1.00 96.81 176 LYS A C 1
ATOM 1326 O O . LYS A 1 176 ? 63.501 -10.783 -38.807 1.00 96.81 176 LYS A O 1
ATOM 1331 N N . TYR A 1 177 ? 61.663 -10.142 -37.691 1.00 96.62 177 TYR A N 1
ATOM 1332 C CA . TYR A 1 177 ? 60.711 -10.368 -38.786 1.00 96.62 177 TYR A CA 1
ATOM 1333 C C . TYR A 1 177 ? 60.516 -9.146 -39.689 1.00 96.62 177 TYR A C 1
ATOM 1335 O O . TYR A 1 177 ? 59.723 -9.221 -40.623 1.00 96.62 177 TYR A O 1
ATOM 1343 N N . LEU A 1 178 ? 61.213 -8.030 -39.432 1.00 96.31 178 LEU A N 1
ATOM 1344 C CA . LEU A 1 178 ? 61.038 -6.802 -40.209 1.00 96.31 178 LEU A CA 1
ATOM 1345 C C . LEU A 1 178 ? 61.277 -7.059 -41.698 1.00 96.31 178 LEU A C 1
ATOM 1347 O O . LEU A 1 178 ? 60.376 -6.833 -42.493 1.00 96.31 178 LEU A O 1
ATOM 1351 N N . THR A 1 179 ? 62.436 -7.622 -42.053 1.00 94.88 179 THR A N 1
ATOM 1352 C CA . THR A 1 179 ? 62.774 -7.927 -43.449 1.00 94.88 179 THR A CA 1
ATOM 1353 C C . THR A 1 179 ? 61.756 -8.866 -44.086 1.00 94.88 179 THR A C 1
ATOM 1355 O O . THR A 1 179 ? 61.326 -8.608 -45.201 1.00 94.88 179 THR A O 1
ATOM 1358 N N . THR A 1 180 ? 61.319 -9.913 -43.377 1.00 95.06 180 THR A N 1
ATOM 1359 C CA . THR A 1 180 ? 60.309 -10.854 -43.883 1.00 95.06 180 THR A CA 1
ATOM 1360 C C . THR A 1 180 ? 59.001 -10.138 -44.211 1.00 95.06 180 THR A C 1
ATOM 1362 O O . THR A 1 180 ? 58.505 -10.259 -45.326 1.00 95.06 180 THR A O 1
ATOM 1365 N N . LEU A 1 181 ? 58.468 -9.347 -43.275 1.00 96.25 181 LEU A N 1
ATOM 1366 C CA . LEU A 1 181 ? 57.153 -8.714 -43.413 1.00 96.25 181 LEU A CA 1
ATOM 1367 C C . LEU A 1 181 ? 57.140 -7.535 -44.397 1.00 96.25 181 LEU A C 1
ATOM 1369 O O . LEU A 1 181 ? 56.068 -7.175 -44.877 1.00 96.25 181 LEU A O 1
ATOM 1373 N N . THR A 1 182 ? 58.306 -6.966 -44.723 1.00 95.69 182 THR A N 1
ATOM 1374 C CA . THR A 1 182 ? 58.450 -5.830 -45.653 1.00 95.69 182 THR A CA 1
ATOM 1375 C C . THR A 1 182 ? 59.159 -6.183 -46.964 1.00 95.69 182 THR A C 1
ATOM 1377 O O . THR A 1 182 ? 59.561 -5.278 -47.692 1.00 95.69 182 THR A O 1
ATOM 1380 N N . SER A 1 183 ? 59.388 -7.467 -47.256 1.00 93.25 183 SER A N 1
ATOM 1381 C CA . SER A 1 183 ? 60.148 -7.888 -48.448 1.00 93.25 183 SER A CA 1
ATOM 1382 C C . SER A 1 183 ? 59.310 -7.926 -49.724 1.00 93.25 183 SER A C 1
ATOM 1384 O O . SER A 1 183 ? 59.830 -7.638 -50.799 1.00 93.25 183 SER A O 1
ATOM 1386 N N . ASN A 1 184 ? 58.023 -8.260 -49.611 1.00 94.50 184 ASN A N 1
ATOM 1387 C CA . ASN A 1 184 ? 57.148 -8.496 -50.751 1.00 94.50 184 ASN A CA 1
ATOM 1388 C C . ASN A 1 184 ? 55.742 -7.931 -50.501 1.00 94.50 184 ASN A C 1
ATOM 1390 O O . ASN A 1 184 ? 55.003 -8.428 -49.650 1.00 94.50 184 ASN A O 1
ATOM 1394 N N . GLN A 1 185 ? 55.363 -6.911 -51.272 1.00 95.75 185 GLN A N 1
ATOM 1395 C CA . GLN A 1 185 ? 54.040 -6.281 -51.208 1.00 95.75 185 GLN A CA 1
ATOM 1396 C C . GLN A 1 185 ? 52.916 -7.242 -51.618 1.00 95.75 185 GLN A C 1
ATOM 1398 O O . GLN A 1 185 ? 51.822 -7.165 -51.068 1.00 95.75 185 GLN A O 1
ATOM 1403 N N . ALA A 1 186 ? 53.184 -8.184 -52.531 1.00 95.06 186 ALA A N 1
ATOM 1404 C CA . ALA A 1 186 ? 52.175 -9.108 -53.053 1.00 95.06 186 ALA A CA 1
ATOM 1405 C C . ALA A 1 186 ? 51.682 -10.140 -52.020 1.00 95.06 186 ALA A C 1
ATOM 1407 O O . ALA A 1 186 ? 50.677 -10.806 -52.254 1.00 95.06 186 ALA A O 1
ATOM 1408 N N . GLU A 1 187 ? 52.364 -10.278 -50.878 1.00 95.62 187 GLU A N 1
ATOM 1409 C CA . GLU A 1 187 ? 51.909 -11.131 -49.769 1.00 95.62 187 GLU A CA 1
ATOM 1410 C C . GLU A 1 187 ? 50.809 -10.473 -48.925 1.00 95.62 187 GLU A C 1
ATOM 1412 O O . GLU A 1 187 ? 50.184 -11.142 -48.100 1.00 95.62 187 GLU A O 1
ATOM 1417 N N . TRP A 1 188 ? 50.582 -9.173 -49.115 1.00 98.06 188 TRP A N 1
ATOM 1418 C CA . TRP A 1 188 ? 49.630 -8.383 -48.352 1.00 98.06 188 TRP A CA 1
ATOM 1419 C C . TRP A 1 188 ? 48.392 -8.039 -49.172 1.00 98.06 188 TRP A C 1
ATOM 1421 O O . TRP A 1 188 ? 48.446 -7.789 -50.377 1.00 98.06 188 TRP A O 1
ATOM 1431 N N . GLN A 1 189 ? 47.259 -7.976 -48.483 1.00 97.88 189 GLN A N 1
ATOM 1432 C CA . GLN A 1 189 ? 45.969 -7.588 -49.041 1.00 97.88 189 GLN A CA 1
ATOM 1433 C C . GLN A 1 189 ? 45.239 -6.665 -48.057 1.00 97.88 189 GLN A C 1
ATOM 1435 O O . GLN A 1 189 ? 45.554 -6.644 -46.861 1.00 97.88 189 GLN A O 1
ATOM 1440 N N . LYS A 1 190 ? 44.257 -5.899 -48.547 1.00 98.25 190 LYS A N 1
ATOM 1441 C CA . LYS A 1 190 ? 43.410 -5.036 -47.716 1.00 98.25 190 LYS A CA 1
ATOM 1442 C C . LYS A 1 190 ? 41.924 -5.327 -47.888 1.00 98.25 190 LYS A C 1
ATOM 1444 O O . LYS A 1 190 ? 41.447 -5.548 -49.000 1.00 98.25 190 LYS A O 1
ATOM 1449 N N . LEU A 1 191 ? 41.183 -5.291 -46.781 1.00 98.44 191 LEU A N 1
ATOM 1450 C CA . LEU A 1 191 ? 39.721 -5.204 -46.784 1.00 98.44 191 LEU A CA 1
ATOM 1451 C C . LEU A 1 191 ? 39.308 -3.768 -46.470 1.00 98.44 191 LEU A C 1
ATOM 1453 O O . LEU A 1 191 ? 39.698 -3.208 -45.440 1.00 98.44 191 LEU A O 1
ATOM 1457 N N . VAL A 1 192 ? 38.498 -3.192 -47.355 1.00 97.25 192 VAL A N 1
ATOM 1458 C CA . VAL A 1 192 ? 37.906 -1.858 -47.190 1.00 97.25 192 VAL A CA 1
ATOM 1459 C C . VAL A 1 192 ? 36.393 -1.927 -47.409 1.00 97.25 192 VAL A C 1
ATOM 1461 O O . VAL A 1 192 ? 35.931 -2.710 -48.242 1.00 97.25 192 VAL A O 1
ATOM 1464 N N . PRO A 1 193 ? 35.592 -1.151 -46.665 1.00 96.19 193 PRO A N 1
ATOM 1465 C CA . PRO A 1 193 ? 34.144 -1.172 -46.793 1.00 96.19 193 PRO A CA 1
ATOM 1466 C C . PRO A 1 193 ? 33.698 -0.506 -48.088 1.00 96.19 193 PRO A C 1
ATOM 1468 O O . PRO A 1 193 ? 34.300 0.469 -48.534 1.00 96.19 193 PRO A O 1
ATOM 1471 N N . PHE A 1 194 ? 32.596 -0.996 -48.651 1.00 94.31 194 PHE A N 1
ATOM 1472 C CA . PHE A 1 194 ? 31.898 -0.266 -49.702 1.00 94.31 194 PHE A CA 1
ATOM 1473 C C . PHE A 1 194 ? 31.354 1.049 -49.150 1.00 94.31 194 PHE A C 1
ATOM 1475 O O . PHE A 1 194 ? 30.748 1.094 -48.071 1.00 94.31 194 PHE A O 1
ATOM 1482 N N . THR A 1 195 ? 31.512 2.108 -49.929 1.00 89.69 195 THR A N 1
ATOM 1483 C CA . THR A 1 195 ? 30.876 3.399 -49.689 1.00 89.69 195 THR A CA 1
ATOM 1484 C C . THR A 1 195 ? 29.347 3.265 -49.733 1.00 89.69 195 THR A C 1
ATOM 1486 O O . THR A 1 195 ? 28.809 2.362 -50.384 1.00 89.69 195 THR A O 1
ATOM 1489 N N . PRO A 1 196 ? 28.598 4.180 -49.089 1.00 84.12 196 PRO A N 1
ATOM 1490 C CA . PRO A 1 196 ? 27.138 4.190 -49.183 1.00 84.12 196 PRO A CA 1
ATOM 1491 C C . PRO A 1 196 ? 26.615 4.217 -50.629 1.00 84.12 196 PRO A C 1
ATOM 1493 O O . PRO A 1 196 ? 25.621 3.558 -50.926 1.00 84.12 196 PRO A O 1
ATOM 1496 N N . ALA A 1 197 ? 27.305 4.923 -51.535 1.00 86.00 197 ALA A N 1
ATOM 1497 C CA . ALA A 1 197 ? 26.960 4.982 -52.955 1.00 86.00 197 ALA A CA 1
ATOM 1498 C C . ALA A 1 197 ? 27.146 3.623 -53.654 1.00 86.00 197 ALA A C 1
ATOM 1500 O O . ALA A 1 197 ? 26.251 3.170 -54.365 1.00 86.00 197 ALA A O 1
ATOM 1501 N N . GLU A 1 198 ? 28.259 2.930 -53.396 1.00 89.06 198 GLU A N 1
ATOM 1502 C CA . GLU A 1 198 ? 28.503 1.582 -53.926 1.00 89.06 198 GLU A CA 1
ATOM 1503 C C . GLU A 1 198 ? 27.497 0.564 -53.371 1.00 89.06 198 GLU A C 1
ATOM 1505 O O . GLU A 1 198 ? 26.970 -0.251 -54.128 1.00 89.06 198 GLU A O 1
ATOM 1510 N N . LYS A 1 199 ? 27.165 0.628 -52.071 1.00 83.06 199 LYS A N 1
ATOM 1511 C CA . LYS A 1 199 ? 26.136 -0.243 -51.470 1.00 83.06 199 LYS A CA 1
ATOM 1512 C C . LYS A 1 199 ? 24.749 0.011 -52.076 1.00 83.06 199 LYS A C 1
ATOM 1514 O O . LYS A 1 199 ? 24.009 -0.943 -52.309 1.00 83.06 199 LYS A O 1
ATOM 1519 N N . ALA A 1 200 ? 24.400 1.268 -52.366 1.00 79.69 200 ALA A N 1
ATOM 1520 C CA . ALA A 1 200 ? 23.140 1.620 -53.024 1.00 79.69 200 ALA A CA 1
ATOM 1521 C C . ALA A 1 200 ? 23.084 1.114 -54.476 1.00 79.69 200 ALA A C 1
ATOM 1523 O O . ALA A 1 200 ? 22.084 0.518 -54.880 1.00 79.69 200 ALA A O 1
ATOM 1524 N N . ALA A 1 201 ? 24.171 1.277 -55.237 1.00 82.62 201 ALA A N 1
ATOM 1525 C CA . ALA A 1 201 ? 24.273 0.812 -56.622 1.00 82.62 201 ALA A CA 1
ATOM 1526 C C . ALA A 1 201 ? 24.194 -0.720 -56.751 1.00 82.62 201 ALA A C 1
ATOM 1528 O O . ALA A 1 201 ? 23.694 -1.234 -57.749 1.00 82.62 201 ALA A O 1
ATOM 1529 N N . ARG A 1 202 ? 24.633 -1.462 -55.726 1.00 78.19 202 ARG A N 1
ATOM 1530 C CA . ARG A 1 202 ? 24.554 -2.934 -55.677 1.00 78.19 202 ARG A CA 1
ATOM 1531 C C . ARG A 1 202 ? 23.136 -3.478 -55.477 1.00 78.19 202 ARG A C 1
ATOM 1533 O O . ARG A 1 202 ? 22.962 -4.692 -55.534 1.00 78.19 202 ARG A O 1
ATOM 1540 N N . GLY A 1 203 ? 22.135 -2.617 -55.264 1.00 61.06 203 GLY A N 1
ATOM 1541 C CA . GLY A 1 203 ? 20.725 -3.004 -55.291 1.00 61.06 203 GLY A CA 1
ATOM 1542 C C . GLY A 1 203 ? 20.393 -4.101 -54.284 1.00 61.06 203 GLY A C 1
ATOM 1543 O O . GLY A 1 203 ? 19.957 -5.191 -54.652 1.00 61.06 203 GLY A O 1
ATOM 1544 N N . HIS A 1 204 ? 20.595 -3.844 -52.993 1.00 61.47 204 HIS A N 1
ATOM 1545 C CA . HIS A 1 204 ? 20.157 -4.792 -51.976 1.00 61.47 204 HIS A CA 1
ATOM 1546 C C . HIS A 1 204 ? 18.630 -4.768 -51.870 1.00 61.47 204 HIS A C 1
ATOM 1548 O O . HIS A 1 204 ? 18.043 -3.895 -51.233 1.00 61.47 204 HIS A O 1
ATOM 1554 N N . GLY A 1 205 ? 17.978 -5.752 -52.491 1.00 58.25 205 GLY A N 1
ATOM 1555 C CA . GLY A 1 205 ? 16.565 -6.016 -52.261 1.00 58.25 205 GLY A CA 1
ATOM 1556 C C . GLY A 1 205 ? 16.350 -6.323 -50.783 1.00 58.25 205 GLY A C 1
ATOM 1557 O O . GLY A 1 205 ? 16.735 -7.394 -50.312 1.00 58.25 205 GLY A O 1
ATOM 1558 N N . GLN A 1 206 ? 15.752 -5.389 -50.040 1.00 59.12 206 GLN A N 1
ATOM 1559 C CA . GLN A 1 206 ? 15.294 -5.665 -48.685 1.00 59.12 206 GLN A CA 1
ATOM 1560 C C . GLN A 1 206 ? 14.352 -6.868 -48.748 1.00 59.12 206 GLN A C 1
ATOM 1562 O O . GLN A 1 206 ? 13.286 -6.824 -49.365 1.00 59.12 206 GLN A O 1
ATOM 1567 N N . MET A 1 207 ? 14.763 -7.985 -48.149 1.00 70.75 207 MET A N 1
ATOM 1568 C CA . MET A 1 207 ? 13.891 -9.141 -48.056 1.00 70.75 207 MET A CA 1
ATOM 1569 C C . MET A 1 207 ? 12.760 -8.785 -47.097 1.00 70.75 207 MET A C 1
ATOM 1571 O O . MET A 1 207 ? 13.004 -8.503 -45.926 1.00 70.75 207 MET A O 1
ATOM 1575 N N . ALA A 1 208 ? 11.518 -8.818 -47.583 1.00 77.88 208 ALA A N 1
ATOM 1576 C CA . ALA A 1 208 ? 10.361 -8.667 -46.713 1.00 77.88 208 ALA A CA 1
ATOM 1577 C C . ALA A 1 208 ? 10.471 -9.658 -45.543 1.00 77.88 208 ALA A C 1
ATOM 1579 O O . ALA A 1 208 ? 10.764 -10.837 -45.758 1.00 77.88 208 ALA A O 1
ATOM 1580 N N . MET A 1 209 ? 10.206 -9.209 -44.316 1.00 71.75 209 MET A N 1
ATOM 1581 C CA . MET A 1 209 ? 10.365 -10.040 -43.112 1.00 71.75 209 MET A CA 1
ATOM 1582 C C . MET A 1 209 ? 9.592 -11.361 -43.192 1.00 71.75 209 MET A C 1
ATOM 1584 O O . MET A 1 209 ? 10.095 -12.405 -42.786 1.00 71.75 209 MET A O 1
ATOM 1588 N N . GLY A 1 210 ? 8.412 -11.365 -43.821 1.00 76.94 210 GLY A N 1
ATOM 1589 C CA . GLY A 1 210 ? 7.653 -12.596 -44.062 1.00 76.94 210 GLY A CA 1
ATOM 1590 C C . GLY A 1 210 ? 8.333 -13.581 -45.027 1.00 76.94 210 GLY A C 1
ATOM 1591 O O . GLY A 1 210 ? 8.118 -14.790 -44.927 1.00 76.94 210 GLY A O 1
ATOM 1592 N N . LYS A 1 211 ? 9.156 -13.090 -45.961 1.00 81.75 211 LYS A N 1
ATOM 1593 C CA . LYS A 1 211 ? 9.980 -13.911 -46.860 1.00 81.75 211 LYS A CA 1
ATOM 1594 C C . LYS A 1 211 ? 11.224 -14.428 -46.130 1.00 81.75 211 LYS A C 1
ATOM 1596 O O . LYS A 1 211 ? 11.475 -15.625 -46.201 1.00 81.75 211 LYS A O 1
ATOM 1601 N N . PHE A 1 212 ? 11.903 -13.579 -45.354 1.00 82.06 212 PHE A N 1
ATOM 1602 C CA . PHE A 1 212 ? 13.031 -13.980 -44.498 1.00 82.06 212 PHE A CA 1
ATOM 1603 C C . PHE A 1 212 ? 12.634 -15.078 -43.512 1.00 82.06 212 PHE A C 1
ATOM 1605 O O . PHE A 1 212 ? 13.310 -16.101 -43.425 1.00 82.06 212 PHE A O 1
ATOM 1612 N N . ARG A 1 213 ? 11.481 -14.922 -42.850 1.00 76.19 213 ARG A N 1
ATOM 1613 C CA . ARG A 1 213 ? 10.944 -15.922 -41.925 1.00 76.19 213 ARG A CA 1
ATOM 1614 C C . ARG A 1 213 ? 10.797 -17.290 -42.590 1.00 76.19 213 ARG A C 1
ATOM 1616 O O . ARG A 1 213 ? 11.366 -18.259 -42.117 1.00 76.19 213 ARG A O 1
ATOM 1623 N N . ARG A 1 214 ? 10.060 -17.352 -43.702 1.00 79.88 214 ARG A N 1
ATOM 1624 C CA . ARG A 1 214 ? 9.721 -18.623 -44.364 1.00 79.88 214 ARG A CA 1
ATOM 1625 C C . ARG A 1 214 ? 10.909 -19.285 -45.053 1.00 79.88 214 ARG A C 1
ATOM 1627 O O . ARG A 1 214 ? 10.984 -20.504 -45.093 1.00 79.88 214 ARG A O 1
ATOM 1634 N N . GLN A 1 215 ? 11.789 -18.490 -45.660 1.00 85.00 215 GLN A N 1
ATOM 1635 C CA . GLN A 1 215 ? 12.847 -19.016 -46.526 1.00 85.00 215 GLN A CA 1
ATOM 1636 C C . GLN A 1 215 ? 14.176 -19.227 -45.804 1.00 85.00 215 GLN A C 1
ATOM 1638 O O . GLN A 1 215 ? 14.967 -20.052 -46.251 1.00 85.00 215 GLN A O 1
ATOM 1643 N N . ILE A 1 216 ? 14.424 -18.484 -44.722 1.00 82.25 216 ILE A N 1
ATOM 1644 C CA . ILE A 1 216 ? 15.680 -18.537 -43.971 1.00 82.25 216 ILE A CA 1
ATOM 1645 C C . ILE A 1 216 ? 15.398 -18.997 -42.541 1.00 82.25 216 ILE A C 1
ATOM 1647 O O . ILE A 1 216 ? 15.751 -20.114 -42.193 1.00 82.25 216 ILE A O 1
ATOM 1651 N N . TRP A 1 217 ? 14.702 -18.200 -41.725 1.00 78.94 217 TRP A N 1
ATOM 1652 C CA . TRP A 1 217 ? 14.555 -18.481 -40.287 1.00 78.94 217 TRP A CA 1
ATOM 1653 C C . TRP A 1 217 ? 13.925 -19.851 -40.001 1.00 78.94 217 TRP A C 1
ATOM 1655 O O . TRP A 1 217 ? 14.514 -20.661 -39.298 1.00 78.94 217 TRP A O 1
ATOM 1665 N N . GLU A 1 218 ? 12.742 -20.142 -40.545 1.00 82.69 218 GLU A N 1
ATOM 1666 C CA . GLU A 1 218 ? 12.025 -21.396 -40.261 1.00 82.69 218 GLU A CA 1
ATOM 1667 C C . GLU A 1 218 ? 12.729 -22.626 -40.835 1.00 82.69 218 GLU A C 1
ATOM 1669 O O . GLU A 1 218 ? 12.547 -23.730 -40.327 1.00 82.69 218 GLU A O 1
ATOM 1674 N N . LYS A 1 219 ? 13.547 -22.436 -41.875 1.00 85.00 219 LYS A N 1
ATOM 1675 C CA . LYS A 1 219 ? 14.382 -23.496 -42.435 1.00 85.00 219 LYS A CA 1
ATOM 1676 C C . LYS A 1 219 ? 15.536 -23.844 -41.492 1.00 85.00 219 LYS A C 1
ATOM 1678 O O . LYS A 1 219 ? 15.854 -25.017 -41.348 1.00 85.00 219 LYS A O 1
ATOM 1683 N N . GLU A 1 220 ? 16.135 -22.835 -40.863 1.00 83.50 220 GLU A N 1
ATOM 1684 C CA . GLU A 1 220 ? 17.290 -23.001 -39.975 1.00 83.50 220 GLU A CA 1
ATOM 1685 C C . GLU A 1 220 ? 16.894 -23.448 -38.562 1.00 83.50 220 GLU A C 1
ATOM 1687 O O . GLU A 1 220 ? 17.558 -24.297 -37.977 1.00 83.50 220 GLU A O 1
ATOM 1692 N N . VAL A 1 221 ? 15.817 -22.891 -37.997 1.00 82.12 221 VAL A N 1
ATOM 1693 C CA . VAL A 1 221 ? 15.449 -23.107 -36.582 1.00 82.12 221 VAL A CA 1
ATOM 1694 C C . VAL A 1 221 ? 14.060 -23.719 -36.380 1.00 82.12 221 VAL A C 1
ATOM 1696 O O . VAL A 1 221 ? 13.546 -23.719 -35.265 1.00 82.12 221 VAL A O 1
ATOM 1699 N N . GLY A 1 222 ? 13.442 -24.237 -37.443 1.00 80.38 222 GLY A N 1
ATOM 1700 C CA . GLY A 1 222 ? 12.131 -24.881 -37.391 1.00 80.38 222 GLY A CA 1
ATOM 1701 C C . GLY A 1 222 ? 10.945 -23.914 -37.478 1.00 80.38 222 GLY A C 1
ATOM 1702 O O . GLY A 1 222 ? 11.065 -22.692 -37.328 1.00 80.38 222 GLY A O 1
ATOM 1703 N N . LYS A 1 223 ? 9.759 -24.471 -37.756 1.00 76.69 223 LYS A N 1
ATOM 1704 C CA . LYS A 1 223 ? 8.507 -23.708 -37.880 1.00 76.69 223 LYS A CA 1
ATOM 1705 C C . LYS A 1 223 ? 8.217 -22.978 -36.570 1.00 76.69 223 LYS A C 1
ATOM 1707 O O . LYS A 1 223 ? 8.246 -23.587 -35.509 1.00 76.69 223 LYS A O 1
ATOM 1712 N N . ASN A 1 224 ? 7.911 -21.684 -36.662 1.00 70.69 224 ASN A N 1
ATOM 1713 C CA . ASN A 1 224 ? 7.740 -20.789 -35.514 1.00 70.69 224 ASN A CA 1
ATOM 1714 C C . ASN A 1 224 ? 8.995 -20.587 -34.626 1.00 70.69 224 ASN A C 1
ATOM 1716 O O . ASN A 1 224 ? 8.901 -20.005 -33.546 1.00 70.69 224 ASN A O 1
ATOM 1720 N N . GLY A 1 225 ? 10.181 -20.969 -35.106 1.00 74.25 225 GLY A N 1
ATOM 1721 C CA . GLY A 1 225 ? 11.444 -20.789 -34.393 1.00 74.25 225 GLY A CA 1
ATOM 1722 C C . GLY A 1 225 ? 11.695 -21.823 -33.296 1.00 74.25 225 GLY A C 1
ATOM 1723 O O . GLY A 1 225 ? 10.925 -22.756 -33.105 1.00 74.25 225 GLY A O 1
ATOM 1724 N N . ILE A 1 226 ? 12.777 -21.610 -32.541 1.00 75.62 226 ILE A N 1
ATOM 1725 C CA . ILE A 1 226 ? 13.277 -22.543 -31.515 1.00 75.62 226 ILE A CA 1
ATOM 1726 C C . ILE A 1 226 ? 12.301 -22.786 -30.344 1.00 75.62 226 ILE A C 1
ATOM 1728 O O . ILE A 1 226 ? 12.477 -23.734 -29.593 1.00 75.62 226 ILE A O 1
ATOM 1732 N N . PHE A 1 227 ? 11.276 -21.940 -30.202 1.00 74.25 227 PHE A N 1
ATOM 1733 C CA . PHE A 1 227 ? 10.220 -22.030 -29.184 1.00 74.25 227 PHE A CA 1
ATOM 1734 C C . PHE A 1 227 ? 8.838 -22.286 -29.805 1.00 74.25 227 PHE A C 1
ATOM 1736 O O . PHE A 1 227 ? 7.806 -21.966 -29.216 1.00 74.25 227 PHE A O 1
ATOM 1743 N N . GLY A 1 228 ? 8.795 -22.773 -31.047 1.00 75.06 228 GLY A N 1
ATOM 1744 C CA . GLY A 1 228 ? 7.558 -22.911 -31.811 1.00 75.06 228 GLY A CA 1
ATOM 1745 C C . GLY A 1 228 ? 6.533 -23.880 -31.215 1.00 75.06 228 GLY A C 1
ATOM 1746 O O . GLY A 1 228 ? 5.360 -23.803 -31.572 1.00 75.06 228 GLY A O 1
ATOM 1747 N N . ASP A 1 229 ? 6.969 -24.763 -30.321 1.00 75.50 229 ASP A N 1
ATOM 1748 C CA . ASP A 1 229 ? 6.185 -25.756 -29.582 1.00 75.50 229 ASP A CA 1
ATOM 1749 C C . ASP A 1 229 ? 5.458 -25.182 -28.355 1.00 75.50 229 ASP A C 1
ATOM 1751 O O . ASP A 1 229 ? 4.425 -25.715 -27.955 1.00 75.50 229 ASP A O 1
ATOM 1755 N N . ILE A 1 230 ? 5.963 -24.083 -27.786 1.00 73.25 230 ILE A N 1
ATOM 1756 C CA . ILE A 1 230 ? 5.397 -23.426 -26.595 1.00 73.25 230 ILE A CA 1
ATOM 1757 C C . ILE A 1 230 ? 4.624 -22.137 -26.907 1.00 73.25 230 ILE A C 1
ATOM 1759 O O . ILE A 1 230 ? 4.035 -21.535 -26.010 1.00 73.25 230 ILE A O 1
ATOM 1763 N N . ILE A 1 231 ? 4.614 -21.693 -28.165 1.00 67.31 231 ILE A N 1
ATOM 1764 C CA . ILE A 1 231 ? 3.871 -20.503 -28.597 1.00 67.31 231 ILE A CA 1
ATOM 1765 C C . ILE A 1 231 ? 2.468 -20.925 -29.058 1.00 67.31 231 ILE A C 1
ATOM 1767 O O . ILE A 1 231 ? 2.313 -21.516 -30.125 1.00 67.31 231 ILE A O 1
ATOM 1771 N N . ASP A 1 232 ? 1.440 -20.582 -28.275 1.00 64.81 232 ASP A N 1
ATOM 1772 C CA . ASP A 1 232 ? 0.031 -20.915 -28.560 1.00 64.81 232 ASP A CA 1
ATOM 1773 C C . ASP A 1 232 ? -0.716 -19.855 -29.397 1.00 64.81 232 ASP A C 1
ATOM 1775 O O . ASP A 1 232 ? -1.872 -20.046 -29.785 1.00 64.81 232 ASP A O 1
ATOM 1779 N N . HIS A 1 233 ? -0.073 -18.723 -29.692 1.00 61.50 233 HIS A N 1
ATOM 1780 C CA . HIS A 1 233 ? -0.710 -17.625 -30.407 1.00 61.50 233 HIS A CA 1
ATOM 1781 C C . HIS A 1 233 ? -0.829 -17.946 -31.902 1.00 61.50 233 HIS A C 1
ATOM 1783 O O . HIS A 1 233 ? 0.159 -18.179 -32.606 1.00 61.50 233 HIS A O 1
ATOM 1789 N N . SER A 1 234 ? -2.070 -17.947 -32.400 1.00 55.16 234 SER A N 1
ATOM 1790 C CA . SER A 1 234 ? -2.394 -18.190 -33.804 1.00 55.16 234 SER A CA 1
ATOM 1791 C C . SER A 1 234 ? -1.805 -17.081 -34.678 1.00 55.16 234 SER A C 1
ATOM 1793 O O . SER A 1 234 ? -2.360 -15.986 -34.767 1.00 55.16 234 SER A O 1
ATOM 1795 N N . ALA A 1 235 ? -0.682 -17.396 -35.322 1.00 57.19 235 ALA A N 1
ATOM 1796 C CA . ALA A 1 235 ? 0.213 -16.460 -35.992 1.00 57.19 235 ALA A CA 1
ATOM 1797 C C . ALA A 1 235 ? 0.877 -15.479 -35.019 1.00 57.19 235 ALA A C 1
ATOM 1799 O O . ALA A 1 235 ? 0.291 -15.040 -34.039 1.00 57.19 235 ALA A O 1
ATOM 1800 N N . PHE A 1 236 ? 2.123 -15.124 -35.319 1.00 59.31 236 PHE A N 1
ATOM 1801 C CA . PHE A 1 236 ? 2.895 -14.068 -34.670 1.00 59.31 236 PHE A CA 1
ATOM 1802 C C . PHE A 1 236 ? 2.170 -12.712 -34.758 1.00 59.31 236 PHE A C 1
ATOM 1804 O O . PHE A 1 236 ? 2.539 -11.846 -35.552 1.00 59.31 236 PHE A O 1
ATOM 1811 N N . SER A 1 237 ? 1.096 -12.548 -33.986 1.00 62.12 237 SER A N 1
ATOM 1812 C CA . SER A 1 237 ? 0.308 -11.333 -33.893 1.00 62.12 237 SER A CA 1
ATOM 1813 C C . SER A 1 237 ? 1.225 -10.233 -33.398 1.00 62.12 237 SER A C 1
ATOM 1815 O O . SER A 1 237 ? 1.915 -10.400 -32.390 1.00 62.12 237 SER A O 1
ATOM 1817 N N . THR A 1 238 ? 1.245 -9.108 -34.100 1.00 62.03 238 THR A N 1
ATOM 1818 C CA . THR A 1 238 ? 1.991 -7.934 -33.663 1.00 62.03 238 THR A CA 1
ATOM 1819 C C . THR A 1 238 ? 1.400 -7.442 -32.350 1.00 62.03 238 THR A C 1
ATOM 1821 O O . THR A 1 238 ? 0.330 -6.831 -32.336 1.00 62.03 238 THR A O 1
ATOM 1824 N N . LEU A 1 239 ? 2.089 -7.716 -31.244 1.00 64.50 239 LEU A N 1
ATOM 1825 C CA . LEU A 1 239 ? 1.807 -7.054 -29.982 1.00 64.50 239 LEU A CA 1
ATOM 1826 C C . LEU A 1 239 ? 2.287 -5.603 -30.110 1.00 64.50 239 LEU A C 1
ATOM 1828 O O . LEU A 1 239 ? 3.449 -5.381 -30.463 1.00 64.50 239 LEU A O 1
ATOM 1832 N N . PRO A 1 240 ? 1.420 -4.605 -29.874 1.00 70.19 240 PRO A N 1
ATOM 1833 C CA . PRO A 1 240 ? 1.872 -3.225 -29.840 1.00 70.19 240 PRO A CA 1
ATOM 1834 C C . PRO A 1 240 ? 2.886 -3.061 -28.705 1.00 70.19 240 PRO A C 1
ATOM 1836 O O . PRO A 1 240 ? 2.743 -3.670 -27.648 1.00 70.19 240 PRO A O 1
ATOM 1839 N N . TYR A 1 241 ? 3.894 -2.210 -28.908 1.00 78.38 241 TYR A N 1
ATOM 1840 C CA . TYR A 1 241 ? 4.913 -1.928 -27.888 1.00 78.38 241 TYR A CA 1
ATOM 1841 C C . TYR A 1 241 ? 4.297 -1.456 -26.558 1.00 78.38 241 TYR A C 1
ATOM 1843 O O . TYR A 1 241 ? 4.815 -1.745 -25.483 1.00 78.38 241 TYR A O 1
ATOM 1851 N N . ILE A 1 242 ? 3.153 -0.767 -26.638 1.00 84.75 242 ILE A N 1
ATOM 1852 C CA . ILE A 1 242 ? 2.314 -0.407 -25.499 1.00 84.75 242 ILE A CA 1
ATOM 1853 C C . ILE A 1 242 ? 1.021 -1.217 -25.594 1.00 84.75 242 ILE A C 1
ATOM 1855 O O . ILE A 1 242 ? 0.196 -0.986 -26.478 1.00 84.75 242 ILE A O 1
ATOM 1859 N N . THR A 1 243 ? 0.845 -2.168 -24.684 1.00 88.00 243 THR A N 1
ATOM 1860 C CA . THR A 1 243 ? -0.310 -3.067 -24.654 1.00 88.00 243 THR A CA 1
ATOM 1861 C C . THR A 1 243 ? -1.395 -2.581 -23.690 1.00 88.00 243 THR A C 1
ATOM 1863 O O . THR A 1 243 ? -1.129 -1.898 -22.703 1.00 88.00 243 THR A O 1
ATOM 1866 N N . THR A 1 244 ? -2.646 -2.954 -23.969 1.00 91.56 244 THR A N 1
ATOM 1867 C CA . THR A 1 244 ? -3.807 -2.754 -23.084 1.00 91.56 244 THR A CA 1
ATOM 1868 C C . THR A 1 244 ? -4.509 -4.091 -22.820 1.00 91.56 244 THR A C 1
ATOM 1870 O O . THR A 1 244 ? -4.089 -5.145 -23.311 1.00 91.56 244 THR A O 1
ATOM 1873 N N . GLY A 1 245 ? -5.582 -4.077 -22.024 1.00 87.69 245 GLY A N 1
ATOM 1874 C CA . GLY A 1 245 ? -6.391 -5.267 -21.761 1.00 87.69 245 GLY A CA 1
ATOM 1875 C C . GLY A 1 245 ? -5.594 -6.404 -21.121 1.00 87.69 245 GLY A C 1
ATOM 1876 O O . GLY A 1 245 ? -4.919 -6.195 -20.121 1.00 87.69 245 GLY A O 1
ATOM 1877 N N . LYS A 1 246 ? -5.690 -7.610 -21.691 1.00 86.44 246 LYS A N 1
ATOM 1878 C CA . LYS A 1 246 ? -5.033 -8.821 -21.166 1.00 86.44 246 LYS A CA 1
ATOM 1879 C C . LYS A 1 246 ? -3.520 -8.856 -21.406 1.00 86.44 246 LYS A C 1
ATOM 1881 O O . LYS A 1 246 ? -2.817 -9.549 -20.691 1.00 86.44 246 LYS A O 1
ATOM 1886 N N . ASN A 1 247 ? -3.026 -8.094 -22.382 1.00 84.44 247 ASN A N 1
ATOM 1887 C CA . ASN A 1 247 ? -1.623 -8.145 -22.803 1.00 84.44 247 ASN A CA 1
ATOM 1888 C C . ASN A 1 247 ? -0.737 -7.132 -22.057 1.00 84.44 247 ASN A C 1
ATOM 1890 O O . ASN A 1 247 ? 0.461 -7.044 -22.325 1.00 84.44 247 ASN A O 1
ATOM 1894 N N . ARG A 1 248 ? -1.312 -6.316 -21.163 1.00 87.75 248 ARG A N 1
ATOM 1895 C CA . ARG A 1 248 ? -0.553 -5.391 -20.306 1.00 87.75 248 ARG A CA 1
ATOM 1896 C C . ARG A 1 248 ? 0.083 -6.150 -19.146 1.00 87.75 248 ARG A C 1
ATOM 1898 O O . ARG A 1 248 ? -0.508 -7.081 -18.617 1.00 87.75 248 ARG A O 1
ATOM 1905 N N . ARG A 1 249 ? 1.250 -5.692 -18.692 1.00 85.94 249 ARG A N 1
ATOM 1906 C CA . ARG A 1 249 ? 1.966 -6.323 -17.571 1.00 85.94 249 ARG A CA 1
ATOM 1907 C C . ARG A 1 249 ? 1.248 -6.147 -16.232 1.00 85.94 249 ARG A C 1
ATOM 1909 O O . ARG A 1 249 ? 1.217 -7.061 -15.415 1.00 85.94 249 ARG A O 1
ATOM 1916 N N . GLN A 1 250 ? 0.697 -4.958 -15.993 1.00 92.31 250 GLN A N 1
ATOM 1917 C CA . GLN A 1 250 ? 0.053 -4.610 -14.729 1.00 92.31 250 GLN A CA 1
ATOM 1918 C C . GLN A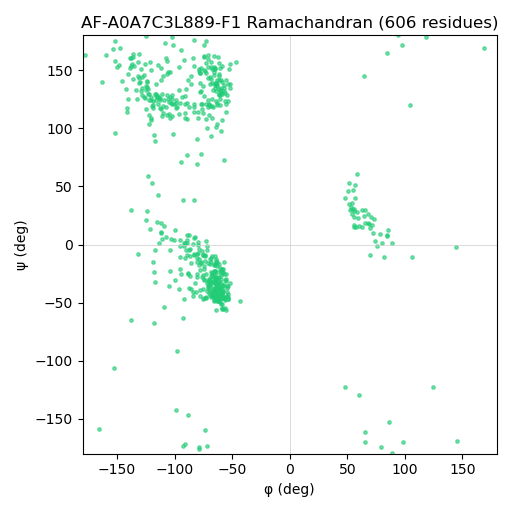 1 250 ? -1.274 -3.892 -14.951 1.00 92.31 250 GLN A C 1
ATOM 1920 O O . GLN A 1 250 ? -1.472 -3.204 -15.950 1.00 92.31 250 GLN A O 1
ATOM 1925 N N . GLU A 1 251 ? -2.175 -4.015 -13.986 1.00 94.00 251 GLU A N 1
ATOM 1926 C CA . GLU A 1 251 ? -3.437 -3.298 -13.937 1.00 94.00 251 GLU A CA 1
ATOM 1927 C C . GLU A 1 251 ? -3.594 -2.527 -12.623 1.00 94.00 251 GLU A C 1
ATOM 1929 O O . GLU A 1 251 ? -3.294 -3.067 -11.555 1.00 94.00 251 GLU A O 1
ATOM 1934 N N . PRO A 1 252 ? -4.075 -1.275 -12.674 1.00 95.81 252 PRO A N 1
ATOM 1935 C CA . PRO A 1 252 ? -4.434 -0.544 -11.474 1.00 95.81 252 PRO A CA 1
ATOM 1936 C C . PRO A 1 252 ? -5.795 -1.001 -10.947 1.00 95.81 252 PRO A C 1
ATOM 1938 O O . PRO A 1 252 ? -6.751 -1.170 -11.705 1.00 95.81 252 PRO A O 1
ATOM 1941 N N . ARG A 1 253 ? -5.905 -1.137 -9.628 1.00 95.19 253 ARG A N 1
ATOM 1942 C CA . ARG A 1 253 ? -7.156 -1.420 -8.921 1.00 95.19 253 ARG A CA 1
ATOM 1943 C C . ARG A 1 253 ? -7.427 -0.343 -7.889 1.00 95.19 253 ARG A C 1
ATOM 1945 O O . ARG A 1 253 ? -6.564 -0.028 -7.071 1.00 95.19 253 ARG A O 1
ATOM 1952 N N . TRP A 1 254 ? -8.638 0.201 -7.913 1.00 95.69 254 TRP A N 1
ATOM 1953 C CA . TRP A 1 254 ? -9.099 1.145 -6.904 1.00 95.69 254 TRP A CA 1
ATOM 1954 C C . TRP A 1 254 ? -9.522 0.371 -5.650 1.00 95.69 254 TRP A C 1
ATOM 1956 O O . TRP A 1 254 ? -10.509 -0.361 -5.657 1.00 95.69 254 TRP A O 1
ATOM 1966 N N . ARG A 1 255 ? -8.737 0.486 -4.580 1.00 94.50 255 ARG A N 1
ATOM 1967 C CA . ARG A 1 255 ? -8.841 -0.275 -3.323 1.00 94.50 255 ARG A CA 1
ATOM 1968 C C . ARG A 1 255 ? -9.210 0.645 -2.158 1.00 94.50 255 ARG A C 1
ATOM 1970 O O . ARG A 1 255 ? -8.652 0.560 -1.067 1.00 94.50 255 ARG A O 1
ATOM 1977 N N . ASN A 1 256 ? -10.149 1.554 -2.404 1.00 95.19 256 ASN A N 1
ATOM 1978 C CA . ASN A 1 256 ? -10.622 2.504 -1.405 1.00 95.19 256 ASN A CA 1
ATOM 1979 C C . ASN A 1 256 ? -11.194 1.793 -0.171 1.00 95.19 256 ASN A C 1
ATOM 1981 O O . ASN A 1 256 ? -12.035 0.910 -0.312 1.00 95.19 256 ASN A O 1
ATOM 1985 N N . ALA A 1 257 ? -10.739 2.186 1.022 1.00 93.19 257 ALA A N 1
ATOM 1986 C CA . ALA A 1 257 ? -11.146 1.621 2.308 1.00 93.19 257 ALA A CA 1
ATOM 1987 C C . ALA A 1 257 ? -10.954 0.094 2.454 1.00 93.19 257 ALA A C 1
ATOM 1989 O O . ALA A 1 257 ? -11.470 -0.494 3.405 1.00 93.19 257 ALA A O 1
ATOM 1990 N N . MET A 1 258 ? -10.179 -0.554 1.572 1.00 94.12 258 MET A N 1
ATOM 1991 C CA . MET A 1 258 ? -9.819 -1.978 1.691 1.00 94.12 258 MET A CA 1
ATOM 1992 C C . MET A 1 258 ? -8.725 -2.227 2.737 1.00 94.12 258 MET A C 1
ATOM 1994 O O . MET A 1 258 ? -8.537 -3.365 3.162 1.00 94.12 258 MET A O 1
ATOM 1998 N N . SER A 1 259 ? -8.037 -1.166 3.158 1.00 95.00 259 SER A N 1
ATOM 1999 C CA . SER A 1 259 ? -7.033 -1.165 4.219 1.00 95.00 259 SER A CA 1
ATOM 2000 C C . SER A 1 259 ? -7.453 -0.204 5.328 1.00 95.00 259 SER A C 1
ATOM 2002 O O . SER A 1 259 ? -8.108 0.807 5.062 1.00 95.00 259 SER A O 1
ATOM 2004 N N . THR A 1 260 ? -7.064 -0.489 6.567 1.00 96.31 260 THR A N 1
ATOM 2005 C CA . THR A 1 260 ? -7.227 0.451 7.682 1.00 96.31 260 THR A CA 1
ATOM 2006 C C . THR A 1 260 ? -6.147 1.527 7.636 1.00 96.31 260 THR A C 1
ATOM 2008 O O . THR A 1 260 ? -5.009 1.277 7.230 1.00 96.31 260 THR A O 1
ATOM 2011 N N . ALA A 1 261 ? -6.480 2.743 8.076 1.00 97.50 261 ALA A N 1
ATOM 2012 C CA . ALA A 1 261 ? -5.462 3.749 8.352 1.00 97.50 261 ALA A CA 1
ATOM 2013 C C . ALA A 1 261 ? -4.620 3.325 9.572 1.00 97.50 261 ALA A C 1
ATOM 2015 O O . ALA A 1 261 ? -5.163 2.707 10.491 1.00 97.50 261 ALA A O 1
ATOM 2016 N N . PRO A 1 262 ? -3.340 3.729 9.673 1.00 97.75 262 PRO A N 1
ATOM 2017 C CA . PRO A 1 262 ? -2.498 3.374 10.817 1.00 97.75 262 PRO A CA 1
ATOM 2018 C C . PRO A 1 262 ? -3.054 3.799 12.177 1.00 97.75 262 PRO A C 1
ATOM 2020 O O . PRO A 1 262 ? -2.917 3.078 13.162 1.00 97.75 262 PRO A O 1
ATOM 2023 N N . CYS A 1 263 ? -3.742 4.942 12.242 1.00 97.19 263 CYS A N 1
ATOM 2024 C CA . CYS A 1 263 ? -4.403 5.391 13.465 1.00 97.19 263 CYS A CA 1
ATOM 2025 C C . CYS A 1 263 ? -5.544 4.459 13.906 1.00 97.19 263 CYS A C 1
ATOM 2027 O O . CYS A 1 263 ? -5.754 4.286 15.107 1.00 97.19 263 CYS A O 1
ATOM 2029 N N . SER A 1 264 ? -6.245 3.856 12.950 1.00 96.31 264 SER A N 1
ATOM 2030 C CA . SER A 1 264 ? -7.383 2.966 13.179 1.00 96.31 264 SER A CA 1
ATOM 2031 C C . SER A 1 264 ? -6.916 1.545 13.476 1.00 96.31 264 SER A C 1
ATOM 2033 O O . SER A 1 264 ? -7.360 0.976 14.466 1.00 96.31 264 SER A O 1
ATOM 2035 N N . GLY A 1 265 ? -5.938 1.027 12.724 1.00 96.00 265 GLY A N 1
ATOM 2036 C CA . GLY A 1 265 ? -5.321 -0.280 12.987 1.00 96.00 265 GLY A CA 1
ATOM 2037 C C . GLY A 1 265 ? -4.570 -0.358 14.323 1.00 96.00 265 GLY A C 1
ATOM 2038 O O . GLY A 1 265 ? -4.516 -1.414 14.942 1.00 96.00 265 GLY A O 1
ATOM 2039 N N . ALA A 1 266 ? -4.033 0.762 14.822 1.00 96.62 266 ALA A N 1
ATOM 2040 C CA . ALA A 1 266 ? -3.409 0.823 16.147 1.00 96.62 266 ALA A CA 1
ATOM 2041 C C . ALA A 1 266 ? -4.411 1.030 17.299 1.00 96.62 266 ALA A C 1
ATOM 2043 O O . ALA A 1 266 ? -4.020 1.001 18.470 1.00 96.62 266 ALA A O 1
ATOM 2044 N N . CYS A 1 267 ? -5.682 1.313 17.003 1.00 95.81 267 CYS A N 1
ATOM 2045 C CA . CYS A 1 267 ? -6.702 1.535 18.018 1.00 95.81 267 CYS A CA 1
ATOM 2046 C C . CYS A 1 267 ? -7.258 0.185 18.495 1.00 95.81 267 CYS A C 1
ATOM 2048 O O . CYS A 1 267 ? -7.875 -0.508 17.698 1.00 95.81 267 CYS A O 1
ATOM 2050 N N . PRO A 1 268 ? -7.182 -0.167 19.794 1.00 93.50 268 PRO A N 1
ATOM 2051 C CA . PRO A 1 268 ? -7.779 -1.415 20.286 1.00 93.50 268 PRO A CA 1
ATOM 2052 C C . PRO A 1 268 ? -9.301 -1.520 20.100 1.00 93.50 268 PRO A C 1
ATOM 2054 O O . PRO A 1 268 ? -9.862 -2.602 20.219 1.00 93.50 268 PRO A O 1
ATOM 2057 N N . ALA A 1 269 ? -9.976 -0.394 19.850 1.00 93.62 269 ALA A N 1
ATOM 2058 C CA . ALA A 1 269 ? -11.399 -0.336 19.532 1.00 93.62 269 ALA A CA 1
ATOM 2059 C C . ALA A 1 269 ? -11.672 -0.168 18.025 1.00 93.62 269 ALA A C 1
ATOM 2061 O O . ALA A 1 269 ? -12.827 -0.002 17.653 1.00 93.62 269 ALA A O 1
ATOM 2062 N N . ASN A 1 270 ? -10.642 -0.179 17.167 1.00 93.69 270 ASN A N 1
ATOM 2063 C CA . ASN A 1 270 ? -10.734 -0.012 15.710 1.00 93.69 270 ASN A CA 1
ATOM 2064 C C . ASN A 1 270 ? -11.536 1.226 15.260 1.00 93.69 270 ASN A C 1
ATOM 2066 O O . ASN A 1 270 ? -12.227 1.191 14.246 1.00 93.69 270 ASN A O 1
ATOM 2070 N N . ILE A 1 271 ? -11.458 2.331 16.012 1.00 96.25 271 ILE A N 1
ATOM 2071 C CA . ILE A 1 271 ? -12.195 3.565 15.699 1.00 96.25 271 ILE A CA 1
ATOM 2072 C C . ILE A 1 271 ? -11.648 4.172 14.391 1.00 96.25 271 ILE A C 1
ATOM 2074 O O . ILE A 1 271 ? -10.483 4.591 14.389 1.00 96.25 271 ILE A O 1
ATOM 2078 N N . PRO A 1 272 ? -12.463 4.304 13.320 1.00 96.06 272 PRO A N 1
ATOM 2079 C CA . PRO A 1 272 ? -12.028 4.749 11.995 1.00 96.06 272 PRO A CA 1
ATOM 2080 C C . PRO A 1 272 ? -11.818 6.270 11.956 1.00 96.06 272 PRO A C 1
ATOM 2082 O O . PRO A 1 272 ? -12.647 7.048 11.473 1.00 96.06 272 PRO A O 1
ATOM 2085 N N . SER A 1 273 ? -10.693 6.723 12.507 1.00 95.75 273 SER A N 1
ATOM 2086 C CA . SER A 1 273 ? -10.406 8.153 12.670 1.00 95.75 273 SER A CA 1
ATOM 2087 C C . SER A 1 273 ? -10.266 8.870 11.322 1.00 95.75 273 SER A C 1
ATOM 2089 O O . SER A 1 273 ? -10.643 10.033 11.202 1.00 95.75 273 SER A O 1
ATOM 2091 N N . GLU A 1 274 ? -9.770 8.193 10.287 1.00 95.44 274 GLU A N 1
ATOM 2092 C CA . GLU A 1 274 ? -9.689 8.717 8.921 1.00 95.44 274 GLU A CA 1
ATOM 2093 C C . GLU A 1 274 ? -11.067 9.009 8.312 1.00 95.44 274 GLU A C 1
ATOM 2095 O O . GLU A 1 274 ? -11.229 10.045 7.667 1.00 95.44 274 GLU A O 1
ATOM 2100 N N . GLN A 1 275 ? -12.066 8.156 8.567 1.00 95.94 275 GLN A N 1
ATOM 2101 C CA . GLN A 1 275 ? -13.444 8.368 8.107 1.00 95.94 275 GLN A CA 1
ATOM 2102 C C . GLN A 1 275 ? -14.090 9.523 8.864 1.00 95.94 275 GLN A C 1
ATOM 2104 O O . GLN A 1 275 ? -14.705 10.403 8.267 1.00 95.94 275 GLN A O 1
ATOM 2109 N N . ARG A 1 276 ? -13.856 9.585 10.176 1.00 95.81 276 ARG A N 1
ATOM 2110 C CA . ARG A 1 276 ? -14.288 10.705 11.009 1.00 95.81 276 ARG A CA 1
ATOM 2111 C C . ARG A 1 276 ? -13.744 12.040 10.492 1.00 95.81 276 ARG A C 1
ATOM 2113 O O . ARG A 1 276 ? -14.495 13.000 10.355 1.00 95.81 276 ARG A O 1
ATOM 2120 N N . PHE A 1 277 ? -12.451 12.118 10.177 1.00 96.38 277 PHE A N 1
ATOM 2121 C CA . PHE A 1 277 ? -11.876 13.334 9.598 1.00 96.38 277 PHE A CA 1
ATOM 2122 C C . PHE A 1 277 ? -12.367 13.608 8.172 1.00 96.38 277 PHE A C 1
ATOM 2124 O O . PHE A 1 277 ? -12.400 14.770 7.771 1.00 96.38 277 PHE A O 1
ATOM 2131 N N . ALA A 1 278 ? -12.762 12.589 7.405 1.00 95.31 278 ALA A N 1
ATOM 2132 C CA . ALA A 1 278 ? -13.412 12.796 6.114 1.00 95.31 278 ALA A CA 1
ATOM 2133 C C . ALA A 1 278 ? -14.778 13.487 6.275 1.00 95.31 278 ALA A C 1
ATOM 2135 O O . ALA A 1 278 ? -15.011 14.484 5.594 1.00 95.31 278 ALA A O 1
ATOM 2136 N N . LEU A 1 279 ? -15.608 13.047 7.229 1.00 95.50 279 LEU A N 1
ATOM 2137 C CA . LEU A 1 279 ? -16.890 13.688 7.563 1.00 95.50 279 LEU A CA 1
ATOM 2138 C C . LEU A 1 279 ? -16.700 15.138 8.030 1.00 95.50 279 LEU A C 1
ATOM 2140 O O . LEU A 1 279 ? -17.336 16.051 7.509 1.00 95.50 279 LEU A O 1
ATOM 2144 N N . LEU A 1 280 ? -15.741 15.382 8.930 1.00 94.56 280 LEU A N 1
ATOM 2145 C CA . LEU A 1 280 ? -15.404 16.740 9.381 1.00 94.56 280 LEU A CA 1
ATOM 2146 C C . LEU A 1 280 ? -14.953 17.647 8.226 1.00 94.56 280 LEU A C 1
ATOM 2148 O O . LEU A 1 280 ? -15.278 18.830 8.194 1.00 94.56 280 LEU A O 1
ATOM 2152 N N . ARG A 1 281 ? -14.216 17.108 7.249 1.00 93.38 281 ARG A N 1
ATOM 2153 C CA . ARG A 1 281 ? -13.784 17.867 6.065 1.00 93.38 281 ARG A CA 1
ATOM 2154 C C . ARG A 1 281 ? -14.951 18.233 5.150 1.00 93.38 281 ARG A C 1
ATOM 2156 O O . ARG A 1 281 ? -14.879 19.254 4.476 1.00 93.38 281 ARG A O 1
ATOM 2163 N N . GLN A 1 282 ? -15.994 17.408 5.135 1.00 92.44 282 GLN A N 1
ATOM 2164 C CA . GLN A 1 282 ? -17.246 17.659 4.421 1.00 92.44 282 GLN A CA 1
ATOM 2165 C C . GLN A 1 282 ? -18.178 18.615 5.189 1.00 92.44 282 GLN A C 1
ATOM 2167 O O . GLN A 1 282 ? -19.256 18.927 4.699 1.00 92.44 282 GLN A O 1
ATOM 2172 N N . GLY A 1 283 ? -17.780 19.087 6.378 1.00 93.44 283 GLY A N 1
ATOM 2173 C CA . GLY A 1 283 ? -18.609 19.940 7.235 1.00 93.44 283 GLY A CA 1
ATOM 2174 C C . GLY A 1 283 ? -19.679 19.179 8.021 1.00 93.44 283 GLY A C 1
ATOM 2175 O O . GLY A 1 283 ? -20.522 19.801 8.658 1.00 93.44 283 GLY A O 1
ATOM 2176 N N . ASN A 1 284 ? -19.650 17.844 8.007 1.00 93.75 284 ASN A N 1
ATOM 2177 C CA . ASN A 1 284 ? -20.631 17.005 8.685 1.00 93.75 284 ASN A CA 1
ATOM 2178 C C . ASN A 1 284 ? -20.137 16.595 10.083 1.00 93.75 284 ASN A C 1
ATOM 2180 O O . ASN A 1 284 ? -19.740 15.455 10.338 1.00 93.75 284 ASN A O 1
ATOM 2184 N N . GLU A 1 285 ? -20.100 17.571 10.990 1.00 92.75 285 GLU A N 1
ATOM 2185 C CA . GLU A 1 285 ? -19.699 17.351 12.384 1.00 92.75 285 GLU A CA 1
ATOM 2186 C C . GLU A 1 285 ? -20.629 16.397 13.156 1.00 92.75 285 GLU A C 1
ATOM 2188 O O . GLU A 1 285 ? -20.098 15.543 13.877 1.00 92.75 285 GLU A O 1
ATOM 2193 N N . PRO A 1 286 ? -21.972 16.460 13.000 1.00 93.38 286 PRO A N 1
ATOM 2194 C CA . PRO A 1 286 ? -22.878 15.534 13.676 1.00 93.38 286 PRO A CA 1
ATOM 2195 C C . PRO A 1 286 ? -22.590 14.069 13.341 1.00 93.38 286 PRO A C 1
ATOM 2197 O O . PRO A 1 286 ? -22.453 13.257 14.258 1.00 93.38 286 PRO A O 1
ATOM 2200 N N . ASP A 1 287 ? -22.394 13.729 12.063 1.00 94.31 287 ASP A N 1
ATOM 2201 C CA . ASP A 1 287 ? -22.086 12.348 11.681 1.00 94.31 287 ASP A CA 1
ATOM 2202 C C . ASP A 1 287 ? -20.681 11.931 12.112 1.00 94.31 287 ASP A C 1
ATOM 2204 O O . ASP A 1 287 ? -20.465 10.772 12.466 1.00 94.31 287 ASP A O 1
ATOM 2208 N N . ALA A 1 288 ? -19.717 12.856 12.157 1.00 94.94 288 ALA A N 1
ATOM 2209 C CA . ALA A 1 288 ? -18.384 12.561 12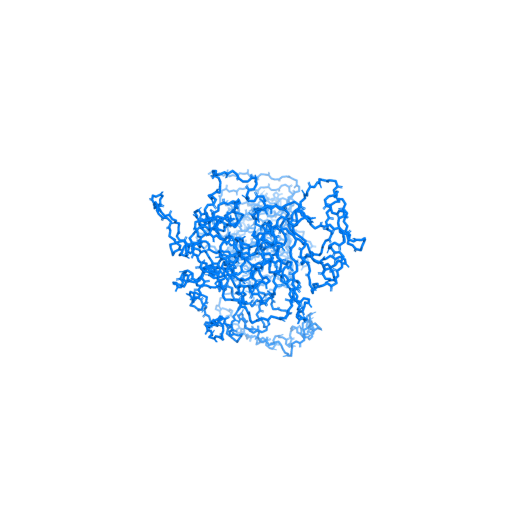.681 1.00 94.94 288 ALA A CA 1
ATOM 2210 C C . ALA A 1 288 ? -18.419 12.186 14.174 1.00 94.94 288 ALA A C 1
ATOM 2212 O O . ALA A 1 288 ? -17.677 11.301 14.618 1.00 94.94 288 ALA A O 1
ATOM 2213 N N . VAL A 1 289 ? -19.273 12.852 14.954 1.00 94.69 289 VAL A N 1
ATOM 2214 C CA . VAL A 1 289 ? -19.504 12.546 16.372 1.00 94.69 289 VAL A CA 1
ATOM 2215 C C . VAL A 1 289 ? -20.301 11.252 16.520 1.00 94.69 289 VAL A C 1
ATOM 2217 O O . VAL A 1 289 ? -19.914 10.393 17.314 1.00 94.69 289 VAL A O 1
ATOM 2220 N N . ASN A 1 290 ? -21.361 11.070 15.731 1.00 95.06 290 ASN A N 1
ATOM 2221 C CA . ASN A 1 290 ? -22.158 9.846 15.733 1.00 95.06 290 ASN A CA 1
ATOM 2222 C C . ASN A 1 290 ? -21.293 8.622 15.395 1.00 95.06 290 ASN A C 1
ATOM 2224 O O . ASN A 1 290 ? -21.314 7.640 16.131 1.00 95.06 290 ASN A O 1
ATOM 2228 N N . LEU A 1 291 ? -20.439 8.710 14.369 1.00 95.69 291 LEU A N 1
ATOM 2229 C CA . LEU A 1 291 ? -19.483 7.662 14.011 1.00 95.69 291 LEU A CA 1
ATOM 2230 C C . LEU A 1 291 ? -18.596 7.275 15.196 1.00 95.69 291 LEU A C 1
ATOM 2232 O O . LEU A 1 291 ? -18.354 6.097 15.410 1.00 95.69 291 LEU A O 1
ATOM 2236 N N . LEU A 1 292 ? -18.123 8.235 15.993 1.00 96.12 292 LEU A N 1
ATOM 2237 C CA . LEU A 1 292 ? -17.335 7.933 17.189 1.00 96.12 292 LEU A CA 1
ATOM 2238 C C . LEU A 1 292 ? -18.166 7.191 18.254 1.00 96.12 292 LEU A C 1
ATOM 2240 O O . LEU A 1 292 ? -17.683 6.227 18.855 1.00 96.12 292 LEU A O 1
ATOM 2244 N N . LEU A 1 293 ? -19.416 7.609 18.464 1.00 96.69 293 LEU A N 1
ATOM 2245 C CA . LEU A 1 293 ? -20.343 7.004 19.426 1.00 96.69 293 LEU A CA 1
ATOM 2246 C C . LEU A 1 293 ? -20.780 5.580 19.041 1.00 96.69 293 LEU A C 1
ATOM 2248 O O . LEU A 1 293 ? -21.064 4.774 19.927 1.00 96.69 293 LEU A O 1
ATOM 2252 N N . GLN A 1 294 ? -20.737 5.230 17.752 1.00 95.75 294 GLN A N 1
ATOM 2253 C CA . GLN A 1 294 ? -20.930 3.853 17.267 1.00 95.75 294 GLN A CA 1
ATOM 2254 C C . GLN A 1 294 ? -19.802 2.891 17.679 1.00 95.75 294 GLN A C 1
ATOM 2256 O O . GLN A 1 294 ? -19.923 1.682 17.489 1.00 95.75 294 GLN A O 1
ATOM 2261 N N . TYR A 1 295 ? -18.697 3.396 18.238 1.00 96.19 295 TYR A N 1
ATOM 2262 C CA . TYR A 1 295 ? -17.572 2.574 18.699 1.00 96.19 295 TYR A CA 1
ATOM 2263 C C . TYR A 1 295 ? -17.334 2.683 20.205 1.00 96.19 295 TYR A C 1
ATOM 2265 O O . TYR A 1 295 ? -16.901 1.713 20.829 1.00 96.19 295 TYR A O 1
ATOM 2273 N N . THR A 1 296 ? -17.606 3.840 20.812 1.00 96.25 296 THR A N 1
ATOM 2274 C CA . THR A 1 296 ? -17.341 4.061 22.237 1.00 96.25 296 THR A CA 1
ATOM 2275 C C . THR A 1 296 ? -18.415 4.910 22.921 1.00 96.25 296 THR A C 1
ATOM 2277 O O . THR A 1 296 ? -18.728 5.995 22.434 1.00 96.25 296 THR A O 1
ATOM 2280 N N . PRO A 1 297 ? -18.906 4.505 24.110 1.00 96.62 297 PRO A N 1
ATOM 2281 C CA . PRO A 1 297 ? -19.704 5.389 24.961 1.00 96.62 297 PRO A CA 1
ATOM 2282 C C . PRO A 1 297 ? -18.872 6.472 25.667 1.00 96.62 297 PRO A C 1
ATOM 2284 O O . PRO A 1 297 ? -19.456 7.389 26.248 1.00 96.62 297 PRO A O 1
ATOM 2287 N N . PHE A 1 298 ? -17.534 6.388 25.620 1.00 97.00 298 PHE A N 1
ATOM 2288 C CA . PHE A 1 298 ? -16.598 7.252 26.355 1.00 97.00 298 PHE A CA 1
ATOM 2289 C C . PHE A 1 298 ? -15.637 8.057 25.455 1.00 97.00 298 PHE A C 1
ATOM 2291 O O . PHE A 1 298 ? -14.410 7.973 25.635 1.00 97.00 298 PHE A O 1
ATOM 2298 N N . PRO A 1 299 ? -16.130 8.813 24.456 1.00 95.94 299 PRO A N 1
ATOM 2299 C CA . PRO A 1 299 ? -15.280 9.635 23.607 1.00 95.94 299 PRO A CA 1
ATOM 2300 C C . PRO A 1 299 ? -14.457 10.674 24.383 1.00 95.94 299 PRO A C 1
AT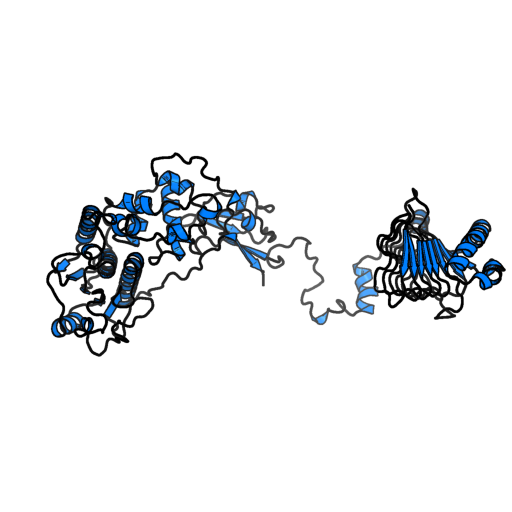OM 2302 O O . PRO A 1 299 ? -13.298 10.900 24.035 1.00 95.94 299 PRO A O 1
ATOM 2305 N N . ALA A 1 300 ? -14.984 11.265 25.456 1.00 95.75 300 ALA A N 1
ATOM 2306 C CA . ALA A 1 300 ? -14.262 12.272 26.231 1.00 95.75 300 ALA A CA 1
ATOM 2307 C C . ALA A 1 300 ? -13.470 11.654 27.392 1.00 95.75 300 ALA A C 1
ATOM 2309 O O . ALA A 1 300 ? -12.278 11.940 27.538 1.00 95.75 300 ALA A O 1
ATOM 2310 N N . THR A 1 301 ? -14.079 10.761 28.180 1.00 95.75 301 THR A N 1
ATOM 2311 C CA . THR A 1 301 ? -13.416 10.133 29.337 1.00 95.75 301 THR A CA 1
ATOM 2312 C C . THR A 1 301 ? -12.228 9.284 28.912 1.00 95.75 301 THR A C 1
ATOM 2314 O O . THR A 1 301 ? -11.136 9.417 29.468 1.00 95.75 301 THR A O 1
ATOM 2317 N N . VAL A 1 302 ? -12.402 8.410 27.917 1.00 95.25 302 VAL A N 1
ATOM 2318 C CA . VAL A 1 302 ? -11.320 7.518 27.495 1.00 95.25 302 VAL A CA 1
ATOM 2319 C C . VAL A 1 302 ? -10.523 8.146 26.366 1.00 95.25 302 VAL A C 1
ATOM 2321 O O . VAL A 1 302 ? -9.343 8.425 26.565 1.00 95.25 302 VAL A O 1
ATOM 2324 N N . CYS A 1 303 ? -11.126 8.398 25.202 1.00 95.12 303 CYS A N 1
ATOM 2325 C CA . CYS A 1 303 ? -10.368 8.864 24.034 1.00 95.12 303 CYS A CA 1
ATOM 2326 C C . CYS A 1 303 ? -9.821 10.293 24.215 1.00 95.12 303 CYS A C 1
ATOM 2328 O O . CYS A 1 303 ? -8.732 10.590 23.734 1.00 95.12 303 CYS A O 1
ATOM 2330 N N . GLY A 1 304 ? -10.535 11.157 24.940 1.00 93.88 304 GLY A N 1
ATOM 2331 C CA . GLY A 1 304 ? -10.131 12.541 25.193 1.00 93.88 304 GLY A CA 1
ATOM 2332 C C . GLY A 1 304 ? -9.200 12.754 26.390 1.00 93.88 304 GLY A C 1
ATOM 2333 O O . GLY A 1 304 ? -8.570 13.812 26.475 1.00 93.88 304 GLY A O 1
ATOM 2334 N N . SER A 1 305 ? -9.068 11.777 27.294 1.00 92.69 305 SER A N 1
ATOM 2335 C CA . SER A 1 305 ? -8.358 11.974 28.569 1.00 92.69 305 SER A CA 1
ATOM 2336 C C . SER A 1 305 ? -7.448 10.805 28.952 1.00 92.69 305 SER A C 1
ATOM 2338 O O . SER A 1 305 ? -6.230 10.983 28.981 1.00 92.69 305 SER A O 1
ATOM 2340 N N . VAL A 1 306 ? -8.004 9.617 29.216 1.00 93.00 306 VAL A N 1
ATOM 2341 C CA . VAL A 1 306 ? -7.268 8.484 29.822 1.00 93.00 306 VAL A CA 1
ATOM 2342 C C . VAL A 1 306 ? -6.416 7.690 28.821 1.00 93.00 306 VAL A C 1
ATOM 2344 O O . VAL A 1 306 ? -5.420 7.073 29.203 1.00 93.00 306 VAL A O 1
ATOM 2347 N N . CYS A 1 307 ? -6.797 7.657 27.544 1.00 93.69 307 CYS A N 1
ATOM 2348 C CA . CYS A 1 307 ? -6.111 6.871 26.520 1.00 93.69 307 CYS A CA 1
ATOM 2349 C C . CYS A 1 307 ? -4.661 7.356 26.306 1.00 93.69 307 CYS A C 1
ATOM 2351 O O . CYS A 1 307 ? -4.438 8.561 26.176 1.00 93.69 307 CYS A O 1
ATOM 2353 N N . PRO A 1 308 ? -3.674 6.448 26.152 1.00 93.75 308 PRO A N 1
ATOM 2354 C CA . PRO A 1 308 ? -2.318 6.820 25.731 1.00 93.75 308 PRO A CA 1
ATOM 2355 C C . PRO A 1 308 ? -2.223 7.221 24.245 1.00 93.75 308 PRO A C 1
ATOM 2357 O O . PRO A 1 308 ? -1.135 7.501 23.755 1.00 93.75 308 PRO A O 1
ATOM 2360 N N . ASN A 1 309 ? -3.349 7.259 23.521 1.00 94.50 309 ASN A N 1
ATOM 2361 C CA . ASN A 1 309 ? -3.473 7.721 22.137 1.00 94.50 309 ASN A CA 1
ATOM 2362 C C . ASN A 1 309 ? -2.571 6.982 21.136 1.00 94.50 309 ASN A C 1
ATOM 2364 O O . ASN A 1 309 ? -1.890 7.602 20.320 1.00 94.50 309 ASN A O 1
ATOM 2368 N N . MET A 1 310 ? -2.625 5.644 21.144 1.00 96.00 310 MET A N 1
ATOM 2369 C CA . MET A 1 310 ? -1.916 4.795 20.168 1.00 96.00 310 MET A CA 1
ATOM 2370 C C . MET A 1 310 ? -2.208 5.198 18.715 1.00 96.00 310 MET A C 1
ATOM 2372 O O . MET A 1 310 ? -1.319 5.160 17.872 1.00 96.00 310 MET A O 1
ATOM 2376 N N . CYS A 1 311 ? -3.423 5.679 18.436 1.00 96.81 311 CYS A N 1
ATOM 2377 C CA . CYS A 1 311 ? -3.813 6.219 17.137 1.00 96.81 311 CYS A CA 1
ATOM 2378 C C . CYS A 1 311 ? -2.980 7.444 16.709 1.00 96.81 311 CYS A C 1
ATOM 2380 O O . CYS A 1 311 ? -2.616 7.572 15.541 1.00 96.81 311 CYS A O 1
ATOM 2382 N N . MET A 1 312 ? -2.640 8.331 17.649 1.00 97.12 312 MET A N 1
ATOM 2383 C CA . MET A 1 312 ? -1.774 9.491 17.415 1.00 97.12 312 MET A CA 1
ATOM 2384 C C . MET A 1 312 ? -0.310 9.055 17.296 1.00 97.12 312 MET A C 1
ATOM 2386 O O . MET A 1 312 ? 0.407 9.549 16.425 1.00 97.12 312 MET A O 1
ATOM 2390 N N . LEU A 1 313 ? 0.119 8.080 18.109 1.00 96.44 313 LEU A N 1
ATOM 2391 C CA . LEU A 1 313 ? 1.449 7.474 18.002 1.00 96.44 313 LEU A CA 1
ATOM 2392 C C . LEU A 1 313 ? 1.657 6.763 16.660 1.00 96.44 313 LEU A C 1
ATOM 2394 O O . LEU A 1 313 ? 2.767 6.796 16.145 1.00 96.44 313 LEU A O 1
ATOM 2398 N N . ALA A 1 314 ? 0.623 6.176 16.062 1.00 97.56 314 ALA A N 1
ATOM 2399 C CA . ALA A 1 314 ? 0.678 5.535 14.747 1.00 97.56 314 ALA A CA 1
ATOM 2400 C C . ALA A 1 314 ? 0.345 6.486 13.581 1.00 97.56 314 ALA A C 1
ATOM 2402 O O . ALA A 1 314 ? 0.300 6.071 12.432 1.00 97.56 314 ALA A O 1
ATOM 2403 N N . CYS A 1 315 ? 0.079 7.769 13.829 1.00 97.56 315 CYS A N 1
ATOM 2404 C CA . CYS A 1 315 ? -0.371 8.667 12.769 1.00 97.56 315 CYS A CA 1
ATOM 2405 C C . CYS A 1 315 ? 0.734 8.923 11.726 1.00 97.56 315 CYS A C 1
ATOM 2407 O O . CYS A 1 315 ? 1.808 9.427 12.062 1.00 97.56 315 CYS A O 1
ATOM 2409 N N . THR A 1 316 ? 0.444 8.663 10.445 1.00 97.19 316 THR A N 1
ATOM 2410 C CA . THR A 1 316 ? 1.368 8.908 9.318 1.00 97.19 316 THR A CA 1
ATOM 2411 C C . THR A 1 316 ? 1.766 10.383 9.194 1.00 97.19 316 THR A C 1
ATOM 2413 O O . THR A 1 316 ? 2.862 10.696 8.740 1.00 97.19 316 THR A O 1
ATOM 2416 N N . ARG A 1 317 ? 0.923 11.314 9.669 1.00 95.56 317 ARG A N 1
ATOM 2417 C CA . ARG A 1 317 ? 1.181 12.766 9.628 1.00 95.56 317 ARG A CA 1
ATOM 2418 C C . ARG A 1 317 ? 2.464 13.186 10.358 1.00 95.56 317 ARG A C 1
ATOM 2420 O O . ARG A 1 317 ? 3.023 14.222 10.020 1.00 95.56 317 ARG A O 1
ATOM 2427 N N . LYS A 1 318 ? 2.984 12.369 11.280 1.00 94.06 318 LYS A N 1
ATOM 2428 C CA . LYS A 1 318 ? 4.296 12.584 11.920 1.00 94.06 318 LYS A CA 1
ATOM 2429 C C . LYS A 1 318 ? 5.460 12.687 10.930 1.00 94.06 318 LYS A C 1
ATOM 2431 O O . LYS A 1 318 ? 6.472 13.282 11.264 1.00 94.06 318 LYS A O 1
ATOM 2436 N N . ALA A 1 319 ? 5.329 12.098 9.741 1.00 93.19 319 ALA A N 1
ATOM 2437 C CA . ALA A 1 319 ? 6.324 12.223 8.677 1.00 93.19 319 ALA A CA 1
ATOM 2438 C C . ALA A 1 319 ? 6.285 13.594 7.969 1.00 93.19 319 ALA A C 1
ATOM 2440 O O . ALA A 1 319 ? 7.160 13.886 7.164 1.00 93.19 319 ALA A O 1
ATOM 2441 N N . VAL A 1 320 ? 5.268 14.419 8.246 1.00 93.38 320 VAL A N 1
ATOM 2442 C CA . VAL A 1 320 ? 5.100 15.778 7.705 1.00 93.38 320 VAL A CA 1
ATOM 2443 C C . VAL A 1 320 ? 5.330 16.817 8.800 1.00 93.38 320 VAL A C 1
ATOM 2445 O O . VAL A 1 320 ? 6.118 17.739 8.628 1.00 93.38 320 VAL A O 1
ATOM 2448 N N . ASP A 1 321 ? 4.622 16.686 9.923 1.00 92.25 321 ASP A N 1
ATOM 2449 C CA . ASP A 1 321 ? 4.743 17.579 11.076 1.00 92.25 321 ASP A CA 1
ATOM 2450 C C . ASP A 1 321 ? 4.380 16.869 12.396 1.00 92.25 321 ASP A C 1
ATOM 2452 O O . ASP A 1 321 ? 5.141 16.047 12.900 1.00 92.25 321 ASP A O 1
ATOM 2456 N N . THR A 1 322 ? 3.222 17.168 12.981 1.00 92.94 322 THR A N 1
ATOM 2457 C CA . THR A 1 322 ? 2.731 16.599 14.234 1.00 92.94 322 THR A CA 1
ATOM 2458 C C . THR A 1 322 ? 1.515 15.705 13.982 1.00 92.94 322 THR A C 1
ATOM 2460 O O . THR A 1 322 ? 0.771 15.928 13.024 1.00 92.94 322 THR A O 1
ATOM 2463 N N . PRO A 1 323 ? 1.265 14.686 14.827 1.00 95.31 323 PRO A N 1
ATOM 2464 C CA . PRO A 1 323 ? 0.043 13.893 14.743 1.00 95.31 323 PRO A CA 1
ATOM 2465 C C . PRO A 1 323 ? -1.219 14.759 14.733 1.00 95.31 323 PRO A C 1
ATOM 2467 O O . PRO A 1 323 ? -1.240 15.858 15.289 1.00 95.31 323 PRO A O 1
ATOM 2470 N N . LEU A 1 324 ? -2.292 14.212 14.163 1.00 94.81 324 LEU A N 1
ATOM 2471 C CA . LEU A 1 324 ? -3.619 14.800 14.319 1.00 94.81 324 LEU A CA 1
ATOM 2472 C C . LEU A 1 324 ? -4.047 14.750 15.786 1.00 94.81 324 LEU A C 1
ATOM 2474 O O . LEU A 1 324 ? -3.868 13.720 16.444 1.00 94.81 324 LEU A O 1
ATOM 2478 N N . ASP A 1 325 ? -4.666 15.819 16.276 1.00 94.19 325 ASP A N 1
ATOM 2479 C CA . ASP A 1 325 ? -5.158 15.898 17.654 1.00 94.19 325 ASP A CA 1
ATOM 2480 C C . ASP A 1 325 ? -6.512 15.177 17.818 1.00 94.19 325 ASP A C 1
ATOM 2482 O O . ASP A 1 325 ? -7.574 15.771 18.019 1.00 94.19 325 ASP A O 1
ATOM 2486 N N . ILE A 1 326 ? -6.463 13.844 17.711 1.00 95.38 326 ILE A N 1
ATOM 2487 C CA . ILE A 1 326 ? -7.610 12.936 17.903 1.00 95.38 326 ILE A CA 1
ATOM 2488 C C . ILE A 1 326 ? -8.151 13.032 19.339 1.00 95.38 326 ILE A C 1
ATOM 2490 O O . ILE A 1 326 ? -9.353 12.854 19.561 1.00 95.38 326 ILE A O 1
ATOM 2494 N N . LYS A 1 327 ? -7.284 13.358 20.303 1.00 94.69 327 LYS A N 1
ATOM 2495 C CA . LYS A 1 327 ? -7.632 13.513 21.717 1.00 94.69 327 LYS A CA 1
ATOM 2496 C C . LYS A 1 327 ? -8.610 14.670 21.927 1.00 94.69 327 LYS A C 1
ATOM 2498 O O . LYS A 1 327 ? -9.703 14.453 22.452 1.00 94.69 327 LYS A O 1
ATOM 2503 N N . SER A 1 328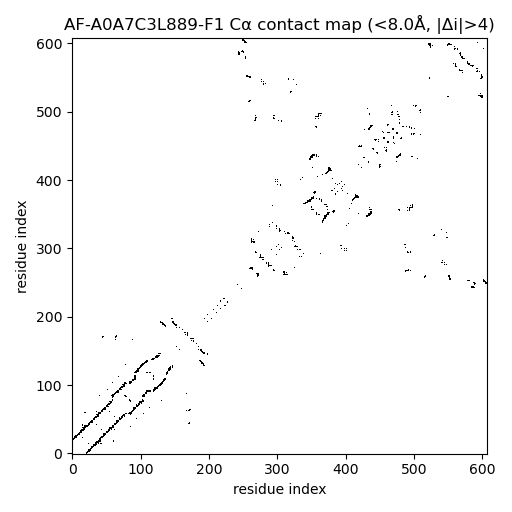 ? -8.268 15.883 21.497 1.00 93.31 328 SER A N 1
ATOM 2504 C CA . SER A 1 328 ? -9.155 17.053 21.640 1.00 93.31 328 SER A CA 1
ATOM 2505 C C . SER A 1 328 ? -10.456 16.880 20.854 1.00 93.31 328 SER A C 1
ATOM 2507 O O . SER A 1 328 ? -11.537 17.237 21.316 1.00 93.31 328 SER A O 1
ATOM 2509 N N . CYS A 1 329 ? -10.360 16.195 19.720 1.00 91.94 329 CYS A N 1
ATOM 2510 C CA . CYS A 1 329 ? -11.483 15.679 18.957 1.00 91.94 329 CYS A CA 1
ATOM 2511 C C . CYS A 1 329 ? -12.433 14.813 19.825 1.00 91.94 329 CYS A C 1
ATOM 2513 O O . CYS A 1 329 ? -13.651 14.947 19.727 1.00 91.94 329 CYS A O 1
ATOM 2515 N N . GLY A 1 330 ? -11.921 13.897 20.652 1.00 93.31 330 GLY A N 1
ATOM 2516 C CA . GLY A 1 330 ? -12.736 13.099 21.581 1.00 93.31 330 GLY A CA 1
ATOM 2517 C C . GLY A 1 330 ? -13.400 13.940 22.677 1.00 93.31 330 GLY A C 1
ATOM 2518 O O . GLY A 1 330 ? -14.574 13.738 22.977 1.00 93.31 330 GLY A O 1
ATOM 2519 N N . LYS A 1 331 ? -12.686 14.939 23.217 1.00 92.69 331 LYS A N 1
ATOM 2520 C CA . LYS A 1 331 ? -13.216 15.848 24.250 1.00 92.69 331 LYS A CA 1
ATOM 2521 C C . LYS A 1 331 ? -14.448 16.633 23.791 1.00 92.69 331 LYS A C 1
ATOM 2523 O O . LYS A 1 331 ? -15.383 16.792 24.568 1.00 92.69 331 LYS A O 1
ATOM 2528 N N . GLN A 1 332 ? -14.478 17.085 22.536 1.00 90.44 332 GLN A N 1
ATOM 2529 C CA . GLN A 1 332 ? -15.614 17.846 21.997 1.00 90.44 332 GLN A CA 1
ATOM 2530 C C . GLN A 1 332 ? -16.935 17.060 21.984 1.00 90.44 332 GLN A C 1
ATOM 2532 O O . GLN A 1 332 ? -18.002 17.660 22.047 1.00 90.44 332 GLN A O 1
ATOM 2537 N N . ALA A 1 333 ? -16.885 15.725 21.971 1.00 92.50 333 ALA A N 1
ATOM 2538 C CA . ALA A 1 333 ? -18.077 14.878 21.960 1.00 92.50 333 ALA A CA 1
ATOM 2539 C C . ALA A 1 333 ? -18.694 14.647 23.357 1.00 92.50 333 ALA A C 1
ATOM 2541 O O . ALA A 1 333 ? -19.629 13.856 23.491 1.00 92.50 333 ALA A O 1
ATOM 2542 N N . VAL A 1 334 ? -18.205 15.313 24.414 1.00 94.12 334 VAL A N 1
ATOM 2543 C CA . VAL A 1 334 ? -18.710 15.113 25.786 1.00 94.12 334 VAL A CA 1
ATOM 2544 C C . VAL A 1 334 ? -20.213 15.394 25.909 1.00 94.12 334 VAL A C 1
ATOM 2546 O O . VAL A 1 334 ? -20.920 14.601 26.522 1.00 94.12 334 VAL A O 1
ATOM 2549 N N . GLN A 1 335 ? -20.710 16.452 25.257 1.00 93.06 335 GLN A N 1
ATOM 2550 C CA . GLN A 1 335 ? -22.127 16.852 25.278 1.00 93.06 335 GLN A CA 1
ATOM 2551 C C . GLN A 1 335 ? -22.977 16.197 24.177 1.00 93.06 335 GLN A C 1
ATOM 2553 O O . GLN A 1 335 ? -24.153 16.522 24.034 1.00 93.06 335 GLN A O 1
ATOM 2558 N N . ALA A 1 336 ? -22.404 15.299 23.372 1.00 93.69 336 ALA A N 1
ATOM 2559 C CA . ALA A 1 336 ? -23.147 14.644 22.302 1.00 93.69 336 ALA A CA 1
ATOM 2560 C C . ALA A 1 336 ? -24.293 13.797 22.872 1.00 93.69 336 ALA A C 1
ATOM 2562 O O . ALA A 1 336 ? -24.108 13.143 23.898 1.00 93.69 336 ALA A O 1
ATOM 2563 N N . ALA A 1 337 ? -25.448 13.783 22.203 1.00 94.19 337 ALA A N 1
ATOM 2564 C CA . ALA A 1 337 ? -26.564 12.902 22.545 1.00 94.19 337 ALA A CA 1
ATOM 2565 C C . ALA A 1 337 ? -26.251 11.434 22.203 1.00 94.19 337 ALA A C 1
ATOM 2567 O O . ALA A 1 337 ? -25.32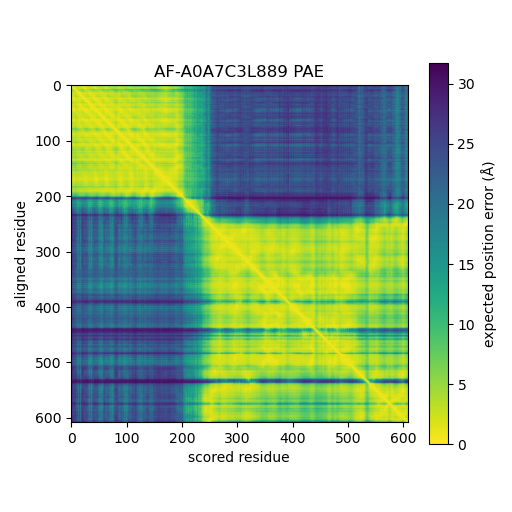8 11.146 21.439 1.00 94.19 337 ALA A O 1
ATOM 2568 N N . ALA A 1 338 ? -27.011 10.494 22.773 1.00 93.81 338 ALA A N 1
ATOM 2569 C CA . ALA A 1 338 ? -26.911 9.099 22.361 1.00 93.81 338 ALA A CA 1
ATOM 2570 C C . ALA A 1 338 ? -27.454 8.912 20.931 1.00 93.81 338 ALA A C 1
ATOM 2572 O O . ALA A 1 338 ? -28.451 9.551 20.586 1.00 93.81 338 ALA A O 1
ATOM 2573 N N . PRO A 1 339 ? -26.837 8.044 20.107 1.00 93.81 339 PRO A N 1
ATOM 2574 C CA . PRO A 1 339 ? -27.429 7.628 18.842 1.00 93.81 339 PRO A CA 1
ATOM 2575 C C . PRO A 1 339 ? -28.795 6.962 19.070 1.00 93.81 339 PRO A C 1
ATOM 2577 O O . PRO A 1 339 ? -29.018 6.390 20.141 1.00 93.81 339 PRO A O 1
ATOM 2580 N N . PRO A 1 340 ? -29.706 7.001 18.084 1.00 91.56 340 PRO A N 1
ATOM 2581 C CA . PRO A 1 340 ? -30.968 6.283 18.184 1.00 91.56 340 PRO A CA 1
ATOM 2582 C C . PRO A 1 340 ? -30.724 4.771 18.265 1.00 91.56 340 PRO A C 1
ATOM 2584 O O . PRO A 1 340 ? -29.914 4.224 17.514 1.00 91.56 340 PRO A O 1
ATOM 2587 N N . SER A 1 341 ? -31.447 4.102 19.163 1.00 93.62 341 SER A N 1
ATOM 2588 C CA . SER A 1 341 ? -31.467 2.641 19.239 1.00 93.62 341 SER A CA 1
ATOM 2589 C C . SER A 1 341 ? -32.289 2.038 18.098 1.00 93.62 341 SER A C 1
ATOM 2591 O O . SER A 1 341 ? -33.273 2.625 17.641 1.00 93.62 341 SER A O 1
ATOM 2593 N N . ALA A 1 342 ? -31.913 0.835 17.674 1.00 95.19 342 ALA A N 1
ATOM 2594 C CA . ALA A 1 342 ? -32.726 -0.009 16.811 1.00 95.19 342 ALA A CA 1
ATOM 2595 C C . ALA A 1 342 ? -34.058 -0.393 17.497 1.00 95.19 342 ALA A C 1
ATOM 2597 O O . ALA A 1 342 ? -34.167 -0.301 18.727 1.00 95.19 342 ALA A O 1
ATOM 2598 N N . PRO A 1 343 ? -35.072 -0.842 16.730 1.00 95.56 343 PRO A N 1
ATOM 2599 C CA . PRO A 1 343 ? -36.306 -1.375 17.298 1.00 95.56 343 PRO A CA 1
ATOM 2600 C C . PRO A 1 343 ? -36.038 -2.476 18.327 1.00 95.56 343 PRO A C 1
ATOM 2602 O O . PRO A 1 343 ? -35.046 -3.197 18.227 1.00 95.56 343 PRO A O 1
ATOM 2605 N N . ALA A 1 344 ? -36.941 -2.613 19.300 1.00 96.00 344 ALA A N 1
ATOM 2606 C CA . ALA A 1 344 ? -36.813 -3.615 20.351 1.00 96.00 344 ALA A CA 1
ATOM 2607 C C . ALA A 1 344 ? -36.617 -5.019 19.753 1.00 96.00 344 ALA A C 1
ATOM 2609 O O . ALA A 1 344 ? -37.454 -5.492 18.985 1.00 96.00 344 ALA A O 1
ATOM 2610 N N . SER A 1 345 ? -35.525 -5.685 20.128 1.00 96.00 345 SER A N 1
ATOM 2611 C CA . SER A 1 345 ? -35.178 -7.017 19.617 1.00 96.00 345 SER A CA 1
ATOM 2612 C C . SER A 1 345 ? -35.979 -8.140 20.282 1.00 96.00 345 SER A C 1
ATOM 2614 O O . SER A 1 345 ? -36.002 -9.260 19.786 1.00 96.00 345 SER A O 1
ATOM 2616 N N . GLY A 1 346 ? -36.595 -7.858 21.435 1.00 95.88 346 GLY A N 1
ATOM 2617 C CA . GLY A 1 346 ? -37.261 -8.849 22.281 1.00 95.88 346 GLY A CA 1
ATOM 2618 C C . GLY A 1 346 ? -36.319 -9.631 23.203 1.00 95.88 346 GLY A C 1
ATOM 2619 O O . GLY A 1 346 ? -36.806 -10.275 24.129 1.00 95.88 346 GLY A O 1
ATOM 2620 N N . HIS A 1 347 ? -34.997 -9.533 23.022 1.00 98.19 347 HIS A N 1
ATOM 2621 C CA . HIS A 1 347 ? -34.030 -10.251 23.852 1.00 98.19 347 HIS A CA 1
ATOM 2622 C C . HIS A 1 347 ? -33.662 -9.499 25.130 1.00 98.19 347 HIS A C 1
ATOM 2624 O O . HIS A 1 347 ? -33.528 -8.267 25.151 1.00 98.19 347 HIS A O 1
ATOM 2630 N N . LYS A 1 348 ? -33.435 -10.265 26.198 1.00 98.38 348 LYS A N 1
ATOM 2631 C CA . LYS A 1 348 ? -33.013 -9.775 27.510 1.00 98.38 348 LYS A CA 1
ATOM 2632 C C . LYS A 1 348 ? -31.589 -10.235 27.817 1.00 98.38 348 LYS A C 1
ATOM 2634 O O . LYS A 1 348 ? -31.306 -11.431 27.833 1.00 98.38 348 LYS A O 1
ATOM 2639 N N . ILE A 1 349 ? -30.698 -9.290 28.117 1.00 98.69 349 ILE A N 1
ATOM 2640 C CA . ILE A 1 349 ? -29.265 -9.549 28.321 1.00 98.69 349 ILE A CA 1
ATOM 2641 C C . ILE A 1 349 ? -28.815 -9.068 29.702 1.00 98.69 349 ILE A C 1
ATOM 2643 O O . ILE A 1 349 ? -29.131 -7.949 30.113 1.00 98.69 349 ILE A O 1
ATOM 2647 N N . ALA A 1 350 ? -28.052 -9.908 30.403 1.00 98.69 350 ALA A N 1
ATOM 2648 C CA . ALA A 1 350 ? -27.398 -9.547 31.656 1.00 98.69 350 ALA A CA 1
ATOM 2649 C C . ALA A 1 350 ? -25.950 -9.119 31.396 1.00 98.69 350 ALA A C 1
ATOM 2651 O O . ALA A 1 350 ? -25.192 -9.815 30.721 1.00 98.69 350 ALA A O 1
ATOM 2652 N N . VAL A 1 351 ? -25.528 -8.002 31.979 1.00 98.69 351 VAL A N 1
ATOM 2653 C CA . VAL A 1 351 ? -24.127 -7.569 31.969 1.00 98.69 351 VAL A CA 1
ATOM 2654 C C . VAL A 1 351 ? -23.636 -7.508 33.411 1.00 98.69 351 VAL A C 1
ATOM 2656 O O . VAL A 1 351 ? -24.228 -6.828 34.243 1.00 98.69 351 VAL A O 1
ATOM 2659 N N . ILE A 1 352 ? -22.563 -8.231 33.727 1.00 97.75 352 ILE A N 1
ATOM 2660 C CA . ILE A 1 352 ? -22.018 -8.339 35.085 1.00 97.75 352 ILE A CA 1
ATOM 2661 C C . ILE A 1 352 ? -20.758 -7.477 35.183 1.00 97.75 352 ILE A C 1
ATOM 2663 O O . ILE A 1 352 ? -19.712 -7.837 34.646 1.00 97.75 352 ILE A O 1
ATOM 2667 N N . GLY A 1 353 ? -20.851 -6.363 35.904 1.00 96.00 353 GLY A N 1
ATOM 2668 C CA . GLY A 1 353 ? -19.787 -5.388 36.138 1.00 96.00 353 GLY A CA 1
ATOM 2669 C C . GLY A 1 353 ? -19.960 -4.113 35.312 1.00 96.00 353 GLY A C 1
ATOM 2670 O O . GLY A 1 353 ? -19.893 -4.137 34.083 1.00 96.00 353 GLY A O 1
ATOM 2671 N N . ALA A 1 354 ? -20.085 -2.966 35.979 1.00 96.31 354 ALA A N 1
ATOM 2672 C CA . ALA A 1 354 ? -20.204 -1.644 35.363 1.00 96.31 354 ALA A CA 1
ATOM 2673 C C . ALA A 1 354 ? -18.841 -0.946 35.196 1.00 96.31 354 ALA A C 1
ATOM 2675 O O . ALA A 1 354 ? -18.708 0.268 35.371 1.00 96.31 354 ALA A O 1
ATOM 2676 N N . GLY A 1 355 ? -17.806 -1.714 34.847 1.00 94.94 355 GLY A N 1
ATOM 2677 C CA . GLY A 1 355 ? -16.520 -1.189 34.388 1.00 94.94 355 GLY A CA 1
ATOM 2678 C C . GLY A 1 355 ? -16.558 -0.753 32.918 1.00 94.94 355 GLY A C 1
ATOM 2679 O O . GLY A 1 355 ? -17.586 -0.827 32.253 1.00 94.94 355 GLY A O 1
ATOM 2680 N N . ILE A 1 356 ? -15.408 -0.344 32.374 1.00 95.56 356 ILE A N 1
ATOM 2681 C CA . ILE A 1 356 ? -15.286 0.139 30.982 1.00 95.56 356 ILE A CA 1
ATOM 2682 C C . ILE A 1 356 ? -15.845 -0.872 29.972 1.00 95.56 356 ILE A C 1
ATOM 2684 O O . ILE A 1 356 ? -16.603 -0.497 29.083 1.00 95.56 356 ILE A O 1
ATOM 2688 N N . ALA A 1 357 ? -15.471 -2.147 30.116 1.00 97.00 357 ALA A N 1
ATOM 2689 C CA . ALA A 1 357 ? -15.875 -3.200 29.190 1.00 97.00 357 ALA A CA 1
ATOM 2690 C C . ALA A 1 357 ? -17.373 -3.512 29.276 1.00 97.00 357 ALA A C 1
ATOM 2692 O O . ALA A 1 357 ? -18.029 -3.580 28.242 1.00 97.00 357 ALA A O 1
ATOM 2693 N N . GLY A 1 358 ? -17.922 -3.627 30.488 1.00 97.88 358 GLY A N 1
ATOM 2694 C CA . GLY A 1 358 ? -19.350 -3.882 30.683 1.00 97.88 358 GLY A CA 1
ATOM 2695 C C . GLY A 1 358 ? -20.214 -2.715 30.220 1.00 97.88 358 GLY A C 1
ATOM 2696 O O . GLY A 1 358 ? -21.195 -2.925 29.519 1.00 97.88 358 GLY A O 1
ATOM 2697 N N . LEU A 1 359 ? -19.806 -1.474 30.502 1.00 98.12 359 LEU A N 1
ATOM 2698 C CA . LEU A 1 359 ? -20.501 -0.281 30.010 1.00 98.12 359 LEU A CA 1
ATOM 2699 C C . LEU A 1 359 ? -20.417 -0.152 28.481 1.00 98.12 359 LEU A C 1
ATOM 2701 O O . LEU A 1 359 ? -21.404 0.219 27.856 1.00 98.12 359 LEU A O 1
ATOM 2705 N N . SER A 1 360 ? -19.277 -0.500 27.869 1.00 97.94 360 SER A N 1
ATOM 2706 C CA . SER A 1 360 ? -19.153 -0.585 26.406 1.00 97.94 360 SER A CA 1
ATOM 2707 C C . SER A 1 360 ? -20.100 -1.640 25.831 1.00 97.94 360 SER A C 1
ATOM 2709 O O . SER A 1 360 ? -20.864 -1.343 24.919 1.00 97.94 360 SER A O 1
ATOM 2711 N N . ALA A 1 361 ? -20.122 -2.848 26.399 1.00 98.50 361 ALA A N 1
ATOM 2712 C CA . ALA A 1 361 ? -21.008 -3.910 25.934 1.00 98.50 361 ALA A CA 1
ATOM 2713 C C . ALA A 1 361 ? -22.492 -3.532 26.079 1.00 98.50 361 ALA A C 1
ATOM 2715 O O . ALA A 1 361 ? -23.253 -3.653 25.124 1.00 98.50 361 ALA A O 1
ATOM 2716 N N . ALA A 1 362 ? -22.884 -3.013 27.246 1.00 98.56 362 ALA A N 1
ATOM 2717 C CA . ALA A 1 362 ? -24.244 -2.564 27.523 1.00 98.56 362 ALA A CA 1
ATOM 2718 C C . ALA A 1 362 ? -24.696 -1.462 26.553 1.00 98.56 362 ALA A C 1
ATOM 2720 O O . ALA A 1 362 ? -25.815 -1.523 26.058 1.00 98.56 362 ALA A O 1
ATOM 2721 N N . TRP A 1 363 ? -23.817 -0.501 26.246 1.00 98.38 363 TRP A N 1
ATOM 2722 C CA . TRP A 1 363 ? -24.066 0.551 25.259 1.00 98.38 363 TRP A CA 1
ATOM 2723 C C . TRP A 1 363 ? -24.354 -0.010 23.866 1.00 98.38 363 TRP A C 1
ATOM 2725 O O . TRP A 1 363 ? -25.354 0.335 23.249 1.00 98.38 363 TRP A O 1
ATOM 2735 N N . HIS A 1 364 ? -23.493 -0.894 23.362 1.00 98.31 364 HIS A N 1
ATOM 2736 C CA . HIS A 1 364 ? -23.666 -1.443 22.014 1.00 98.31 364 HIS A CA 1
ATOM 2737 C C . HIS A 1 364 ? -24.913 -2.323 21.912 1.00 98.31 364 HIS A C 1
ATOM 2739 O O . HIS A 1 364 ? -25.656 -2.219 20.939 1.00 98.31 364 HIS A O 1
ATOM 2745 N N . LEU A 1 365 ? -25.188 -3.135 22.936 1.00 98.50 365 LEU A N 1
ATOM 2746 C CA . LEU A 1 365 ? -26.381 -3.979 22.970 1.00 98.50 365 LEU A CA 1
ATOM 2747 C C . LEU A 1 365 ? -27.677 -3.160 23.117 1.00 98.50 365 LEU A C 1
ATOM 2749 O O . LEU A 1 365 ? -28.680 -3.513 22.498 1.00 98.50 365 LEU A O 1
ATOM 2753 N N . SER A 1 366 ? -27.674 -2.059 23.881 1.00 98.12 366 SER A N 1
ATOM 2754 C CA . SER A 1 366 ? -28.851 -1.182 24.000 1.00 98.12 366 SER A CA 1
ATOM 2755 C C . SER A 1 366 ? -29.128 -0.404 22.712 1.00 98.12 366 SER A C 1
ATOM 2757 O O . SER A 1 366 ? -30.287 -0.246 22.323 1.00 98.12 366 SER A O 1
ATOM 2759 N N . LEU A 1 367 ? -28.085 0.020 21.989 1.00 97.38 367 LEU A N 1
ATOM 2760 C CA . LEU A 1 367 ? -28.232 0.598 20.649 1.00 97.38 367 LEU A CA 1
ATOM 2761 C C . LEU A 1 367 ? -28.772 -0.416 19.631 1.00 97.38 367 LEU A C 1
ATOM 2763 O O . LEU A 1 367 ? -29.433 -0.028 18.674 1.00 97.38 367 LEU A O 1
ATOM 2767 N N . GLN A 1 368 ? -28.554 -1.711 19.851 1.00 97.44 368 GLN A N 1
ATOM 2768 C CA . GLN A 1 368 ? -29.121 -2.794 19.041 1.00 97.44 368 GLN A CA 1
ATOM 2769 C C . GLN A 1 368 ? -30.556 -3.186 19.444 1.00 97.44 368 GLN A C 1
ATOM 2771 O O . GLN A 1 368 ? -31.095 -4.143 18.891 1.00 97.44 368 GLN A O 1
ATOM 2776 N N . GLY A 1 369 ? -31.182 -2.462 20.379 1.00 97.12 369 GLY A N 1
ATOM 2777 C CA . GLY A 1 369 ? -32.580 -2.667 20.770 1.00 97.12 369 GLY A CA 1
ATOM 2778 C C . GLY A 1 369 ? -32.805 -3.766 21.814 1.00 97.12 369 GLY A C 1
ATOM 2779 O O . GLY A 1 369 ? -33.952 -4.119 22.092 1.00 97.12 369 GLY A O 1
ATOM 2780 N N . HIS A 1 370 ? -31.741 -4.317 22.406 1.00 98.25 370 HIS A N 1
ATOM 2781 C CA . HIS A 1 370 ? -31.852 -5.329 23.460 1.00 98.25 370 HIS A CA 1
ATOM 2782 C C . HIS A 1 370 ? -32.187 -4.704 24.819 1.00 98.25 370 HIS A C 1
ATOM 2784 O O . HIS A 1 370 ? -31.743 -3.599 25.140 1.00 98.25 370 HIS A O 1
ATOM 2790 N N . LYS A 1 371 ? -32.912 -5.441 25.667 1.00 98.38 371 LYS A N 1
ATOM 2791 C CA . LYS A 1 371 ? -33.171 -5.035 27.055 1.00 98.38 371 LYS A CA 1
ATOM 2792 C C . LYS A 1 371 ? -31.994 -5.434 27.942 1.00 98.38 371 LYS A C 1
ATOM 2794 O O . LYS A 1 371 ? -31.713 -6.622 28.088 1.00 98.38 371 LYS A O 1
ATOM 2799 N N . ILE A 1 372 ? -31.333 -4.453 28.556 1.00 98.56 372 ILE A N 1
ATOM 2800 C CA . ILE A 1 372 ? -30.099 -4.673 29.324 1.00 98.56 372 ILE A CA 1
ATOM 2801 C C . ILE A 1 372 ? -30.340 -4.501 30.820 1.00 98.56 372 ILE A C 1
ATOM 2803 O O . ILE A 1 372 ? -30.736 -3.416 31.246 1.00 98.56 372 ILE A O 1
ATOM 2807 N N . ASP A 1 373 ? -30.012 -5.532 31.600 1.00 98.62 373 ASP A N 1
ATOM 2808 C CA . ASP A 1 373 ? -29.834 -5.434 33.051 1.00 98.62 373 ASP A CA 1
ATOM 2809 C C . ASP A 1 373 ? -28.329 -5.467 33.373 1.00 98.62 373 ASP A C 1
ATOM 2811 O O . ASP A 1 373 ? -27.647 -6.471 33.153 1.00 98.62 373 ASP A O 1
ATOM 2815 N N . LEU A 1 374 ? -27.795 -4.350 33.867 1.00 98.56 374 LEU A N 1
ATOM 2816 C CA . LEU A 1 374 ? -26.390 -4.177 34.231 1.00 98.56 374 LEU A CA 1
ATOM 2817 C C . LEU A 1 374 ? -26.229 -4.269 35.752 1.00 98.56 374 LEU A C 1
ATOM 2819 O O . LEU A 1 374 ? -26.638 -3.361 36.475 1.00 98.56 374 LEU A O 1
ATOM 2823 N N . PHE A 1 375 ? -25.592 -5.334 36.226 1.00 98.19 375 PHE A N 1
ATOM 2824 C CA . PHE A 1 375 ? -25.342 -5.594 37.642 1.00 98.19 375 PHE A CA 1
ATOM 2825 C C . PHE A 1 375 ? -23.969 -5.067 38.055 1.00 98.19 375 PHE A C 1
ATOM 2827 O O . PHE A 1 375 ? -22.958 -5.422 37.448 1.00 98.19 375 PHE A O 1
ATOM 2834 N N . GLU A 1 376 ? -23.913 -4.246 39.099 1.00 96.69 376 GLU A N 1
ATOM 2835 C CA . GLU A 1 376 ? -22.668 -3.699 39.647 1.00 96.69 376 GLU A CA 1
ATOM 2836 C C . GLU A 1 376 ? -22.572 -4.025 41.136 1.00 96.69 376 GLU A C 1
ATOM 2838 O O . GLU A 1 376 ? -23.534 -3.837 41.870 1.00 96.69 376 GLU A O 1
ATOM 2843 N N . ALA A 1 377 ? -21.416 -4.515 41.588 1.00 93.81 377 ALA A N 1
ATOM 2844 C CA . ALA A 1 377 ? -21.228 -4.941 42.974 1.00 93.81 377 ALA A CA 1
ATOM 2845 C C . ALA A 1 377 ? -21.150 -3.760 43.954 1.00 93.81 377 ALA A C 1
ATOM 2847 O O . ALA A 1 377 ? -21.443 -3.919 45.137 1.00 93.81 377 ALA A O 1
ATOM 2848 N N . THR A 1 378 ? -20.742 -2.586 43.476 1.00 92.38 378 THR A N 1
ATOM 2849 C CA . THR A 1 378 ? -20.626 -1.360 44.270 1.00 92.38 378 THR A CA 1
ATOM 2850 C C . THR A 1 378 ? -21.798 -0.404 44.017 1.00 92.38 378 THR A C 1
ATOM 2852 O O . THR A 1 378 ? -22.673 -0.653 43.188 1.00 92.38 378 THR A O 1
ATOM 2855 N N . ASN A 1 379 ? -21.820 0.736 44.712 1.00 91.88 379 ASN A N 1
ATOM 2856 C CA . ASN A 1 379 ? -22.779 1.813 44.451 1.00 91.88 379 ASN A CA 1
ATOM 2857 C C . ASN A 1 379 ? -22.289 2.834 43.401 1.00 91.88 379 ASN A C 1
ATOM 2859 O O . ASN A 1 379 ? -22.921 3.877 43.210 1.00 91.88 379 ASN A O 1
ATOM 2863 N N . ARG A 1 380 ? -21.160 2.578 42.719 1.00 90.31 380 ARG A N 1
ATOM 2864 C CA . ARG A 1 380 ? -20.564 3.505 41.743 1.00 90.31 380 ARG A CA 1
ATOM 2865 C C . ARG A 1 380 ? -20.224 2.815 40.429 1.00 90.31 380 ARG A C 1
ATOM 2867 O O . ARG A 1 380 ? -19.674 1.728 40.389 1.00 90.31 380 ARG A O 1
ATOM 2874 N N . LEU A 1 381 ? -20.504 3.510 39.329 1.00 94.19 381 LEU A N 1
ATOM 2875 C CA . LEU A 1 381 ? -20.210 3.031 37.979 1.00 94.19 381 LEU A CA 1
ATOM 2876 C C . LEU A 1 381 ? -18.834 3.511 37.506 1.00 94.19 381 LEU A C 1
ATOM 2878 O O . LEU A 1 381 ? -18.317 4.532 37.962 1.00 94.19 381 LEU A O 1
ATOM 2882 N N . GLY A 1 382 ? -18.277 2.807 36.523 1.00 91.06 382 GLY A N 1
ATOM 2883 C CA . GLY A 1 382 ? -17.021 3.146 35.852 1.00 91.06 382 GLY A CA 1
ATOM 2884 C C . GLY A 1 382 ? -15.845 2.250 36.246 1.00 91.06 382 GLY A C 1
ATOM 2885 O O . GLY A 1 382 ? -14.806 2.291 35.577 1.00 91.06 382 GLY A O 1
ATOM 2886 N N . GLY A 1 383 ? -15.989 1.425 37.290 1.00 91.12 383 GLY A N 1
ATOM 2887 C CA . GLY A 1 383 ? -14.943 0.528 37.792 1.00 91.12 383 GLY A CA 1
ATOM 2888 C C . GLY A 1 383 ? -13.610 1.260 37.962 1.00 91.12 383 GLY A C 1
ATOM 2889 O O . GLY A 1 383 ? -13.544 2.319 38.583 1.00 91.12 383 GLY A O 1
ATOM 2890 N N . LYS A 1 384 ? -12.549 0.776 37.306 1.00 89.25 384 LYS A N 1
ATOM 2891 C CA . LYS A 1 384 ? -11.213 1.400 37.355 1.00 89.25 384 LYS A CA 1
ATOM 2892 C C . LYS A 1 384 ? -11.166 2.877 36.948 1.00 89.25 384 LYS A C 1
ATOM 2894 O O . LYS A 1 384 ? -10.313 3.588 37.473 1.00 89.25 384 LYS A O 1
ATOM 2899 N N . LEU A 1 385 ? -12.049 3.355 36.059 1.00 90.25 385 LEU A N 1
ATOM 2900 C CA . LEU A 1 385 ? -12.117 4.792 35.737 1.00 90.25 385 LEU A CA 1
ATOM 2901 C C . LEU A 1 385 ? -12.468 5.616 36.974 1.00 90.25 385 LEU A C 1
ATOM 2903 O O . LEU A 1 385 ? -11.955 6.718 37.153 1.00 90.25 385 LEU A O 1
ATOM 2907 N N . TRP A 1 386 ? -13.322 5.068 37.837 1.00 88.62 386 TRP A N 1
ATOM 2908 C CA . TRP A 1 386 ? -13.704 5.705 39.082 1.00 88.62 386 TRP A CA 1
ATOM 2909 C C . TRP A 1 386 ? -12.717 5.412 40.220 1.00 88.62 386 TRP A C 1
ATOM 2911 O O . TRP A 1 386 ? -12.436 6.285 41.040 1.00 88.62 386 TRP A O 1
ATOM 2921 N N . GLU A 1 387 ? -12.187 4.201 40.303 1.00 83.75 387 GLU A N 1
ATOM 2922 C CA . GLU A 1 387 ? -11.410 3.763 41.467 1.00 83.75 387 GLU A CA 1
ATOM 2923 C C . GLU A 1 387 ? -9.921 4.108 41.384 1.00 83.75 387 GLU A C 1
ATOM 2925 O O . GLU A 1 387 ? -9.318 4.433 42.400 1.00 83.75 387 GLU A O 1
ATOM 2930 N N . GLN A 1 388 ? -9.319 4.023 40.193 1.00 83.31 388 GLN A N 1
ATOM 2931 C CA . GLN A 1 388 ? -7.856 3.959 40.041 1.00 83.31 388 GLN A CA 1
ATOM 2932 C C . GLN A 1 388 ? -7.257 5.123 39.250 1.00 83.31 388 GLN A C 1
ATOM 2934 O O . GLN A 1 388 ? -6.043 5.304 39.265 1.00 83.31 388 GLN A O 1
ATOM 2939 N N . ILE A 1 389 ? -8.072 5.897 38.528 1.00 81.94 389 ILE A N 1
ATOM 2940 C CA . ILE A 1 389 ? -7.576 7.037 37.752 1.00 81.94 389 ILE A CA 1
ATOM 2941 C C . ILE A 1 389 ? -7.573 8.304 38.612 1.00 81.94 389 ILE A C 1
ATOM 2943 O O . ILE A 1 389 ? -8.619 8.746 39.109 1.00 81.94 389 ILE A O 1
ATOM 2947 N N . ASP A 1 390 ? -6.383 8.898 38.735 1.00 77.44 390 ASP A N 1
ATOM 2948 C CA . ASP A 1 390 ? -6.146 10.163 39.431 1.00 77.44 390 ASP A CA 1
ATOM 2949 C C . ASP A 1 390 ? -7.034 11.287 38.884 1.00 77.44 390 ASP A C 1
ATOM 2951 O O . ASP A 1 390 ? -7.199 11.432 37.668 1.00 77.44 390 ASP A O 1
ATOM 2955 N N . LYS A 1 391 ? -7.531 12.156 39.775 1.00 70.88 391 LYS A N 1
ATOM 2956 C CA . LYS A 1 391 ? -8.338 13.333 39.395 1.00 70.88 391 LYS A CA 1
ATOM 2957 C C . LYS A 1 391 ? -7.620 14.254 38.400 1.00 70.88 391 LYS A C 1
ATOM 2959 O O . LYS A 1 391 ? -8.272 14.853 37.558 1.00 70.88 391 LYS A O 1
ATOM 2964 N N . GLY A 1 392 ? -6.285 14.319 38.444 1.00 71.44 392 GLY A N 1
ATOM 2965 C CA . GLY A 1 392 ? -5.489 15.101 37.489 1.00 71.44 392 GLY A CA 1
ATOM 2966 C C . GLY A 1 392 ? -5.479 14.545 36.057 1.00 71.44 392 GLY A C 1
ATOM 2967 O O . GLY A 1 392 ? -5.118 15.263 35.130 1.00 71.44 392 GLY A O 1
ATOM 2968 N N . LYS A 1 393 ? -5.869 13.277 35.855 1.00 76.19 393 LYS A N 1
ATOM 2969 C CA . LYS A 1 393 ? -5.952 12.633 34.529 1.00 76.19 393 LYS A CA 1
ATOM 2970 C C . LYS A 1 393 ? -7.384 12.506 34.008 1.00 76.19 393 LYS A C 1
ATOM 2972 O O . LYS A 1 393 ? -7.564 12.373 32.800 1.00 76.19 393 LYS A O 1
ATOM 2977 N N . LEU A 1 394 ? -8.380 12.518 34.894 1.00 84.38 394 LEU A N 1
ATOM 2978 C CA . LEU A 1 394 ? -9.794 12.407 34.548 1.00 84.38 394 LEU A CA 1
ATOM 2979 C C . LEU A 1 394 ? -10.650 13.326 35.421 1.00 84.38 394 LEU A C 1
ATOM 2981 O O . LEU A 1 394 ? -10.794 13.108 36.626 1.00 84.38 394 LEU A O 1
ATOM 2985 N N . GLU A 1 395 ? -11.308 14.281 34.772 1.00 87.06 395 GLU A N 1
ATOM 2986 C CA . GLU A 1 395 ? -12.379 15.068 35.374 1.00 87.06 395 GLU A CA 1
ATOM 2987 C C . GLU A 1 395 ? -13.617 14.189 35.580 1.00 87.06 395 GLU A C 1
ATOM 2989 O O . GLU A 1 395 ? -14.169 13.620 34.634 1.00 87.06 395 GLU A O 1
ATOM 2994 N N . ARG A 1 396 ? -14.066 14.055 36.832 1.00 88.88 396 ARG A N 1
ATOM 2995 C CA . ARG A 1 396 ? -15.184 13.161 37.177 1.00 88.88 396 ARG A CA 1
ATOM 2996 C C . ARG A 1 396 ? -16.505 13.604 36.559 1.00 88.88 396 ARG A C 1
ATOM 2998 O O . ARG A 1 396 ? -17.301 12.743 36.196 1.00 88.88 396 ARG A O 1
ATOM 3005 N N . ASP A 1 397 ? -16.689 14.900 36.350 1.00 92.00 397 ASP A N 1
ATOM 3006 C CA . ASP A 1 397 ? -17.891 15.450 35.719 1.00 92.00 397 ASP A CA 1
ATOM 3007 C C . ASP A 1 397 ? -18.015 15.034 34.249 1.00 92.00 397 ASP A C 1
ATOM 3009 O O . ASP A 1 397 ? -19.120 14.769 33.768 1.00 92.00 397 ASP A O 1
ATOM 3013 N N . THR A 1 398 ? -16.882 14.863 33.555 1.00 93.88 398 THR A N 1
ATOM 3014 C CA . THR A 1 398 ? -16.863 14.297 32.198 1.00 93.88 398 THR A CA 1
ATOM 3015 C C . THR A 1 398 ? -17.406 12.866 32.219 1.00 93.88 398 THR A C 1
ATOM 3017 O O . THR A 1 398 ? -18.325 12.548 31.467 1.00 93.88 398 THR A O 1
ATOM 3020 N N . LEU A 1 399 ? -16.919 12.019 33.134 1.00 94.56 399 LEU A N 1
ATOM 3021 C CA . LEU A 1 399 ? -17.410 10.643 33.275 1.00 94.56 399 LEU A CA 1
ATOM 3022 C C . LEU A 1 399 ? -18.900 10.604 33.639 1.00 94.56 399 LEU A C 1
ATOM 3024 O O . LEU A 1 399 ? -19.654 9.838 33.044 1.00 94.56 399 LEU A O 1
ATOM 3028 N N . LEU A 1 400 ? -19.347 11.434 34.583 1.00 94.88 400 LEU A N 1
ATOM 3029 C CA . LEU A 1 400 ? -20.757 11.499 34.980 1.00 94.88 400 LEU A CA 1
ATOM 3030 C C . LEU A 1 400 ? -21.669 11.920 33.818 1.00 94.88 400 LEU A C 1
ATOM 3032 O O . LEU A 1 400 ? -22.751 11.351 33.659 1.00 94.88 400 LEU A O 1
ATOM 3036 N N . THR A 1 401 ? -21.219 12.855 32.978 1.00 96.44 401 THR A N 1
ATOM 3037 C CA . THR A 1 401 ? -21.948 13.287 31.775 1.00 96.44 401 THR A CA 1
ATOM 3038 C C . THR A 1 401 ? -22.124 12.128 30.791 1.00 96.44 401 THR A C 1
ATOM 3040 O O . THR A 1 401 ? -23.237 11.851 30.340 1.00 96.44 401 THR A O 1
ATOM 3043 N N . GLU A 1 402 ? -21.057 11.378 30.513 1.00 96.75 402 GLU A N 1
ATOM 3044 C CA . GLU A 1 402 ? -21.116 10.233 29.594 1.00 96.75 402 GLU A CA 1
ATOM 3045 C C . GLU A 1 402 ? -21.909 9.051 30.173 1.00 96.75 402 GLU A C 1
ATOM 3047 O O . GLU A 1 402 ? -22.637 8.377 29.444 1.00 96.75 402 GLU A O 1
ATOM 3052 N N . LEU A 1 403 ? -21.858 8.837 31.492 1.00 96.31 403 LEU A N 1
ATOM 3053 C CA . LEU A 1 403 ? -22.714 7.864 32.178 1.00 96.31 403 LEU A CA 1
ATOM 3054 C C . LEU A 1 403 ? -24.196 8.251 32.097 1.00 96.31 403 LEU A C 1
ATOM 3056 O O . LEU A 1 403 ? -25.043 7.373 31.938 1.00 96.31 403 LEU A O 1
ATOM 3060 N N . LYS A 1 404 ? -24.530 9.545 32.177 1.00 96.56 404 LYS A N 1
ATOM 3061 C CA . LYS A 1 404 ? -25.906 10.028 31.981 1.00 96.56 404 LYS A CA 1
ATOM 3062 C C . LYS A 1 404 ? -26.389 9.744 30.557 1.00 96.56 404 LYS A C 1
ATOM 3064 O O . LYS A 1 404 ? -27.502 9.246 30.392 1.00 96.56 404 LYS A O 1
ATOM 3069 N N . ARG A 1 405 ? -25.544 9.982 29.546 1.00 96.69 405 ARG A N 1
ATOM 3070 C CA . ARG A 1 405 ? -25.830 9.594 28.154 1.00 96.69 405 ARG A CA 1
ATOM 3071 C C . ARG A 1 405 ? -26.061 8.091 28.026 1.00 96.69 405 ARG A C 1
ATOM 3073 O O . ARG A 1 405 ? -27.045 7.684 27.420 1.00 96.69 405 ARG A O 1
ATOM 3080 N N . LEU A 1 406 ? -25.215 7.266 28.634 1.00 95.50 406 LEU A N 1
ATOM 3081 C CA . LEU A 1 406 ? -25.384 5.813 28.612 1.00 95.50 406 LEU A CA 1
ATOM 3082 C C . LEU A 1 406 ? -26.725 5.389 29.231 1.00 95.50 406 LEU A C 1
ATOM 3084 O O . LEU A 1 406 ? -27.464 4.628 28.612 1.00 95.50 406 LEU A O 1
ATOM 3088 N N . LYS A 1 407 ? -27.099 5.946 30.390 1.00 95.31 407 LYS A N 1
ATOM 3089 C CA . LYS A 1 407 ? -28.405 5.690 31.027 1.00 95.31 407 LYS A CA 1
ATOM 3090 C C . LYS A 1 407 ? -29.592 6.087 30.144 1.00 95.31 407 LYS A C 1
ATOM 3092 O O . LYS A 1 407 ? -30.613 5.409 30.175 1.00 95.31 407 LYS A O 1
ATOM 3097 N N . SER A 1 408 ? -29.458 7.138 29.330 1.00 96.00 408 SER A N 1
ATOM 3098 C CA . SER A 1 408 ? -30.532 7.578 28.424 1.00 96.00 408 SER A CA 1
ATOM 3099 C C . SER A 1 408 ? -30.898 6.555 27.339 1.00 96.00 408 SER A C 1
ATOM 3101 O O . SER A 1 408 ? -31.974 6.656 26.765 1.00 96.00 408 SER A O 1
ATOM 3103 N N . THR A 1 409 ? -30.060 5.533 27.113 1.00 95.50 409 THR A N 1
ATOM 3104 C CA . THR A 1 409 ? -30.353 4.423 26.184 1.00 95.50 409 THR A CA 1
ATOM 3105 C C . THR A 1 409 ? -31.289 3.352 26.764 1.00 95.50 409 THR A C 1
ATOM 3107 O O . THR A 1 409 ? -31.566 2.359 26.101 1.00 95.50 409 THR A O 1
ATOM 3110 N N . GLY A 1 410 ? -31.776 3.521 28.001 1.00 94.12 410 GLY A N 1
ATOM 3111 C CA . GLY A 1 410 ? -32.723 2.593 28.632 1.00 94.12 410 GLY A CA 1
ATOM 3112 C C . GLY A 1 410 ? -32.083 1.394 29.341 1.00 94.12 410 GLY A C 1
ATOM 3113 O O . GLY A 1 410 ? -32.788 0.462 29.719 1.00 94.12 410 GLY A O 1
ATOM 3114 N N . ILE A 1 411 ? -30.762 1.410 29.548 1.00 97.81 411 ILE A N 1
ATOM 3115 C CA . ILE A 1 411 ? -30.053 0.384 30.328 1.00 97.81 411 ILE A CA 1
ATOM 3116 C C . ILE A 1 411 ? -30.533 0.432 31.784 1.00 97.81 411 ILE A C 1
ATOM 3118 O O . ILE A 1 411 ? -30.408 1.463 32.452 1.00 97.81 411 ILE A O 1
ATOM 3122 N N . ASN A 1 412 ? -31.033 -0.695 32.288 1.00 97.88 412 ASN A N 1
ATOM 3123 C CA . ASN A 1 412 ? -31.429 -0.848 33.680 1.00 97.88 412 ASN A CA 1
ATOM 3124 C C . ASN A 1 412 ? -30.197 -1.179 34.529 1.00 97.88 412 ASN A C 1
ATOM 3126 O O . ASN A 1 412 ? -29.574 -2.223 34.356 1.00 97.88 412 ASN A O 1
ATOM 3130 N N . ILE A 1 413 ? -29.820 -0.276 35.430 1.00 97.69 413 ILE A N 1
ATOM 3131 C CA . ILE A 1 413 ? -28.604 -0.409 36.236 1.00 97.69 413 ILE A CA 1
ATOM 3132 C C . ILE A 1 413 ? -28.988 -0.806 37.654 1.00 97.69 413 ILE A C 1
ATOM 3134 O O . ILE A 1 413 ? -29.714 -0.075 38.326 1.00 97.69 413 ILE A O 1
ATOM 3138 N N . ILE A 1 414 ? -28.452 -1.935 38.105 1.00 97.69 414 ILE A N 1
ATOM 3139 C CA . ILE A 1 414 ? -28.763 -2.571 39.383 1.00 97.69 414 ILE A CA 1
ATOM 3140 C C . ILE A 1 414 ? -27.471 -2.574 40.222 1.00 97.69 414 ILE A C 1
ATOM 3142 O O . ILE A 1 414 ? -26.654 -3.494 40.099 1.00 97.69 414 ILE A O 1
ATOM 3146 N N . PRO A 1 415 ? -27.219 -1.505 41.004 1.00 96.25 415 PRO A N 1
ATOM 3147 C CA . PRO A 1 415 ? -26.027 -1.396 41.841 1.00 96.25 415 PRO A CA 1
ATOM 3148 C C . PRO A 1 415 ? -26.107 -2.323 43.063 1.00 96.25 415 PRO A C 1
ATOM 3150 O O . PRO A 1 415 ? -27.121 -2.981 43.298 1.00 96.25 415 PRO A O 1
ATOM 3153 N N . GLU A 1 416 ? -25.023 -2.364 43.840 1.00 95.88 416 GLU A N 1
ATOM 3154 C CA . GLU A 1 416 ? -24.912 -3.113 45.104 1.00 95.88 416 GLU A CA 1
ATOM 3155 C C . GLU A 1 416 ? -25.298 -4.599 44.986 1.00 95.88 416 GLU A C 1
ATOM 3157 O O . GLU A 1 416 ? -25.759 -5.232 45.935 1.00 95.88 416 GLU A O 1
ATOM 3162 N N . THR A 1 417 ? -25.085 -5.180 43.805 1.00 95.25 417 THR A N 1
ATOM 3163 C CA . THR A 1 417 ? -25.433 -6.564 43.488 1.00 95.25 417 THR A CA 1
ATOM 3164 C C . THR A 1 417 ? -24.181 -7.360 43.147 1.00 95.25 417 THR A C 1
ATOM 3166 O O . THR A 1 417 ? -23.725 -7.402 42.003 1.00 95.25 417 THR A O 1
ATOM 3169 N N . LEU A 1 418 ? -23.620 -8.027 44.156 1.00 92.69 418 LEU A N 1
ATOM 3170 C CA . LEU A 1 418 ? -22.560 -9.011 43.955 1.00 92.69 418 LEU A CA 1
ATOM 3171 C C . LEU A 1 418 ? -23.170 -10.339 43.485 1.00 92.69 418 LEU A C 1
ATOM 3173 O O . LEU A 1 418 ? -23.872 -10.996 44.251 1.00 92.69 418 LEU A O 1
ATOM 3177 N N . VAL A 1 419 ? -22.876 -10.741 42.247 1.00 93.69 419 VAL A N 1
ATOM 3178 C CA . VAL A 1 419 ? -23.392 -11.989 41.662 1.00 93.69 419 VAL A CA 1
ATOM 3179 C C . VAL A 1 419 ? -22.706 -13.206 42.290 1.00 93.69 419 VAL A C 1
ATOM 3181 O O . VAL A 1 419 ? -21.486 -13.355 42.221 1.00 93.69 419 VAL A O 1
ATOM 3184 N N . ASN A 1 420 ? -23.501 -14.085 42.894 1.00 92.75 420 ASN A N 1
ATOM 3185 C CA . ASN A 1 420 ? -23.068 -15.354 43.485 1.00 92.75 420 ASN A CA 1
ATOM 3186 C C . ASN A 1 420 ? -23.382 -16.560 42.558 1.00 92.75 420 ASN A C 1
ATOM 3188 O O . ASN A 1 420 ? -24.075 -16.375 41.554 1.00 92.75 420 ASN A O 1
ATOM 3192 N N . PRO A 1 421 ? -22.903 -17.788 42.863 1.00 93.56 421 PRO A N 1
ATOM 3193 C CA . PRO A 1 421 ? -23.138 -18.957 42.006 1.00 93.56 421 PRO A CA 1
ATOM 3194 C C . PRO A 1 421 ? -24.616 -19.224 41.679 1.00 93.56 421 PRO A C 1
ATOM 3196 O O . PRO A 1 421 ? -24.972 -19.389 40.516 1.00 93.56 421 PRO A O 1
ATOM 3199 N N . ALA A 1 422 ? -25.500 -19.184 42.681 1.00 93.44 422 ALA A N 1
ATOM 3200 C CA . ALA A 1 422 ? -26.929 -19.442 42.487 1.00 93.44 422 ALA A CA 1
ATOM 3201 C C . ALA A 1 422 ? -27.601 -18.373 41.606 1.00 93.44 422 ALA A C 1
ATOM 3203 O O . ALA A 1 422 ? -28.455 -18.679 40.773 1.00 93.44 422 ALA A O 1
ATOM 3204 N N . GLN A 1 423 ? -27.203 -17.107 41.760 1.00 94.62 423 GLN A N 1
ATOM 3205 C CA . GLN A 1 423 ? -27.674 -16.020 40.901 1.00 94.62 423 GLN A CA 1
ATOM 3206 C C . GLN A 1 423 ? -27.174 -16.180 39.466 1.00 94.62 423 GLN A C 1
ATOM 3208 O O . GLN A 1 423 ? -27.943 -15.943 38.539 1.00 94.62 423 GLN A O 1
ATOM 3213 N N . PHE A 1 424 ? -25.921 -16.595 39.273 1.00 95.81 424 PHE A N 1
ATOM 3214 C CA . PHE A 1 424 ? -25.369 -16.821 37.941 1.00 95.81 424 PHE A CA 1
ATOM 3215 C C . PHE A 1 424 ? -26.075 -17.975 37.219 1.00 95.81 424 PHE A C 1
ATOM 3217 O O . PHE A 1 424 ? -26.514 -17.802 36.084 1.00 95.81 424 PHE A O 1
ATOM 3224 N N . GLU A 1 425 ? -26.293 -19.108 37.891 1.00 94.56 425 GLU A N 1
ATOM 3225 C CA . GLU A 1 425 ? -27.081 -20.225 37.346 1.00 94.56 425 GLU A CA 1
ATOM 3226 C C . GLU A 1 425 ? -28.505 -19.804 36.968 1.00 94.56 425 GLU A C 1
ATOM 3228 O O . GLU A 1 425 ? -29.037 -20.222 35.936 1.00 94.56 425 GLU A O 1
ATOM 3233 N N . ARG A 1 426 ? -29.128 -18.946 37.785 1.00 95.44 426 ARG A N 1
ATOM 3234 C CA . ARG A 1 426 ? -30.425 -18.351 37.461 1.00 95.44 426 ARG A CA 1
ATOM 3235 C C . ARG A 1 426 ? -30.334 -17.465 36.219 1.00 95.44 426 ARG A C 1
ATOM 3237 O O . ARG A 1 426 ? -31.188 -17.573 35.344 1.00 95.44 426 ARG A O 1
ATOM 3244 N N . PHE A 1 427 ? -29.297 -16.636 36.099 1.00 96.31 427 PHE A N 1
ATOM 3245 C CA . PHE A 1 427 ? -29.119 -15.768 34.934 1.00 96.31 427 PHE A CA 1
ATOM 3246 C C . PHE A 1 427 ? -28.976 -16.563 33.635 1.00 96.31 427 PHE A C 1
ATOM 3248 O O . PHE A 1 427 ? -29.576 -16.180 32.636 1.00 96.31 427 PHE A O 1
ATOM 3255 N N . VAL A 1 428 ? -28.263 -17.694 33.649 1.00 95.06 428 VAL A N 1
ATOM 3256 C CA . VAL A 1 428 ? -28.114 -18.576 32.472 1.00 95.06 428 VAL A CA 1
ATOM 3257 C C . VAL A 1 428 ? -29.470 -19.106 31.972 1.00 95.06 428 VAL A C 1
ATOM 3259 O O . VAL A 1 428 ? -29.649 -19.339 30.771 1.00 95.06 428 VAL A O 1
ATOM 3262 N N . LYS A 1 429 ? -30.443 -19.270 32.879 1.00 94.62 429 LYS A N 1
ATOM 3263 C CA . LYS A 1 429 ? -31.810 -19.709 32.560 1.00 94.62 429 LYS A CA 1
ATOM 3264 C C . LYS A 1 429 ? -32.717 -18.555 32.120 1.00 94.62 429 LYS A C 1
ATOM 3266 O O . LYS A 1 429 ? -33.504 -18.741 31.200 1.00 94.62 429 LYS A O 1
ATOM 3271 N N . GLU A 1 430 ? -32.623 -17.399 32.776 1.00 96.56 430 GLU A N 1
ATOM 3272 C CA . GLU A 1 430 ? -33.552 -16.267 32.602 1.00 96.56 430 GLU A CA 1
ATOM 3273 C C . GLU A 1 430 ? -33.173 -15.284 31.488 1.00 96.56 430 GLU A C 1
ATOM 3275 O O . GLU A 1 430 ? -34.046 -14.576 30.987 1.00 96.56 430 GLU A O 1
ATOM 3280 N N . TYR A 1 431 ? -31.891 -15.193 31.135 1.00 98.31 431 TYR A N 1
ATOM 3281 C CA . TYR A 1 431 ? -31.402 -14.275 30.109 1.00 98.31 431 TYR A CA 1
ATOM 3282 C C . TYR A 1 431 ? -31.053 -15.022 28.820 1.00 98.31 431 TYR A C 1
ATOM 3284 O O . TYR A 1 431 ? -30.609 -16.177 28.822 1.00 98.31 431 TYR A O 1
ATOM 3292 N N . ASP A 1 432 ? -31.233 -14.333 27.698 1.00 98.19 432 ASP A N 1
ATOM 3293 C CA . ASP A 1 432 ? -30.886 -14.854 26.377 1.00 98.19 432 ASP A CA 1
ATOM 3294 C C . ASP A 1 432 ? -29.369 -14.838 26.159 1.00 98.19 432 ASP A C 1
ATOM 3296 O O . ASP A 1 432 ? -28.825 -15.709 25.482 1.00 98.19 432 ASP A O 1
ATOM 3300 N N . GLY A 1 433 ? -28.679 -13.886 26.794 1.00 98.12 433 GLY A N 1
ATOM 3301 C CA . GLY A 1 433 ? -27.226 -13.782 26.791 1.00 98.12 433 GLY A CA 1
ATOM 3302 C C . GLY A 1 433 ? -26.671 -13.109 28.043 1.00 98.12 433 GLY A C 1
ATOM 3303 O O . GLY A 1 433 ? -27.370 -12.361 28.736 1.00 98.12 433 GLY A O 1
ATOM 3304 N N . ILE A 1 434 ? -25.398 -13.372 28.331 1.00 98.62 434 ILE A N 1
ATOM 3305 C CA . ILE A 1 434 ? -24.681 -12.835 29.492 1.00 98.62 434 ILE A CA 1
ATOM 3306 C C . ILE A 1 434 ? -23.314 -12.307 29.055 1.00 98.62 434 ILE A C 1
ATOM 3308 O O . ILE A 1 434 ? -22.570 -13.006 28.372 1.00 98.62 434 ILE A O 1
ATOM 3312 N N . ILE A 1 435 ? -22.952 -11.103 29.501 1.00 98.56 435 ILE A N 1
ATOM 3313 C CA . ILE A 1 435 ? -21.608 -10.530 29.350 1.00 98.56 435 ILE A CA 1
ATOM 3314 C C . ILE A 1 435 ? -20.950 -10.431 30.729 1.00 98.56 435 ILE A C 1
ATOM 3316 O O . ILE A 1 435 ? -21.400 -9.673 31.589 1.00 98.56 435 ILE A O 1
ATOM 3320 N N . ILE A 1 436 ? -19.848 -11.147 30.939 1.00 97.44 436 ILE A N 1
ATOM 3321 C CA . ILE A 1 436 ? -19.037 -11.078 32.157 1.00 97.44 436 ILE A CA 1
ATOM 3322 C C . ILE A 1 436 ? -17.939 -10.025 31.971 1.00 97.44 436 ILE A C 1
ATOM 3324 O O . ILE A 1 436 ? -17.016 -10.193 31.176 1.00 97.44 436 ILE A O 1
ATOM 3328 N N . ALA A 1 437 ? -18.018 -8.936 32.732 1.00 96.25 437 ALA A N 1
ATOM 3329 C CA . ALA A 1 437 ? -17.090 -7.807 32.682 1.00 96.25 437 ALA A CA 1
ATOM 3330 C C . ALA A 1 437 ? -16.703 -7.287 34.084 1.00 96.25 437 ALA A C 1
ATOM 3332 O O . ALA A 1 437 ? -16.371 -6.113 34.262 1.00 96.25 437 ALA A O 1
ATOM 3333 N N . CYS A 1 438 ? -16.696 -8.173 35.084 1.00 91.94 438 CYS A N 1
ATOM 3334 C CA . CYS A 1 438 ? -16.428 -7.862 36.495 1.00 91.94 438 CYS A CA 1
ATOM 3335 C C . CYS A 1 438 ? -14.957 -7.529 36.816 1.00 91.94 438 CYS A C 1
ATOM 3337 O O . CYS A 1 438 ? -14.610 -7.257 37.963 1.00 91.94 438 CYS A O 1
ATOM 3339 N N . GLY A 1 439 ? -14.069 -7.577 35.819 1.00 87.06 439 GLY A N 1
ATOM 3340 C CA . GLY A 1 439 ? -12.631 -7.402 36.004 1.00 87.06 439 GLY A CA 1
ATOM 3341 C C . GLY A 1 439 ? -11.975 -8.514 36.836 1.00 87.06 439 GLY A C 1
ATOM 3342 O O . GLY A 1 439 ? -12.517 -9.606 36.985 1.00 87.06 439 GLY A O 1
ATOM 3343 N N . LEU A 1 440 ? -10.774 -8.245 37.363 1.00 74.94 440 LEU A N 1
ATOM 3344 C CA . LEU A 1 440 ? -10.017 -9.179 38.210 1.00 74.94 440 LEU A CA 1
ATOM 3345 C C . LEU A 1 440 ? -10.150 -8.791 39.684 1.00 74.94 440 LEU A C 1
ATOM 3347 O O . LEU A 1 440 ? -9.373 -7.977 40.181 1.00 74.94 440 LEU A O 1
ATOM 3351 N N . ILE A 1 441 ? -11.104 -9.403 40.388 1.00 65.44 441 ILE A N 1
ATOM 3352 C CA . ILE A 1 441 ? -11.335 -9.144 41.820 1.00 65.44 441 ILE A CA 1
ATOM 3353 C C . ILE A 1 441 ? -10.169 -9.689 42.675 1.00 65.44 441 ILE A C 1
ATOM 3355 O O . ILE A 1 441 ? -9.787 -9.074 43.668 1.00 65.44 441 ILE A O 1
ATOM 3359 N N . LYS A 1 442 ? -9.550 -10.818 42.281 1.00 65.94 442 LYS A N 1
ATOM 3360 C CA . LYS A 1 442 ? -8.346 -11.402 42.915 1.00 65.94 442 LYS A CA 1
ATOM 3361 C C . LYS A 1 442 ? -7.445 -12.071 41.869 1.00 65.94 442 LYS A C 1
ATOM 3363 O O . LYS A 1 442 ? -7.947 -12.731 40.965 1.00 65.94 442 LYS A O 1
ATOM 3368 N N . LYS A 1 443 ? -6.116 -11.925 42.002 1.00 61.12 443 LYS A N 1
ATOM 3369 C CA . LYS A 1 443 ? -5.113 -12.435 41.033 1.00 61.12 443 LYS A CA 1
ATOM 3370 C C . LYS A 1 443 ? -5.069 -13.965 40.900 1.00 61.12 443 LYS A C 1
ATOM 3372 O O . LYS A 1 443 ? -4.496 -14.461 39.942 1.00 61.12 443 LYS A O 1
ATOM 3377 N N . ASP A 1 444 ? -5.648 -14.691 41.848 1.00 66.25 444 ASP A N 1
ATOM 3378 C CA . ASP A 1 444 ? -5.643 -16.156 41.935 1.00 66.25 444 ASP A CA 1
ATOM 3379 C C . ASP A 1 444 ? -6.934 -16.810 41.411 1.00 66.25 444 ASP A C 1
ATOM 3381 O O . ASP A 1 444 ? -7.194 -17.979 41.683 1.00 66.25 444 ASP A O 1
ATOM 3385 N N . GLY A 1 445 ? -7.789 -16.056 40.710 1.00 67.69 445 GLY A N 1
ATOM 3386 C CA . GLY A 1 445 ? -9.034 -16.578 40.140 1.00 67.69 445 GLY A CA 1
ATOM 3387 C C . GLY A 1 445 ? -10.166 -16.793 41.148 1.00 67.69 445 GLY A C 1
ATOM 3388 O O . GLY A 1 445 ? -11.278 -17.122 40.743 1.00 67.69 445 GLY A O 1
ATOM 3389 N N . ARG A 1 446 ? -9.963 -16.537 42.453 1.00 70.94 446 ARG A N 1
ATOM 3390 C CA . ARG A 1 446 ? -11.036 -16.662 43.463 1.00 70.94 446 ARG A CA 1
ATOM 3391 C C . ARG A 1 446 ? -12.249 -15.772 43.173 1.00 70.94 446 ARG A C 1
ATOM 3393 O O . ARG A 1 446 ? -13.345 -16.096 43.617 1.00 70.94 446 ARG A O 1
ATOM 3400 N N . GLY A 1 447 ? -12.056 -14.685 42.424 1.00 75.56 447 GLY A N 1
ATOM 3401 C CA . GLY A 1 447 ? -13.126 -13.797 41.962 1.00 75.56 447 GLY A CA 1
ATOM 3402 C C . GLY A 1 447 ? -14.077 -14.409 40.927 1.00 75.56 447 GLY A C 1
ATOM 3403 O O . GLY A 1 447 ? -15.112 -13.815 40.671 1.00 75.56 447 GLY A O 1
ATOM 3404 N N . LEU A 1 448 ? -13.751 -15.575 40.358 1.00 85.62 448 LEU A N 1
ATOM 3405 C CA . LEU A 1 448 ? -14.546 -16.261 39.329 1.00 85.62 448 LEU A CA 1
ATOM 3406 C C . LEU A 1 448 ? -15.261 -17.513 39.848 1.00 85.62 448 LEU A C 1
ATOM 3408 O O . LEU A 1 448 ? -15.892 -18.224 39.080 1.00 85.62 448 LEU A O 1
ATOM 3412 N N . ARG A 1 449 ? -15.214 -17.777 41.160 1.00 83.56 449 ARG A N 1
ATOM 3413 C CA . ARG A 1 449 ? -15.870 -18.944 41.783 1.00 83.56 449 ARG A CA 1
ATOM 3414 C C . ARG A 1 449 ? -17.400 -18.935 41.692 1.00 83.56 449 ARG A C 1
ATOM 3416 O O . ARG A 1 449 ? -18.022 -19.918 42.066 1.00 83.56 449 ARG A O 1
ATOM 3423 N N . PHE A 1 450 ? -17.991 -17.823 41.262 1.00 88.19 450 PHE A N 1
ATOM 3424 C CA . PHE A 1 450 ? -19.425 -17.726 41.004 1.00 88.19 450 PHE A CA 1
ATOM 3425 C C . PHE A 1 450 ? -19.829 -18.300 39.639 1.00 88.19 450 PHE A C 1
ATOM 3427 O O . PHE A 1 450 ? -21.017 -18.459 39.386 1.00 88.19 450 PHE A O 1
ATOM 3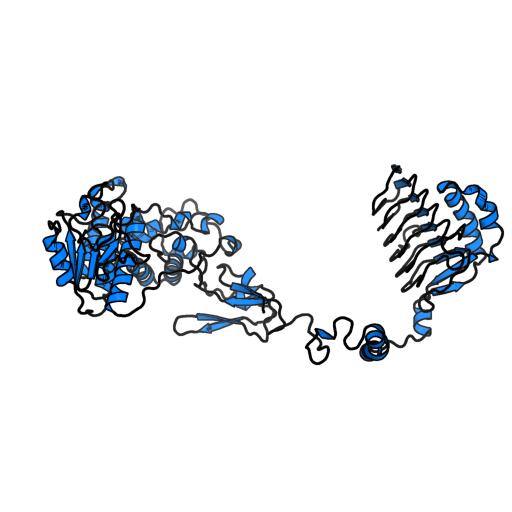434 N N . LEU A 1 451 ? -18.866 -18.589 38.761 1.00 89.56 451 LEU A N 1
ATOM 3435 C CA . LEU A 1 451 ? -19.126 -19.196 37.461 1.00 89.56 451 LEU A CA 1
ATOM 3436 C C . LEU A 1 451 ? -19.365 -20.701 37.601 1.00 89.56 451 LEU A C 1
ATOM 3438 O O . LEU A 1 451 ? -18.820 -21.354 38.492 1.00 89.56 451 LEU A O 1
ATOM 3442 N N . THR A 1 452 ? -20.165 -21.244 36.691 1.00 80.56 452 THR A N 1
ATOM 3443 C CA . THR A 1 452 ? -20.421 -22.680 36.556 1.00 80.56 452 THR A CA 1
ATOM 3444 C C . THR A 1 452 ? -19.191 -23.422 36.013 1.00 80.56 452 THR A C 1
ATOM 3446 O O . THR A 1 452 ? -18.289 -22.829 35.418 1.00 80.56 452 THR A O 1
ATOM 3449 N N . THR A 1 453 ? -19.128 -24.742 36.222 1.00 75.31 453 THR A N 1
ATOM 3450 C CA . THR A 1 453 ? -17.962 -25.574 35.855 1.00 75.31 453 THR A CA 1
ATOM 3451 C C . THR A 1 453 ? -17.742 -25.731 34.349 1.00 75.31 453 THR A C 1
ATOM 3453 O O . THR A 1 453 ? -16.671 -26.168 33.940 1.00 75.31 453 THR A O 1
ATOM 3456 N N . ASP A 1 454 ? -18.734 -25.398 33.526 1.00 85.38 454 ASP A N 1
ATOM 3457 C CA . ASP A 1 454 ? -18.671 -25.429 32.063 1.00 85.38 454 ASP A CA 1
ATOM 3458 C C . ASP A 1 454 ? -17.966 -24.204 31.456 1.00 85.38 454 ASP A C 1
ATOM 3460 O O . ASP A 1 454 ? -17.708 -24.209 30.255 1.00 85.38 454 ASP A O 1
ATOM 3464 N N . ILE A 1 455 ? -17.611 -23.179 32.246 1.00 91.00 455 ILE A N 1
ATOM 3465 C CA . ILE A 1 455 ? -16.853 -22.006 31.778 1.00 91.00 455 ILE A CA 1
ATOM 3466 C C . ILE A 1 455 ? -15.358 -22.186 32.065 1.00 91.00 455 ILE A C 1
ATOM 3468 O O . ILE A 1 455 ? -14.904 -22.138 33.211 1.00 91.00 455 ILE A O 1
ATOM 3472 N N . GLU A 1 456 ? -14.555 -22.337 31.011 1.00 90.81 456 GLU A N 1
ATOM 3473 C CA . GLU A 1 456 ? -13.107 -22.530 31.140 1.00 90.81 456 GLU A CA 1
ATOM 3474 C C . GLU A 1 456 ? -12.394 -21.277 31.683 1.00 90.81 456 GLU A C 1
ATOM 3476 O O . GLU A 1 456 ? -12.384 -20.216 31.051 1.00 90.81 456 GLU A O 1
ATOM 3481 N N . CYS A 1 457 ? -11.731 -21.417 32.839 1.00 89.19 457 CYS A N 1
ATOM 3482 C CA . CYS A 1 457 ? -11.044 -20.316 33.526 1.00 89.19 457 CYS A CA 1
ATOM 3483 C C . CYS A 1 457 ? -9.540 -20.574 33.794 1.00 89.19 457 CYS A C 1
ATOM 3485 O O . CYS A 1 457 ? -9.111 -20.576 34.957 1.00 89.19 457 CYS A O 1
ATOM 3487 N N . PRO A 1 458 ? -8.703 -20.817 32.766 1.00 86.31 458 PRO A N 1
ATOM 3488 C CA . PRO A 1 458 ? -7.283 -21.100 32.959 1.00 86.31 458 PRO A CA 1
ATOM 3489 C C . PRO A 1 458 ? -6.562 -19.931 33.646 1.00 86.31 458 PRO A C 1
ATOM 3491 O O . PRO A 1 458 ? -6.694 -18.770 33.258 1.00 86.31 458 PRO A O 1
ATOM 3494 N N . ASN A 1 459 ? -5.759 -20.235 34.672 1.00 83.00 459 ASN A N 1
ATOM 3495 C CA . ASN A 1 459 ? -4.972 -19.249 35.428 1.00 83.00 459 ASN A CA 1
ATOM 3496 C C . ASN A 1 459 ? -5.798 -18.071 35.990 1.00 83.00 459 ASN A C 1
ATOM 3498 O O . ASN A 1 459 ? -5.304 -16.945 36.078 1.00 83.00 459 ASN A O 1
ATOM 3502 N N . GLY A 1 460 ? -7.065 -18.312 36.345 1.00 84.69 460 GLY A N 1
ATOM 3503 C CA . GLY A 1 460 ? -7.938 -17.289 36.927 1.00 84.69 460 GLY A CA 1
ATOM 3504 C C . GLY A 1 460 ? -8.426 -16.225 35.940 1.00 84.69 460 GLY A C 1
ATOM 3505 O O . GLY A 1 460 ? -8.794 -15.133 36.374 1.00 84.69 460 GLY A O 1
ATOM 3506 N N . LYS A 1 461 ? -8.423 -16.526 34.636 1.00 90.12 461 LYS A N 1
ATOM 3507 C CA . LYS A 1 461 ? -9.000 -15.697 33.567 1.00 90.12 461 LYS A CA 1
ATOM 3508 C C . LYS A 1 461 ? -9.966 -16.524 32.736 1.00 90.12 461 LYS A C 1
ATOM 3510 O O . LYS A 1 461 ? -9.701 -17.700 32.517 1.00 90.12 461 LYS A O 1
ATOM 3515 N N . ILE A 1 462 ? -11.033 -15.909 32.239 1.00 92.81 462 ILE A N 1
ATOM 3516 C CA . ILE A 1 462 ? -11.990 -16.585 31.357 1.00 92.81 462 ILE A CA 1
ATOM 3517 C C . ILE A 1 462 ? -11.361 -16.738 29.972 1.00 92.81 462 ILE A C 1
ATOM 3519 O O . ILE A 1 462 ? -10.884 -15.760 29.389 1.00 92.81 462 ILE A O 1
ATOM 3523 N N . LYS A 1 463 ? -11.356 -17.962 29.445 1.00 94.44 463 LYS A N 1
ATOM 3524 C CA . LYS A 1 463 ? -10.935 -18.233 28.070 1.00 94.44 463 LYS A CA 1
ATOM 3525 C C . LYS A 1 463 ? -12.060 -17.850 27.112 1.00 94.44 463 LYS A C 1
ATOM 3527 O O . LYS A 1 463 ? -13.205 -18.244 27.315 1.00 94.44 463 LYS A O 1
ATOM 3532 N N . VAL A 1 464 ? -11.711 -17.101 26.071 1.00 95.88 464 VAL A N 1
ATOM 3533 C CA . VAL A 1 464 ? -12.654 -16.641 25.048 1.00 95.88 464 VAL A CA 1
ATOM 3534 C C . VAL A 1 464 ? -12.067 -16.728 23.644 1.00 95.88 464 VAL A C 1
ATOM 3536 O O . VAL A 1 464 ? -10.844 -16.779 23.488 1.00 95.88 464 VAL A O 1
ATOM 3539 N N . ASP A 1 465 ? -12.935 -16.721 22.634 1.00 95.00 465 ASP A N 1
ATOM 3540 C CA . ASP A 1 465 ? -12.554 -16.480 21.240 1.00 95.00 465 ASP A CA 1
ATOM 3541 C C . ASP A 1 465 ? -12.337 -14.977 20.933 1.00 95.00 465 ASP A C 1
ATOM 3543 O O . ASP A 1 465 ? -12.379 -14.122 21.820 1.00 95.00 465 ASP A O 1
ATOM 3547 N N . GLU A 1 466 ? -12.095 -14.637 19.662 1.00 91.44 466 GLU A N 1
ATOM 3548 C CA . GLU A 1 466 ? -11.894 -13.249 19.201 1.00 91.44 466 GLU A CA 1
ATOM 3549 C C . GLU A 1 466 ? -13.124 -12.348 19.444 1.00 91.44 466 GLU A C 1
ATOM 3551 O O . GLU A 1 466 ? -12.986 -11.137 19.627 1.00 91.44 466 GLU A O 1
ATOM 3556 N N . GLY A 1 467 ? -14.326 -12.929 19.467 1.00 93.81 467 GLY A N 1
ATOM 3557 C CA . GLY A 1 467 ? -15.581 -12.241 19.758 1.00 93.81 467 GLY A CA 1
ATOM 3558 C C . GLY A 1 467 ? -15.907 -12.169 21.248 1.00 93.81 467 GLY A C 1
ATOM 3559 O O . GLY A 1 467 ? -16.894 -11.540 21.602 1.00 93.81 467 GLY A O 1
ATOM 3560 N N . GLY A 1 468 ? -15.111 -12.775 22.130 1.00 95.88 468 GLY A N 1
ATOM 3561 C CA . GLY A 1 468 ? -15.398 -12.834 23.561 1.00 95.88 468 GLY A CA 1
ATOM 3562 C C . GLY A 1 468 ? -16.324 -13.983 23.974 1.00 95.88 468 GLY A C 1
ATOM 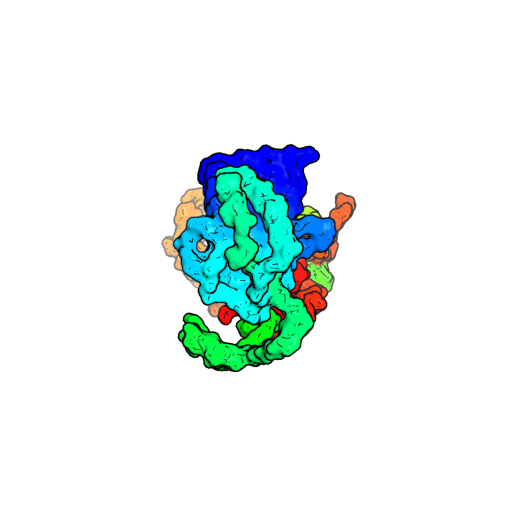3563 O O . GLY A 1 468 ? -16.730 -14.010 25.134 1.00 95.88 468 GLY A O 1
ATOM 3564 N N . SER A 1 469 ? -16.673 -14.914 23.080 1.00 96.50 469 SER A N 1
ATOM 3565 C CA . SER A 1 469 ? -17.510 -16.079 23.409 1.00 96.50 469 SER A CA 1
ATOM 3566 C C . SER A 1 469 ? -16.752 -17.050 24.305 1.00 96.50 469 SER A C 1
ATOM 3568 O O . SER A 1 469 ? -15.574 -17.319 24.068 1.00 96.50 469 SER A O 1
ATOM 3570 N N . THR A 1 470 ? -17.425 -17.601 25.314 1.00 96.69 470 THR A N 1
ATOM 3571 C CA . THR A 1 470 ? -16.866 -18.640 26.195 1.00 96.69 470 THR A CA 1
ATOM 3572 C C . THR A 1 470 ? -17.212 -20.048 25.689 1.00 96.69 470 THR A C 1
ATOM 3574 O O . THR A 1 470 ? -17.786 -20.210 24.612 1.00 96.69 470 THR A O 1
ATOM 3577 N N . SER A 1 471 ? -16.878 -21.079 26.472 1.00 94.25 471 SER A N 1
ATOM 3578 C CA . SER A 1 471 ? -17.318 -22.465 26.255 1.00 94.25 471 SER A CA 1
ATOM 3579 C C . SER A 1 471 ? -18.834 -22.662 26.410 1.00 94.25 471 SER A C 1
ATOM 3581 O O . SER A 1 471 ? -19.366 -23.647 25.904 1.00 94.25 471 SER A O 1
ATOM 3583 N N . ASN A 1 472 ? -19.545 -21.723 27.045 1.00 94.12 472 ASN A N 1
ATOM 3584 C CA . ASN A 1 472 ? -21.004 -21.687 27.060 1.00 94.12 472 ASN A CA 1
ATOM 3585 C C . ASN A 1 472 ? -21.518 -20.693 26.007 1.00 94.12 472 ASN A C 1
ATOM 3587 O O . ASN A 1 472 ? -21.179 -19.511 26.040 1.00 94.12 472 ASN A O 1
ATOM 3591 N N . SER A 1 473 ? -22.384 -21.155 25.102 1.00 92.06 473 SER A N 1
ATOM 3592 C CA . SER A 1 473 ? -22.847 -20.380 23.942 1.00 92.06 473 SER A CA 1
ATOM 3593 C C . SER A 1 473 ? -23.694 -19.147 24.282 1.00 92.06 473 SER A C 1
ATOM 3595 O O . SER A 1 473 ? -23.864 -18.276 23.432 1.00 92.06 473 SER A O 1
ATOM 3597 N N . LYS A 1 474 ? -24.237 -19.056 25.504 1.00 95.38 474 LYS A N 1
ATOM 3598 C CA . LYS A 1 474 ? -24.953 -17.867 25.995 1.00 95.38 474 LYS A CA 1
ATOM 3599 C C . LYS A 1 474 ? -24.047 -16.872 26.719 1.00 95.38 474 LYS A C 1
ATOM 3601 O O . LYS A 1 474 ? -24.486 -15.762 27.026 1.00 95.38 474 LYS A O 1
ATOM 3606 N N . VAL A 1 475 ? -22.815 -17.258 27.047 1.00 97.56 475 VAL A N 1
ATOM 3607 C CA . VAL A 1 475 ? -21.943 -16.494 27.939 1.00 97.56 475 VAL A CA 1
ATOM 3608 C C . VAL A 1 475 ? -20.738 -15.964 27.177 1.00 97.56 475 VAL A C 1
ATOM 3610 O O . VAL A 1 475 ? -19.971 -16.707 26.568 1.00 97.56 475 VAL A O 1
ATOM 3613 N N . TYR A 1 476 ? -20.554 -14.656 27.281 1.00 98.31 476 TYR A N 1
ATOM 3614 C CA . TYR A 1 476 ? -19.462 -13.893 26.700 1.00 98.31 476 TYR A CA 1
ATOM 3615 C C . TYR A 1 476 ? -18.697 -13.174 27.814 1.00 98.31 476 TYR A C 1
ATOM 3617 O O . TYR A 1 476 ? -19.241 -12.922 28.891 1.00 98.31 476 TYR A O 1
ATOM 3625 N N . ALA A 1 477 ? -17.439 -12.810 27.581 1.00 97.19 477 ALA A N 1
ATOM 3626 C CA . ALA A 1 477 ? -16.624 -12.095 28.557 1.00 97.19 477 ALA A CA 1
ATOM 3627 C C . ALA A 1 477 ? -15.745 -11.013 27.915 1.00 97.19 477 ALA A C 1
ATOM 3629 O O . ALA A 1 477 ? -15.276 -11.149 26.786 1.00 97.19 477 ALA A O 1
ATOM 3630 N N . ALA A 1 478 ? -15.513 -9.923 28.650 1.00 96.69 478 ALA A N 1
ATOM 3631 C CA . ALA A 1 478 ? -14.745 -8.776 28.171 1.00 96.69 478 ALA A CA 1
ATOM 3632 C C . ALA A 1 478 ? -14.012 -8.033 29.302 1.00 96.69 478 ALA A C 1
ATOM 3634 O O . ALA A 1 478 ? -14.456 -7.988 30.450 1.00 96.69 478 ALA A O 1
ATOM 3635 N N . GLY A 1 479 ? -12.901 -7.373 28.969 1.00 94.31 479 GLY A N 1
ATOM 3636 C CA . GLY A 1 479 ? -12.115 -6.573 29.908 1.00 94.31 479 GLY A CA 1
ATOM 3637 C C . GLY A 1 479 ? -11.074 -7.382 30.682 1.00 94.31 479 GLY A C 1
ATOM 3638 O O . GLY A 1 479 ? -10.585 -8.417 30.234 1.00 94.31 479 GLY A O 1
ATOM 3639 N N . ASP A 1 480 ? -10.723 -6.913 31.882 1.00 92.19 480 ASP A N 1
ATOM 3640 C CA . ASP A 1 480 ? -9.617 -7.501 32.654 1.00 92.19 480 ASP A CA 1
ATOM 3641 C C . ASP A 1 480 ? -9.820 -8.980 33.020 1.00 92.19 480 ASP A C 1
ATOM 3643 O O . ASP A 1 480 ? -8.840 -9.673 33.288 1.00 92.19 480 ASP A O 1
ATOM 3647 N N . VAL A 1 481 ? -11.068 -9.462 33.003 1.00 91.81 481 VAL A N 1
ATOM 3648 C CA . VAL A 1 481 ? -11.422 -10.854 33.306 1.00 91.81 481 VAL A CA 1
ATOM 3649 C C . VAL A 1 481 ? -10.908 -11.854 32.259 1.00 91.81 481 VAL A C 1
ATOM 3651 O O . VAL A 1 481 ? -10.635 -13.002 32.602 1.00 91.81 481 VAL A O 1
ATOM 3654 N N . ILE A 1 482 ? -10.714 -11.415 31.009 1.00 92.94 482 ILE A N 1
ATOM 3655 C CA . ILE A 1 482 ? -10.116 -12.230 29.937 1.00 92.94 482 ILE A CA 1
ATOM 3656 C C . ILE A 1 482 ? -8.615 -11.947 29.791 1.00 92.94 482 ILE A C 1
ATOM 3658 O O . ILE A 1 482 ? -7.801 -12.846 29.589 1.00 92.94 482 ILE A O 1
ATOM 3662 N N . SER A 1 483 ? -8.207 -10.685 29.937 1.00 88.38 483 SER A N 1
ATOM 3663 C CA . SER A 1 483 ? -6.819 -10.251 29.770 1.00 88.38 483 SER A CA 1
ATOM 3664 C C . SER A 1 483 ? -6.626 -8.877 30.398 1.00 88.38 483 SER A C 1
ATOM 3666 O O . SER A 1 483 ? -7.469 -8.008 30.204 1.00 88.38 483 SER A O 1
ATOM 3668 N N . ARG A 1 484 ? -5.502 -8.639 31.085 1.00 80.50 484 ARG A N 1
ATOM 3669 C CA . ARG A 1 484 ? -5.207 -7.310 31.635 1.00 80.50 484 ARG A CA 1
ATOM 3670 C C . ARG A 1 484 ? -5.065 -6.309 30.494 1.00 80.50 484 ARG A C 1
ATOM 3672 O O . ARG A 1 484 ? -4.196 -6.491 29.644 1.00 80.50 484 ARG A O 1
ATOM 3679 N N . ALA A 1 485 ? -5.874 -5.258 30.505 1.00 80.25 485 ALA A N 1
ATOM 3680 C CA . ALA A 1 485 ? -5.990 -4.374 29.356 1.00 80.25 485 ALA A CA 1
ATOM 3681 C C . ALA A 1 485 ? -6.027 -2.892 29.761 1.00 80.25 485 ALA A C 1
ATOM 3683 O O . ALA A 1 485 ? -6.425 -2.527 30.868 1.00 80.25 485 ALA A O 1
ATOM 3684 N N . LEU A 1 486 ? -5.587 -2.011 28.859 1.00 90.75 486 LEU A N 1
ATOM 3685 C CA . LEU A 1 486 ? -5.769 -0.564 29.031 1.00 90.75 486 LEU A CA 1
ATOM 3686 C C . LEU A 1 486 ? -7.233 -0.184 28.759 1.00 90.75 486 LEU A C 1
ATOM 3688 O O . LEU A 1 486 ? -7.933 -0.898 28.048 1.00 90.75 486 LEU A O 1
ATOM 3692 N N . ALA A 1 487 ? -7.668 0.991 29.220 1.00 92.31 487 ALA A N 1
ATOM 3693 C CA . ALA A 1 487 ? -9.013 1.519 28.964 1.00 92.31 487 ALA A CA 1
ATOM 3694 C C . ALA A 1 487 ? -9.535 1.352 27.511 1.00 92.31 487 ALA A C 1
ATOM 3696 O O . ALA A 1 487 ? -10.641 0.835 27.351 1.00 92.31 487 ALA A O 1
ATOM 3697 N N . PRO A 1 488 ? -8.778 1.696 26.442 1.00 93.56 488 PRO A N 1
ATOM 3698 C CA . PRO A 1 488 ? -9.244 1.489 25.065 1.00 93.56 488 PRO A CA 1
ATOM 3699 C C . PRO A 1 488 ? -9.457 0.017 24.679 1.00 93.56 488 PRO A C 1
ATOM 3701 O O . PRO A 1 488 ? -10.319 -0.264 23.853 1.00 93.56 488 PRO A O 1
ATOM 3704 N N . HIS A 1 489 ? -8.725 -0.926 25.281 1.00 94.81 489 HIS A N 1
ATOM 3705 C CA . HIS A 1 489 ? -8.965 -2.354 25.056 1.00 94.81 489 HIS A CA 1
ATOM 3706 C C . HIS A 1 489 ? -10.283 -2.790 25.693 1.00 94.81 489 HIS A C 1
ATOM 3708 O O . HIS A 1 489 ? -11.017 -3.555 25.085 1.00 94.81 489 HIS A O 1
ATOM 3714 N N . GLY A 1 490 ? -10.623 -2.263 26.876 1.00 95.62 490 GLY A N 1
ATOM 3715 C CA . GLY A 1 490 ? -11.920 -2.520 27.505 1.00 95.62 490 GLY A CA 1
ATOM 3716 C C . GLY A 1 490 ? -13.088 -2.077 26.620 1.00 95.62 490 GLY A C 1
ATOM 3717 O O . GLY A 1 490 ? -14.048 -2.825 26.466 1.00 95.62 490 GLY A O 1
ATOM 3718 N N . ILE A 1 491 ? -12.975 -0.908 25.973 1.00 96.25 491 ILE A N 1
ATOM 3719 C CA . ILE A 1 491 ? -13.961 -0.449 24.979 1.00 96.25 491 ILE A CA 1
ATOM 3720 C C . ILE A 1 491 ? -14.081 -1.462 23.837 1.00 96.25 491 ILE A C 1
ATOM 3722 O O . ILE A 1 491 ? -15.187 -1.932 23.568 1.00 96.25 491 ILE A O 1
ATOM 3726 N N . GLY A 1 492 ? -12.958 -1.800 23.193 1.00 95.62 492 GLY A N 1
ATOM 3727 C CA . GLY A 1 492 ? -12.935 -2.689 22.029 1.00 95.62 492 GLY A CA 1
ATOM 3728 C C . GLY A 1 492 ? -13.438 -4.100 22.331 1.00 95.62 492 GLY A C 1
ATOM 3729 O O . GLY A 1 492 ? -14.254 -4.633 21.585 1.00 95.62 492 GLY A O 1
ATOM 3730 N N . GLN A 1 493 ? -13.026 -4.676 23.461 1.00 96.69 493 GLN A N 1
ATOM 3731 C CA . GLN A 1 493 ? -13.471 -5.995 23.916 1.00 96.69 493 GLN A CA 1
ATOM 3732 C C . GLN A 1 493 ? -14.966 -6.000 24.246 1.00 96.69 493 GLN A C 1
ATOM 3734 O O . GLN A 1 493 ? -15.673 -6.902 23.813 1.00 96.69 493 GLN A O 1
ATOM 3739 N N . GLY A 1 494 ? -15.468 -4.978 24.950 1.00 97.25 494 GLY A N 1
ATOM 3740 C CA . GLY A 1 494 ? -16.899 -4.859 25.242 1.00 97.25 494 GLY A CA 1
ATOM 3741 C C . GLY A 1 494 ? -17.748 -4.712 23.976 1.00 97.25 494 GLY A C 1
ATOM 3742 O O . GLY A 1 494 ? -18.776 -5.368 23.848 1.00 97.25 494 GLY A O 1
ATOM 3743 N N . MET A 1 495 ? -17.284 -3.916 23.006 1.00 97.00 495 MET A N 1
ATOM 3744 C CA . MET A 1 495 ? -17.937 -3.784 21.699 1.00 97.00 495 MET A CA 1
ATOM 3745 C C . MET A 1 495 ? -17.940 -5.104 20.923 1.00 97.00 495 MET A C 1
ATOM 3747 O O . MET A 1 495 ? -18.957 -5.461 20.336 1.00 97.00 495 MET A O 1
ATOM 3751 N N . SER A 1 496 ? -16.815 -5.819 20.912 1.00 96.81 496 SER A N 1
ATOM 3752 C CA . SER A 1 496 ? -16.683 -7.095 20.198 1.00 96.81 496 SER A CA 1
ATOM 3753 C C . SER A 1 496 ? -17.608 -8.154 20.797 1.00 96.81 496 SER A C 1
ATOM 3755 O O . SER A 1 496 ? -18.378 -8.760 20.059 1.00 96.81 496 SER A O 1
ATOM 3757 N N . ALA A 1 497 ? -17.631 -8.274 22.130 1.00 97.81 497 ALA A N 1
ATOM 3758 C CA . ALA A 1 497 ? -18.537 -9.164 22.858 1.00 97.81 497 ALA A CA 1
ATOM 3759 C C . ALA A 1 497 ? -20.013 -8.838 22.613 1.00 97.81 497 ALA A C 1
ATOM 3761 O O . ALA A 1 497 ? -20.804 -9.737 22.342 1.00 97.81 497 ALA A O 1
ATOM 3762 N N . ALA A 1 498 ? -20.383 -7.556 22.630 1.00 98.19 498 ALA A N 1
ATOM 3763 C CA . ALA A 1 498 ? -21.736 -7.123 22.297 1.00 98.19 498 ALA A CA 1
ATOM 3764 C C . ALA A 1 498 ? -22.137 -7.496 20.863 1.00 98.19 498 ALA A C 1
ATOM 3766 O O . ALA A 1 498 ? -23.196 -8.082 20.646 1.00 98.19 498 ALA A O 1
ATOM 3767 N N . LYS A 1 499 ? -21.281 -7.192 19.880 1.00 97.44 499 LYS A N 1
ATOM 3768 C CA . LYS A 1 499 ? -21.544 -7.502 18.468 1.00 97.44 499 LYS A CA 1
ATOM 3769 C C . LYS A 1 499 ? -21.622 -9.008 18.222 1.00 97.44 499 LYS A C 1
ATOM 3771 O O . LYS A 1 499 ? -22.503 -9.439 17.486 1.00 97.44 499 LYS A O 1
ATOM 3776 N N . ALA A 1 500 ? -20.750 -9.794 18.851 1.00 97.88 500 ALA A N 1
ATOM 3777 C CA . ALA A 1 500 ? -20.750 -11.248 18.743 1.00 97.88 500 ALA A CA 1
ATOM 3778 C C . ALA A 1 500 ? -22.000 -11.879 19.373 1.00 97.88 500 ALA A C 1
ATOM 3780 O O . ALA A 1 500 ? -22.640 -12.719 18.739 1.00 97.88 500 ALA A O 1
ATOM 3781 N N . LEU A 1 501 ? -22.402 -11.423 20.564 1.00 98.38 501 LEU A N 1
ATOM 3782 C CA . LEU A 1 501 ? -23.631 -11.880 21.210 1.00 98.38 501 LEU A CA 1
ATOM 3783 C C . LEU A 1 501 ? -24.875 -11.500 20.396 1.00 98.38 501 LEU A C 1
ATOM 3785 O O . LEU A 1 501 ? -25.730 -12.346 20.153 1.00 98.38 501 LEU A O 1
ATOM 3789 N N . HIS A 1 502 ? -24.975 -10.255 19.926 1.00 97.81 502 HIS A N 1
ATOM 3790 C CA . HIS A 1 502 ? -26.084 -9.843 19.062 1.00 97.81 502 HIS A CA 1
ATOM 3791 C C . HIS A 1 502 ? -26.151 -10.679 17.782 1.00 97.81 502 HIS A C 1
ATOM 3793 O O . HIS A 1 502 ? -27.243 -11.064 17.370 1.00 97.81 502 HIS A O 1
ATOM 3799 N N . ALA A 1 503 ? -25.004 -10.992 17.175 1.00 97.06 503 ALA A N 1
ATOM 3800 C CA . ALA A 1 503 ? -24.961 -11.827 15.985 1.00 97.06 503 ALA A CA 1
ATOM 3801 C C . ALA A 1 503 ? -25.509 -13.236 16.261 1.00 97.06 503 ALA A C 1
ATOM 3803 O O . ALA A 1 503 ? -26.399 -13.699 15.551 1.00 97.06 503 ALA A O 1
ATOM 3804 N N . SER A 1 504 ? -25.068 -13.849 17.363 1.00 96.94 504 SER A N 1
ATOM 3805 C CA . SER A 1 504 ? -25.563 -15.146 17.839 1.00 96.94 504 SER A CA 1
ATOM 3806 C C . SER A 1 504 ? -27.083 -15.150 18.057 1.00 96.94 504 SER A C 1
ATOM 3808 O O . SER A 1 504 ? -27.777 -16.029 17.551 1.00 96.94 504 SER A O 1
ATOM 3810 N N . LEU A 1 505 ? -27.623 -14.126 18.729 1.00 97.19 505 LEU A N 1
ATOM 3811 C CA . LEU A 1 505 ? -29.059 -14.021 19.024 1.00 97.19 505 LEU A CA 1
ATOM 3812 C C . LEU A 1 505 ? -29.925 -13.783 17.779 1.00 97.19 505 LEU A C 1
ATOM 3814 O O . LEU A 1 505 ? -31.061 -14.242 17.719 1.00 97.19 505 LEU A O 1
ATOM 3818 N N . THR A 1 506 ? -29.397 -13.075 16.780 1.00 95.81 506 THR A N 1
ATOM 3819 C CA . THR A 1 506 ? -30.137 -12.710 15.558 1.00 95.81 506 THR A CA 1
ATOM 3820 C C . THR A 1 506 ? -29.908 -13.668 14.389 1.00 95.81 506 THR A C 1
ATOM 3822 O O . THR A 1 506 ? -30.470 -13.463 13.314 1.00 95.81 506 THR A O 1
ATOM 3825 N N . GLY A 1 507 ? -29.074 -14.698 14.563 1.00 93.56 507 GLY A N 1
ATOM 3826 C CA . GLY A 1 507 ? -28.686 -15.610 13.484 1.00 93.56 507 GLY A CA 1
ATOM 3827 C C . GLY A 1 507 ? -27.809 -14.959 12.407 1.00 93.56 507 GLY A C 1
ATOM 3828 O O . GLY A 1 507 ? -27.713 -15.479 11.296 1.00 93.56 507 GLY A O 1
ATOM 3829 N N . THR A 1 508 ? -27.177 -13.821 12.709 1.00 94.00 508 THR A N 1
ATOM 3830 C CA . THR A 1 508 ? -26.203 -13.172 11.821 1.00 94.00 508 THR A CA 1
ATOM 3831 C C . THR A 1 508 ? -24.777 -13.602 12.176 1.00 94.00 508 THR A C 1
ATOM 3833 O O . THR A 1 508 ? -24.526 -14.219 13.209 1.00 94.00 508 THR A O 1
ATOM 3836 N N . VAL A 1 509 ? -23.809 -13.313 11.302 1.00 91.31 509 VAL A N 1
ATOM 3837 C CA . VAL A 1 509 ? -22.409 -13.716 11.508 1.00 91.31 509 VAL A CA 1
ATOM 3838 C C . VAL A 1 509 ? -21.583 -12.527 11.985 1.00 91.31 509 VAL A C 1
ATOM 3840 O O . VAL A 1 509 ? -21.445 -11.527 11.279 1.00 91.31 509 VAL A O 1
ATOM 3843 N N . TYR A 1 510 ? -20.970 -12.653 13.163 1.00 93.25 510 TYR A N 1
ATOM 3844 C CA . TYR A 1 510 ? -19.974 -11.690 13.622 1.00 93.25 510 TYR A CA 1
ATOM 3845 C C . TYR A 1 510 ? -18.689 -11.832 12.808 1.00 93.25 510 TYR A C 1
ATOM 3847 O O . TYR A 1 510 ? -18.037 -12.873 12.829 1.00 93.25 510 TYR A O 1
ATOM 3855 N N . THR A 1 511 ? -18.319 -10.765 12.100 1.00 91.81 511 THR A N 1
ATOM 3856 C CA . THR A 1 511 ? -17.083 -10.713 11.316 1.00 91.81 511 THR A CA 1
ATOM 3857 C C . THR A 1 511 ? -16.208 -9.570 11.832 1.00 91.81 511 THR A C 1
ATOM 3859 O O . THR A 1 511 ? -16.565 -8.406 11.630 1.00 91.81 511 THR A O 1
ATOM 3862 N N . PRO A 1 512 ? -15.084 -9.860 12.511 1.00 89.12 512 PRO A N 1
ATOM 3863 C CA . PRO A 1 512 ? -14.147 -8.825 12.933 1.00 89.12 512 PRO A CA 1
ATOM 3864 C C . PRO A 1 512 ? -13.486 -8.164 11.716 1.00 89.12 512 PRO A C 1
ATOM 3866 O O . PRO A 1 512 ? -13.308 -8.786 10.665 1.00 89.12 512 PRO A O 1
ATOM 3869 N N . ASP A 1 513 ? -13.105 -6.892 11.852 1.00 88.94 513 ASP A N 1
ATOM 3870 C CA . ASP A 1 513 ? -12.399 -6.172 10.791 1.00 88.94 513 ASP A CA 1
ATOM 3871 C C . ASP A 1 513 ? -10.973 -6.722 10.641 1.00 88.94 513 ASP A C 1
ATOM 3873 O O . ASP A 1 513 ? -10.131 -6.552 11.521 1.00 88.94 513 ASP A O 1
ATOM 3877 N N . ARG A 1 514 ? -10.715 -7.392 9.515 1.00 90.00 514 ARG A N 1
ATOM 3878 C CA . ARG A 1 514 ? -9.421 -8.008 9.175 1.00 90.00 514 ARG A CA 1
ATOM 3879 C C . ARG A 1 514 ? -8.693 -7.281 8.049 1.00 90.00 514 ARG A C 1
ATOM 3881 O O . ARG A 1 514 ? -7.783 -7.842 7.436 1.00 90.00 514 ARG A O 1
ATOM 3888 N N . ARG A 1 515 ? -9.099 -6.050 7.731 1.00 93.50 515 ARG A N 1
ATOM 3889 C CA . ARG A 1 515 ? -8.408 -5.247 6.721 1.00 93.50 515 ARG A CA 1
ATOM 3890 C C . ARG A 1 515 ? -6.957 -4.997 7.159 1.00 93.50 515 ARG A C 1
ATOM 3892 O O . ARG A 1 515 ? -6.726 -4.608 8.307 1.00 93.50 515 ARG A O 1
ATOM 3899 N N . PRO A 1 516 ? -5.968 -5.180 6.267 1.00 95.06 516 PRO A N 1
ATOM 3900 C CA . PRO A 1 516 ? -4.582 -4.871 6.590 1.00 95.06 516 PRO A CA 1
ATOM 3901 C C . PRO A 1 516 ? -4.417 -3.367 6.826 1.00 95.06 516 PRO A C 1
ATOM 3903 O O . PRO A 1 516 ? -5.141 -2.553 6.256 1.00 95.06 516 PRO A O 1
ATOM 3906 N N . THR A 1 517 ? -3.443 -2.980 7.646 1.00 96.62 517 THR A N 1
ATOM 3907 C CA . THR A 1 517 ? -3.092 -1.564 7.810 1.00 96.62 517 THR A CA 1
ATOM 3908 C C . THR A 1 517 ? -2.276 -1.093 6.610 1.00 96.62 517 THR A C 1
ATOM 3910 O O . THR A 1 517 ? -1.319 -1.757 6.217 1.00 96.62 517 THR A O 1
ATOM 3913 N N . ILE A 1 518 ? -2.639 0.051 6.024 1.00 96.38 518 ILE A N 1
ATOM 3914 C CA . ILE A 1 518 ? -1.862 0.648 4.931 1.00 96.38 518 ILE A CA 1
ATOM 3915 C C . ILE A 1 518 ? -0.476 1.083 5.428 1.00 96.38 518 ILE A C 1
ATOM 3917 O O . ILE A 1 518 ? -0.346 1.647 6.517 1.00 96.38 518 ILE A O 1
ATOM 3921 N N . THR A 1 519 ? 0.564 0.823 4.636 1.00 95.62 519 THR A N 1
ATOM 3922 C CA . THR A 1 519 ? 1.937 1.189 5.002 1.00 95.62 519 THR A CA 1
ATOM 3923 C C . THR A 1 519 ? 2.171 2.691 4.851 1.00 95.62 519 THR A C 1
ATOM 3925 O O . THR A 1 519 ? 1.402 3.400 4.196 1.00 95.62 519 THR A O 1
ATOM 3928 N N . TYR A 1 520 ? 3.227 3.210 5.477 1.00 95.75 520 TYR A N 1
ATOM 3929 C CA . TYR A 1 520 ? 3.514 4.646 5.421 1.00 95.75 520 TYR A CA 1
ATOM 3930 C C . TYR A 1 520 ? 4.022 5.052 4.035 1.00 95.75 520 TYR A C 1
ATOM 3932 O O . TYR A 1 520 ? 3.693 6.135 3.561 1.00 95.75 520 TYR A O 1
ATOM 3940 N N . GLU A 1 521 ? 4.751 4.163 3.364 1.00 94.00 521 GLU A N 1
ATOM 3941 C CA . GLU A 1 521 ? 5.337 4.355 2.034 1.00 94.00 521 GLU A CA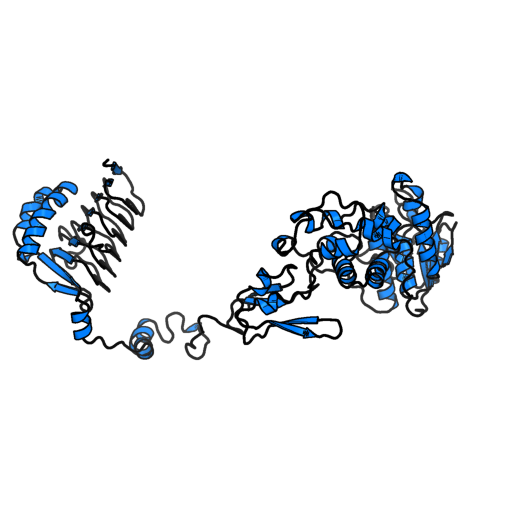 1
ATOM 3942 C C . GLU A 1 521 ? 4.266 4.484 0.945 1.00 94.00 521 GLU A C 1
ATOM 3944 O O . GLU A 1 521 ? 4.484 5.135 -0.074 1.00 94.00 521 GLU A O 1
ATOM 3949 N N . ALA A 1 522 ? 3.086 3.897 1.167 1.00 93.81 522 ALA A N 1
ATOM 3950 C CA . ALA A 1 522 ? 1.956 4.028 0.255 1.00 93.81 522 ALA A CA 1
ATOM 3951 C C . ALA A 1 522 ? 1.337 5.441 0.267 1.00 93.81 522 ALA A C 1
ATOM 3953 O O . ALA A 1 522 ? 0.567 5.783 -0.633 1.00 93.81 522 ALA A O 1
ATOM 3954 N N . ILE A 1 523 ? 1.641 6.271 1.273 1.00 96.00 523 ILE A N 1
ATOM 3955 C CA . ILE A 1 523 ? 1.079 7.615 1.429 1.00 96.00 523 ILE A CA 1
ATOM 3956 C C . ILE A 1 523 ? 2.051 8.661 0.881 1.00 96.00 523 ILE A C 1
ATOM 3958 O O . ILE A 1 523 ? 3.137 8.864 1.417 1.00 96.00 523 ILE A O 1
ATOM 3962 N N . GLN A 1 524 ? 1.627 9.402 -0.145 1.00 94.38 524 GLN A N 1
ATOM 3963 C CA . GLN A 1 524 ? 2.437 10.473 -0.730 1.00 94.38 524 GLN A CA 1
ATOM 3964 C C . GLN A 1 524 ? 2.334 11.749 0.117 1.00 94.38 524 GLN A C 1
ATOM 3966 O O . GLN A 1 524 ? 1.450 12.590 -0.069 1.00 94.38 524 GLN A O 1
ATOM 3971 N N . THR A 1 525 ? 3.243 11.902 1.076 1.00 92.88 525 THR A N 1
ATOM 3972 C CA . THR A 1 525 ? 3.260 13.032 2.018 1.00 92.88 525 THR A CA 1
ATOM 3973 C C . THR A 1 525 ? 3.548 14.381 1.355 1.00 92.88 525 THR A C 1
ATOM 3975 O O . THR A 1 525 ? 3.102 15.404 1.866 1.00 92.88 525 THR A O 1
ATOM 3978 N N . ALA A 1 526 ? 4.196 14.392 0.184 1.00 91.62 526 ALA A N 1
ATOM 3979 C CA . ALA A 1 526 ? 4.534 15.604 -0.569 1.00 91.62 526 ALA A CA 1
ATOM 3980 C C . ALA A 1 526 ? 3.316 16.462 -0.974 1.00 91.62 526 ALA A C 1
ATOM 3982 O O . ALA A 1 526 ? 3.452 17.665 -1.179 1.00 91.62 526 ALA A O 1
ATOM 3983 N N . TYR A 1 527 ? 2.115 15.878 -1.043 1.00 92.06 527 TYR A N 1
ATOM 3984 C CA . TYR A 1 527 ? 0.873 16.612 -1.335 1.00 92.06 527 TYR A CA 1
ATOM 3985 C C . TYR A 1 527 ? 0.340 17.427 -0.152 1.00 92.06 527 TYR A C 1
ATOM 3987 O O . TYR A 1 527 ? -0.675 18.116 -0.285 1.00 92.06 527 TYR A O 1
ATOM 3995 N N . TYR A 1 528 ? 0.962 17.317 1.022 1.00 92.00 528 TYR A N 1
ATOM 3996 C CA . TYR A 1 528 ? 0.427 17.857 2.261 1.00 92.00 528 TYR A CA 1
ATOM 3997 C C . TYR A 1 528 ? 1.374 18.900 2.848 1.00 92.00 528 TYR A C 1
ATOM 3999 O O . TYR A 1 528 ? 2.489 18.558 3.239 1.00 92.00 528 TYR A O 1
ATOM 4007 N N . PRO A 1 529 ? 0.936 20.165 2.975 1.00 89.38 529 PRO A N 1
ATOM 4008 C CA . PRO A 1 529 ? 1.778 21.201 3.546 1.00 89.38 529 PRO A CA 1
ATOM 4009 C C . PRO A 1 529 ? 2.020 20.932 5.032 1.00 89.38 529 PRO A C 1
ATOM 4011 O O . PRO A 1 529 ? 1.093 20.562 5.768 1.00 89.38 529 PRO A O 1
ATOM 4014 N N . ALA A 1 530 ? 3.258 21.155 5.474 1.00 85.25 530 ALA A N 1
ATOM 4015 C CA . ALA A 1 530 ? 3.602 21.179 6.888 1.00 85.25 530 ALA A CA 1
ATOM 4016 C C . ALA A 1 530 ? 2.929 22.371 7.583 1.00 85.25 530 ALA A C 1
ATOM 4018 O O . ALA A 1 530 ? 2.753 23.443 7.001 1.00 85.25 530 ALA A O 1
ATOM 4019 N N . LYS A 1 531 ? 2.535 22.189 8.842 1.00 76.25 531 LYS A N 1
ATOM 4020 C CA . LYS A 1 531 ? 1.990 23.250 9.685 1.00 76.25 531 LYS A CA 1
ATOM 4021 C C . LYS A 1 531 ? 3.106 24.257 9.980 1.00 76.25 531 LYS A C 1
ATOM 4023 O O . LYS A 1 531 ? 4.033 23.952 10.723 1.00 76.25 531 LYS A O 1
ATOM 4028 N N . ILE A 1 532 ? 3.003 25.448 9.388 1.00 60.25 532 ILE A N 1
ATOM 4029 C CA . ILE A 1 532 ? 3.973 26.544 9.571 1.00 60.25 532 ILE A CA 1
ATOM 4030 C C . ILE A 1 532 ? 3.802 27.196 10.954 1.00 60.25 532 ILE A C 1
ATOM 4032 O O . ILE A 1 532 ? 4.768 27.649 11.561 1.00 60.25 532 ILE A O 1
ATOM 4036 N N . ASP A 1 533 ? 2.578 27.194 11.488 1.00 57.59 533 ASP A N 1
ATOM 4037 C CA . ASP A 1 533 ? 2.245 27.920 12.708 1.00 57.59 533 ASP A CA 1
ATOM 4038 C C . ASP A 1 533 ? 2.462 27.081 13.985 1.00 57.59 533 ASP A C 1
ATOM 4040 O O . ASP A 1 533 ? 1.705 26.149 14.289 1.00 57.59 533 ASP A O 1
ATOM 4044 N N . ARG A 1 534 ? 3.507 27.434 14.745 1.00 51.88 534 ARG A N 1
ATOM 4045 C CA . ARG A 1 534 ? 3.802 26.901 16.090 1.00 51.88 534 ARG A CA 1
ATOM 4046 C C . ARG A 1 534 ? 2.971 27.570 17.201 1.00 51.88 534 ARG A C 1
ATOM 4048 O O . ARG A 1 534 ? 3.029 27.098 18.333 1.00 51.88 534 ARG A O 1
ATOM 4055 N N . GLN A 1 535 ? 2.219 28.630 16.898 1.00 50.09 535 GLN A N 1
ATOM 4056 C CA . GLN A 1 535 ? 1.493 29.488 17.844 1.00 50.09 535 GLN A CA 1
ATOM 4057 C C . GLN A 1 535 ? -0.039 29.422 17.728 1.00 50.09 535 GLN A C 1
ATOM 4059 O O . GLN A 1 535 ? -0.710 30.089 18.507 1.00 50.09 535 GLN A O 1
ATOM 4064 N N . ALA A 1 536 ? -0.623 28.606 16.841 1.00 55.81 536 ALA A N 1
ATOM 4065 C CA . ALA A 1 536 ? -2.074 28.384 16.820 1.00 55.81 536 ALA A CA 1
ATOM 4066 C C . ALA A 1 536 ? -2.555 27.799 18.167 1.00 55.81 536 ALA A C 1
ATOM 4068 O O . ALA A 1 536 ? -2.441 26.595 18.410 1.00 55.81 536 ALA A O 1
ATOM 4069 N N . THR A 1 537 ? -3.067 28.661 19.048 1.00 56.72 537 THR A N 1
ATOM 4070 C CA . THR A 1 537 ? -3.366 28.369 20.461 1.00 56.72 537 THR A CA 1
ATOM 4071 C C . THR A 1 537 ? -4.684 27.627 20.685 1.00 56.72 537 THR A C 1
ATOM 4073 O O . THR A 1 537 ? -4.872 27.058 21.757 1.00 56.72 537 THR A O 1
ATOM 4076 N N . ALA A 1 538 ? -5.583 27.572 19.696 1.00 73.50 538 ALA A N 1
ATOM 4077 C CA . ALA A 1 538 ? -6.882 26.913 19.830 1.00 73.50 538 ALA A CA 1
ATOM 4078 C C . ALA A 1 538 ? -7.025 25.707 18.888 1.00 73.50 538 ALA A C 1
ATOM 4080 O O . ALA A 1 538 ? -6.830 25.802 17.675 1.00 73.50 538 ALA A O 1
ATOM 4081 N N . PHE A 1 539 ? -7.400 24.558 19.455 1.00 84.56 539 PHE A N 1
ATOM 4082 C CA . PHE A 1 539 ? -7.784 23.370 18.697 1.00 84.56 539 PHE A CA 1
ATOM 4083 C C . PHE A 1 539 ? -9.074 23.624 17.896 1.00 84.56 539 PHE A C 1
ATOM 4085 O O . PHE A 1 539 ? -10.033 24.194 18.412 1.00 84.56 539 PHE A O 1
ATOM 4092 N N . SER A 1 540 ? -9.122 23.138 16.653 1.00 88.44 540 SER A N 1
ATOM 4093 C CA . SER A 1 540 ? -10.323 23.140 15.812 1.00 88.44 540 SER A CA 1
ATOM 4094 C C . SER A 1 540 ? -10.410 21.834 15.019 1.00 88.44 540 SER A C 1
ATOM 4096 O O . SER A 1 540 ? -9.484 21.483 14.281 1.00 88.44 540 SER A O 1
ATOM 4098 N N . ALA A 1 541 ? -11.537 21.124 15.143 1.00 89.31 541 ALA A N 1
ATOM 4099 C CA . ALA A 1 541 ? -11.762 19.847 14.468 1.00 89.31 541 ALA A CA 1
ATOM 4100 C C . ALA A 1 541 ? -11.737 19.985 12.938 1.00 89.31 541 ALA A C 1
ATOM 4102 O O . ALA A 1 541 ? -11.118 19.165 12.258 1.00 89.31 541 ALA A O 1
ATOM 4103 N N . SER A 1 542 ? -12.325 21.055 12.394 1.00 88.12 542 SER A N 1
ATOM 4104 C CA . SER A 1 542 ? -12.295 21.355 10.958 1.00 88.12 542 SER A CA 1
ATOM 4105 C C . SER A 1 542 ? -10.875 21.617 10.446 1.00 88.12 542 SER A C 1
ATOM 4107 O O . SER A 1 542 ? -10.520 21.204 9.339 1.00 88.12 542 SER A O 1
ATOM 4109 N N . THR A 1 543 ? -10.031 22.274 11.247 1.00 89.94 543 THR A N 1
ATOM 4110 C CA . THR A 1 543 ? -8.626 22.527 10.890 1.00 89.94 543 THR A CA 1
ATOM 4111 C C . THR A 1 543 ? -7.818 21.231 10.887 1.00 89.94 543 THR A C 1
ATOM 4113 O O . THR A 1 543 ? -7.090 20.958 9.931 1.00 89.94 543 THR A O 1
ATOM 4116 N N . GLU A 1 544 ? -8.000 20.373 11.892 1.00 91.94 544 GLU A N 1
ATOM 4117 C CA . GLU A 1 544 ? -7.364 19.050 11.924 1.00 91.94 544 GLU A CA 1
ATOM 4118 C C . GLU A 1 544 ? -7.846 18.142 10.779 1.00 91.94 544 GLU A C 1
ATOM 4120 O O . GLU A 1 544 ? -7.050 17.429 10.165 1.00 91.94 544 GLU A O 1
ATOM 4125 N N . ALA A 1 545 ? -9.122 18.223 10.396 1.00 93.56 545 ALA A N 1
ATOM 4126 C CA . ALA A 1 545 ? -9.675 17.475 9.266 1.00 93.56 545 ALA A CA 1
ATOM 4127 C C . ALA A 1 545 ? -9.019 17.828 7.920 1.00 93.56 545 ALA A C 1
ATOM 4129 O O . ALA A 1 545 ? -8.815 16.948 7.069 1.00 93.56 545 ALA A O 1
ATOM 4130 N N . LYS A 1 546 ? -8.633 19.099 7.736 1.00 92.12 546 LYS A N 1
ATOM 4131 C CA . LYS A 1 546 ? -7.855 19.564 6.574 1.00 92.12 546 LYS A CA 1
ATOM 4132 C C . LYS A 1 546 ? -6.412 19.046 6.593 1.00 92.12 546 LYS A C 1
ATOM 4134 O O . LYS A 1 546 ? -5.842 18.822 5.528 1.00 92.12 546 LYS A O 1
ATOM 4139 N N . ARG A 1 547 ? -5.837 18.803 7.778 1.00 93.88 547 ARG A N 1
ATOM 4140 C CA . ARG A 1 547 ? -4.498 18.204 7.941 1.00 93.88 547 ARG A CA 1
ATOM 4141 C C . ARG A 1 547 ? -4.485 16.687 7.735 1.00 93.88 547 ARG A C 1
ATOM 4143 O O . ARG A 1 547 ? -3.430 16.119 7.448 1.00 93.88 547 ARG A O 1
ATOM 4150 N N . CYS A 1 548 ? -5.621 16.012 7.888 1.00 95.75 548 CYS A N 1
ATOM 4151 C CA . CYS A 1 548 ? -5.690 14.558 7.775 1.00 95.75 548 CYS A CA 1
ATOM 4152 C C . CYS A 1 548 ? -5.276 14.046 6.382 1.00 95.75 548 CYS A C 1
ATOM 4154 O O . CYS A 1 548 ? -5.827 14.465 5.363 1.00 95.75 548 CYS A O 1
ATOM 4156 N N . LEU A 1 549 ? -4.353 13.073 6.355 1.00 96.56 549 LEU A N 1
ATOM 4157 C CA . LEU A 1 549 ? -3.826 12.469 5.121 1.00 96.56 549 LEU A CA 1
ATOM 4158 C C . LEU A 1 549 ? -4.800 11.484 4.445 1.00 96.56 549 LEU A C 1
ATOM 4160 O O . LEU A 1 549 ? -4.562 11.048 3.325 1.00 96.56 549 LEU A O 1
ATOM 4164 N N . SER A 1 550 ? -5.912 11.136 5.103 1.00 96.69 550 SER A N 1
ATOM 4165 C CA . SER A 1 550 ? -6.893 10.153 4.605 1.00 96.69 550 SER A CA 1
ATOM 4166 C C . SER A 1 550 ? -6.238 8.830 4.174 1.00 96.69 550 SER A C 1
ATOM 4168 O O . SER A 1 550 ? -6.504 8.321 3.092 1.00 96.69 550 SER A O 1
ATOM 4170 N N . CYS A 1 551 ? -5.325 8.294 4.992 1.00 97.44 551 CYS A N 1
ATOM 4171 C CA . CYS A 1 551 ? -4.579 7.079 4.663 1.00 97.44 551 CYS A CA 1
ATOM 4172 C C . CYS A 1 551 ? -5.541 5.924 4.343 1.00 97.44 551 CYS A C 1
ATOM 4174 O O . CYS A 1 551 ? -6.367 5.576 5.182 1.00 97.44 551 CYS A O 1
ATOM 4176 N N . GLY A 1 552 ? -5.452 5.347 3.142 1.00 96.06 552 GLY A N 1
ATOM 4177 C CA . GLY A 1 552 ? -6.331 4.256 2.706 1.00 96.06 552 GLY A CA 1
ATOM 4178 C C . GLY A 1 552 ? -7.767 4.670 2.352 1.00 96.06 552 GLY A C 1
ATOM 4179 O O . GLY A 1 552 ? -8.566 3.804 1.999 1.00 96.06 552 GLY A O 1
ATOM 4180 N N . LEU A 1 553 ? -8.105 5.965 2.391 1.00 96.25 553 LEU A N 1
ATOM 4181 C CA . LEU A 1 553 ? -9.441 6.489 2.091 1.00 96.25 553 LEU A CA 1
ATOM 4182 C C . LEU A 1 553 ? -9.387 7.595 1.024 1.00 96.25 553 LEU A C 1
ATOM 4184 O O . LEU A 1 553 ? -8.664 8.583 1.145 1.00 96.25 553 LEU A O 1
ATOM 4188 N N . CYS A 1 554 ? -10.183 7.450 -0.031 1.00 95.25 554 CYS A N 1
ATOM 4189 C CA . CYS A 1 554 ? -10.217 8.366 -1.161 1.00 95.25 554 CYS A CA 1
ATOM 4190 C C . CYS A 1 554 ? -10.746 9.745 -0.762 1.00 95.25 554 CYS A C 1
ATOM 4192 O O . CYS A 1 554 ? -11.797 9.868 -0.139 1.00 95.25 554 CYS A O 1
ATOM 4194 N N . ARG A 1 555 ? -10.036 10.794 -1.189 1.00 93.75 555 ARG A N 1
ATOM 4195 C CA . ARG A 1 555 ? -10.435 12.199 -1.002 1.00 93.75 555 ARG A CA 1
ATOM 4196 C C . ARG A 1 555 ? -11.252 12.780 -2.154 1.00 93.75 555 ARG A C 1
ATOM 4198 O O . ARG A 1 555 ? -11.539 13.968 -2.120 1.00 93.75 555 ARG A O 1
ATOM 4205 N N . ASP A 1 556 ? -11.543 11.977 -3.172 1.00 94.62 556 ASP A N 1
ATOM 4206 C CA . ASP A 1 556 ? -12.208 12.412 -4.404 1.00 94.62 556 ASP A CA 1
ATOM 4207 C C . ASP A 1 556 ? -11.527 13.599 -5.116 1.00 94.62 556 ASP A C 1
ATOM 4209 O O . ASP A 1 556 ? -12.170 14.476 -5.676 1.00 94.62 556 ASP A O 1
ATOM 4213 N N . CYS A 1 557 ? -10.192 13.668 -5.079 1.00 94.12 557 CYS A N 1
ATOM 4214 C CA . CYS A 1 557 ? -9.452 14.817 -5.612 1.00 94.12 557 CYS A CA 1
ATOM 4215 C C . CYS A 1 557 ? -9.290 14.830 -7.143 1.00 94.12 557 CYS A C 1
ATOM 4217 O O . CYS A 1 557 ? -8.664 15.745 -7.670 1.00 94.12 557 CYS A O 1
ATOM 4219 N N . GLY A 1 558 ? -9.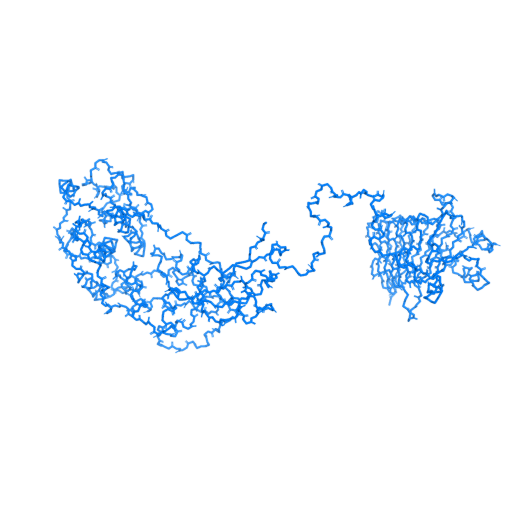744 13.798 -7.862 1.00 95.88 558 GLY A N 1
ATOM 4220 C CA . GLY A 1 558 ? -9.649 13.713 -9.326 1.00 95.88 558 GLY A CA 1
ATOM 4221 C C . GLY A 1 558 ? -8.244 13.513 -9.918 1.00 95.88 558 GLY A C 1
ATOM 4222 O O . GLY A 1 558 ? -8.141 13.200 -11.102 1.00 95.88 558 GLY A O 1
ATOM 4223 N N . LEU A 1 559 ? -7.165 13.607 -9.127 1.00 96.31 559 LEU A N 1
ATOM 4224 C CA . LEU A 1 559 ? -5.776 13.544 -9.622 1.00 96.31 559 LEU A CA 1
ATOM 4225 C C . LEU A 1 559 ? -5.489 12.302 -10.479 1.00 96.31 559 LEU A C 1
ATOM 4227 O O . LEU A 1 559 ? -4.873 12.402 -11.532 1.00 96.31 559 LEU A O 1
ATOM 4231 N N . CYS A 1 560 ? -5.976 11.129 -10.068 1.00 96.62 560 CYS A N 1
ATOM 4232 C CA . CYS A 1 560 ? -5.760 9.891 -10.820 1.00 96.62 560 CYS A CA 1
ATOM 4233 C C . CYS A 1 560 ? -6.430 9.877 -12.206 1.00 96.62 560 CYS A C 1
ATOM 4235 O O . CYS A 1 560 ? -5.875 9.286 -13.130 1.00 96.62 560 CYS A O 1
ATOM 4237 N N . ALA A 1 561 ? -7.583 10.536 -12.359 1.00 97.19 561 ALA A N 1
ATOM 4238 C CA . ALA A 1 561 ? -8.256 10.689 -13.645 1.00 97.19 561 ALA A CA 1
ATOM 4239 C C . ALA A 1 561 ? -7.540 11.738 -14.508 1.00 97.19 561 ALA A C 1
ATOM 4241 O O . ALA A 1 561 ? -7.225 11.469 -15.665 1.00 97.19 561 ALA A O 1
ATOM 4242 N N . ALA A 1 562 ? -7.208 12.891 -13.917 1.00 96.56 562 ALA A N 1
ATOM 4243 C CA . ALA A 1 562 ? -6.546 13.999 -14.603 1.00 96.56 562 ALA A CA 1
ATOM 4244 C C . ALA A 1 562 ? -5.132 13.650 -15.099 1.00 96.56 562 ALA A C 1
ATOM 4246 O O . ALA A 1 562 ? -4.755 14.026 -16.204 1.00 96.56 562 ALA A O 1
ATOM 4247 N N . SER A 1 563 ? -4.350 12.905 -14.313 1.00 95.88 563 SER A N 1
ATOM 4248 C CA . SER A 1 563 ? -2.985 12.499 -14.677 1.00 95.88 563 SER A CA 1
ATOM 4249 C C . SER A 1 563 ? -2.927 11.241 -15.550 1.00 95.88 563 SER A C 1
ATOM 4251 O O . SER A 1 563 ? -1.833 10.786 -15.881 1.00 95.88 563 SER A O 1
ATOM 4253 N N . CYS A 1 564 ? -4.065 10.632 -15.906 1.00 96.75 564 CYS A N 1
ATOM 4254 C CA . CYS A 1 564 ? -4.074 9.425 -16.725 1.00 96.75 564 CYS A CA 1
ATOM 4255 C C . CYS A 1 564 ? -3.770 9.769 -18.196 1.00 96.75 564 CYS A C 1
ATOM 4257 O O . CYS A 1 564 ? -4.627 10.355 -18.861 1.00 96.75 564 CYS A O 1
ATOM 4259 N N . PRO A 1 565 ? -2.625 9.340 -18.765 1.00 94.75 565 PRO A N 1
ATOM 4260 C CA . PRO A 1 565 ? -2.245 9.720 -20.130 1.00 94.75 565 PRO A CA 1
ATOM 4261 C C . PRO A 1 565 ? -3.194 9.165 -21.201 1.00 94.75 565 PRO A C 1
ATOM 4263 O O . PRO A 1 565 ? -3.264 9.697 -22.299 1.00 94.75 565 PRO A O 1
ATOM 4266 N N . GLN A 1 566 ? -3.921 8.092 -20.881 1.00 95.56 566 GLN A N 1
ATOM 4267 C CA . GLN A 1 566 ? -4.856 7.421 -21.789 1.00 95.56 566 GLN A CA 1
ATOM 4268 C C . GLN A 1 566 ? -6.322 7.757 -21.495 1.00 95.56 566 GLN A C 1
ATOM 4270 O O . GLN A 1 566 ? -7.213 7.142 -22.079 1.00 95.56 566 GLN A O 1
ATOM 4275 N N . GLN A 1 567 ? -6.587 8.663 -20.540 1.00 96.44 567 GLN A N 1
ATOM 4276 C CA . GLN A 1 567 ? -7.943 8.978 -20.065 1.00 96.44 567 GLN A CA 1
ATOM 4277 C C . GLN A 1 567 ? -8.762 7.710 -19.758 1.00 96.44 567 GLN A C 1
ATOM 4279 O O . GLN A 1 567 ? -9.937 7.584 -20.103 1.00 96.44 567 GLN A O 1
ATOM 4284 N N . ALA A 1 568 ? -8.093 6.725 -19.156 1.00 96.94 568 ALA A N 1
ATOM 4285 C CA . ALA A 1 568 ? -8.663 5.419 -18.859 1.00 96.94 568 ALA A CA 1
ATOM 4286 C C . ALA A 1 568 ? -9.346 5.374 -17.488 1.00 96.94 568 ALA A C 1
ATOM 4288 O O . ALA A 1 568 ? -9.970 4.373 -17.168 1.00 96.94 568 ALA A O 1
ATOM 4289 N N . ILE A 1 569 ? -9.207 6.411 -16.659 1.00 97.75 569 ILE A N 1
ATOM 4290 C CA . ILE A 1 569 ? -9.783 6.455 -15.314 1.00 97.75 569 ILE A CA 1
ATOM 4291 C C . ILE A 1 569 ? -10.900 7.487 -15.283 1.00 97.75 569 ILE A C 1
ATOM 4293 O O . ILE A 1 569 ? -10.690 8.635 -15.670 1.00 97.75 569 ILE A O 1
ATOM 4297 N N . TYR A 1 570 ? -12.063 7.087 -14.779 1.00 96.94 570 TYR A N 1
ATOM 4298 C CA . TYR A 1 570 ? -13.223 7.959 -14.641 1.00 96.94 570 TYR A CA 1
ATOM 4299 C C . TYR A 1 570 ? -13.936 7.719 -13.313 1.00 96.94 570 TYR A C 1
ATOM 4301 O O . TYR A 1 570 ? -13.884 6.632 -12.735 1.00 96.94 570 TYR A O 1
ATOM 4309 N N . ARG A 1 571 ? -14.586 8.768 -12.816 1.00 96.81 571 ARG A N 1
ATOM 4310 C CA . ARG A 1 571 ? -15.385 8.736 -11.592 1.00 96.81 571 ARG A CA 1
ATOM 4311 C C . ARG A 1 571 ? -16.802 8.265 -11.921 1.00 96.81 571 ARG A C 1
ATOM 4313 O O . ARG A 1 571 ? -17.377 8.703 -12.913 1.00 96.81 571 ARG A O 1
ATOM 4320 N N . GLN A 1 572 ? -17.363 7.403 -11.085 1.00 96.25 572 GLN A N 1
ATOM 4321 C CA . GLN A 1 572 ? -18.716 6.872 -11.206 1.00 96.25 572 GLN A CA 1
ATOM 4322 C C . GLN A 1 572 ? -19.461 7.051 -9.881 1.00 96.25 572 GLN A C 1
ATOM 4324 O O . GLN A 1 572 ? -18.959 6.645 -8.832 1.00 96.25 572 GLN A O 1
ATOM 4329 N N . GLU A 1 573 ? -20.661 7.629 -9.940 1.00 95.25 573 GLU A N 1
ATOM 4330 C CA . GLU A 1 573 ? -21.569 7.690 -8.791 1.00 95.25 573 GLU A CA 1
ATOM 4331 C C . GLU A 1 573 ? -22.116 6.299 -8.456 1.00 95.25 573 GLU A C 1
ATOM 4333 O O . GLU A 1 573 ? -22.380 5.473 -9.332 1.00 95.25 573 GLU A O 1
ATOM 4338 N N . THR A 1 574 ? -22.286 6.037 -7.169 1.00 91.75 574 THR A N 1
ATOM 4339 C CA . THR A 1 574 ? -22.774 4.772 -6.615 1.00 91.75 574 THR A CA 1
ATOM 4340 C C . THR A 1 574 ? -23.800 5.063 -5.523 1.00 91.75 574 THR A C 1
ATOM 4342 O O . THR A 1 574 ? -23.846 6.166 -4.987 1.00 91.75 574 THR A O 1
ATOM 4345 N N . ALA A 1 575 ? -24.594 4.066 -5.128 1.00 83.81 575 ALA A N 1
ATOM 4346 C CA . ALA A 1 575 ? -25.601 4.243 -4.076 1.00 83.81 575 ALA A CA 1
ATOM 4347 C C . ALA A 1 575 ? -25.019 4.713 -2.720 1.00 83.81 575 ALA A C 1
ATOM 4349 O O . ALA A 1 575 ? -25.748 5.276 -1.911 1.00 83.81 575 ALA A O 1
ATOM 4350 N N . GLY A 1 576 ? -23.718 4.501 -2.473 1.00 76.62 576 GLY A N 1
ATOM 4351 C CA . GLY A 1 576 ? -23.023 4.868 -1.232 1.00 76.62 576 GLY A CA 1
ATOM 4352 C C . GLY A 1 576 ? -21.984 5.987 -1.374 1.00 76.62 576 GLY A C 1
ATOM 4353 O O . GLY A 1 576 ? -21.096 6.086 -0.529 1.00 76.62 576 GLY A O 1
ATOM 4354 N N . GLY A 1 577 ? -22.034 6.785 -2.445 1.00 88.19 577 GLY A N 1
ATOM 4355 C CA . GLY A 1 577 ? -21.037 7.818 -2.750 1.00 88.19 577 GLY A CA 1
ATOM 4356 C C . GLY A 1 577 ? -20.454 7.608 -4.141 1.00 88.19 577 GLY A C 1
ATOM 4357 O O . GLY A 1 577 ? -21.196 7.517 -5.108 1.00 88.19 577 GLY A O 1
ATOM 4358 N N . PHE A 1 578 ? -19.139 7.450 -4.269 1.00 93.94 578 PHE A N 1
ATOM 4359 C CA . PHE A 1 578 ? -18.473 7.367 -5.572 1.00 93.94 578 PHE A CA 1
ATOM 4360 C C . PHE A 1 578 ? -17.425 6.252 -5.638 1.00 93.94 578 PHE A C 1
ATOM 4362 O O . PHE A 1 578 ? -16.905 5.789 -4.622 1.00 93.94 578 PHE A O 1
ATOM 4369 N N . SER A 1 579 ? -17.065 5.864 -6.861 1.00 95.44 579 SER A N 1
ATOM 4370 C CA . SER A 1 579 ? -15.927 4.993 -7.156 1.00 95.44 579 SER A CA 1
ATOM 4371 C C . SER A 1 579 ? -15.140 5.497 -8.360 1.00 95.44 579 SER A C 1
ATOM 4373 O O . SER A 1 579 ? -15.679 6.206 -9.207 1.00 95.44 579 SER A O 1
ATOM 4375 N N . TYR A 1 580 ? -13.860 5.138 -8.445 1.00 96.62 580 TYR A N 1
ATOM 4376 C CA . TYR A 1 580 ? -13.076 5.353 -9.660 1.00 96.62 580 TYR A CA 1
ATOM 4377 C C . TYR A 1 580 ? -12.918 4.030 -10.399 1.00 96.62 580 TYR A C 1
ATOM 4379 O O . TYR A 1 580 ? -12.464 3.039 -9.827 1.00 96.62 580 TYR A O 1
ATOM 4387 N N . GLN A 1 581 ? -13.286 4.036 -11.675 1.00 96.75 581 GLN A N 1
ATOM 4388 C CA . GLN A 1 581 ? -13.238 2.880 -12.561 1.00 96.75 581 GLN A CA 1
ATOM 4389 C C . GLN A 1 581 ? -12.099 3.010 -13.568 1.00 96.75 581 GLN A C 1
ATOM 4391 O O . GLN A 1 581 ? -11.623 4.111 -13.849 1.00 96.75 581 GLN A O 1
ATOM 4396 N N . VAL A 1 582 ? -11.672 1.868 -14.111 1.00 96.62 582 VAL A N 1
ATOM 4397 C CA . VAL A 1 582 ? -10.599 1.772 -15.106 1.00 96.62 582 VAL A CA 1
ATOM 4398 C C . VAL A 1 582 ? -11.150 1.145 -16.386 1.00 96.62 582 VAL A C 1
ATOM 4400 O O . VAL A 1 582 ? -11.574 -0.009 -16.387 1.00 96.62 582 VAL A O 1
ATOM 4403 N N . ASP A 1 583 ? -11.094 1.875 -17.497 1.00 96.38 583 ASP A N 1
ATOM 4404 C CA . ASP A 1 583 ? -11.359 1.336 -18.828 1.00 96.38 583 ASP A CA 1
ATOM 4405 C C . ASP A 1 583 ? -10.193 0.440 -19.267 1.00 96.38 583 ASP A C 1
ATOM 4407 O O . ASP A 1 583 ? -9.099 0.896 -19.619 1.00 96.38 583 ASP A O 1
ATOM 4411 N N . ASN A 1 584 ? -10.446 -0.868 -19.279 1.00 93.19 584 ASN A N 1
ATOM 4412 C CA . ASN A 1 584 ? -9.456 -1.873 -19.642 1.00 93.19 584 ASN A CA 1
ATOM 4413 C C . ASN A 1 584 ? -8.989 -1.801 -21.098 1.00 93.19 584 ASN A C 1
ATOM 4415 O O . ASN A 1 584 ? -7.887 -2.272 -21.388 1.00 93.19 584 ASN A O 1
ATOM 4419 N N . LYS A 1 585 ? -9.781 -1.215 -22.001 1.00 92.75 585 LYS A N 1
ATOM 4420 C CA . LYS A 1 585 ? -9.409 -1.069 -23.415 1.00 92.75 585 LYS A CA 1
ATOM 4421 C C . LYS A 1 585 ? -8.387 0.048 -23.618 1.00 92.75 585 LYS A C 1
ATOM 4423 O O . LYS A 1 585 ? -7.579 -0.040 -24.537 1.00 92.75 585 LYS A O 1
ATOM 4428 N N . ARG A 1 586 ? -8.397 1.061 -22.745 1.00 94.62 586 ARG A N 1
ATOM 4429 C CA . ARG A 1 586 ? -7.499 2.228 -22.797 1.00 94.62 586 ARG A CA 1
ATOM 4430 C C . ARG A 1 586 ? -6.319 2.124 -21.836 1.00 94.62 586 ARG A C 1
ATOM 4432 O O . ARG A 1 586 ? -5.258 2.681 -22.091 1.00 94.62 586 ARG A O 1
ATOM 4439 N N . CYS A 1 587 ? -6.487 1.442 -20.706 1.00 95.69 587 CYS A N 1
ATOM 4440 C CA . CYS A 1 587 ? -5.458 1.383 -19.677 1.00 95.69 587 CYS A CA 1
ATOM 4441 C C . CYS A 1 587 ? -4.243 0.555 -20.121 1.00 95.69 587 CYS A C 1
ATOM 4443 O O . CYS A 1 587 ? -4.355 -0.650 -20.361 1.00 95.69 587 CYS A O 1
ATOM 4445 N N . ILE A 1 588 ? -3.079 1.208 -20.126 1.00 94.75 588 ILE A N 1
ATOM 4446 C CA . ILE A 1 588 ? -1.776 0.631 -20.494 1.00 94.75 588 ILE A CA 1
ATOM 4447 C C . ILE A 1 588 ? -0.955 0.129 -19.293 1.00 94.75 588 ILE A C 1
ATOM 4449 O O . ILE A 1 588 ? 0.204 -0.237 -19.441 1.00 94.75 588 ILE A O 1
ATOM 4453 N N . GLY A 1 589 ? -1.502 0.177 -18.072 1.00 94.56 589 GLY A N 1
ATOM 4454 C CA . GLY A 1 589 ? -0.812 -0.350 -16.885 1.00 94.56 589 GLY A CA 1
ATOM 4455 C C . GLY A 1 589 ? 0.393 0.458 -16.378 1.00 94.56 589 GLY A C 1
ATOM 4456 O O . GLY A 1 589 ? 1.174 -0.057 -15.593 1.00 94.56 589 GLY A O 1
ATOM 4457 N N . CYS A 1 590 ? 0.548 1.718 -16.793 1.00 93.75 590 CYS A N 1
ATOM 4458 C CA . CYS A 1 590 ? 1.711 2.566 -16.472 1.00 93.75 590 CYS A CA 1
ATOM 4459 C C . CYS A 1 590 ? 1.903 2.941 -14.986 1.00 93.75 590 CYS A C 1
ATOM 4461 O O . CYS A 1 590 ? 2.971 3.416 -14.618 1.00 93.75 590 CYS A O 1
ATOM 4463 N N . GLY A 1 591 ? 0.881 2.800 -14.136 1.00 95.00 591 GLY A N 1
ATOM 4464 C CA . GLY A 1 591 ? 0.991 3.063 -12.694 1.00 95.00 591 GLY A CA 1
ATOM 4465 C C . GLY A 1 591 ? 0.930 4.527 -12.239 1.00 95.00 591 GLY A C 1
ATOM 4466 O O . GLY A 1 591 ? 0.958 4.769 -11.034 1.00 95.00 591 GLY A O 1
ATOM 4467 N N . PHE A 1 592 ? 0.755 5.509 -13.136 1.00 95.69 592 PHE A N 1
ATOM 4468 C CA . PHE A 1 592 ? 0.646 6.928 -12.744 1.00 95.69 592 PHE A CA 1
ATOM 4469 C C . PHE A 1 592 ? -0.448 7.196 -11.705 1.00 95.69 592 PHE A C 1
ATOM 4471 O O . PHE A 1 592 ? -0.244 7.988 -10.791 1.00 95.69 592 PHE A O 1
ATOM 4478 N N . CYS A 1 593 ? -1.590 6.511 -11.797 1.00 96.19 593 CYS A N 1
ATOM 4479 C CA . CYS A 1 593 ? -2.669 6.647 -10.821 1.00 96.19 593 CYS A CA 1
ATOM 4480 C C . CYS A 1 593 ? -2.265 6.212 -9.408 1.00 96.19 593 CYS A C 1
ATOM 4482 O O . CYS A 1 593 ? -2.734 6.816 -8.448 1.00 96.19 593 CYS A O 1
ATOM 4484 N N . ALA A 1 594 ? -1.390 5.208 -9.283 1.00 95.75 594 ALA A N 1
ATOM 4485 C CA . ALA A 1 594 ? -0.828 4.780 -8.008 1.00 95.75 594 ALA A CA 1
ATOM 4486 C C . ALA A 1 594 ? 0.223 5.772 -7.505 1.00 95.75 594 ALA A C 1
ATOM 4488 O O . ALA A 1 594 ? 0.139 6.205 -6.359 1.00 95.75 594 ALA A O 1
ATOM 4489 N N . GLY A 1 595 ? 1.137 6.211 -8.376 1.00 94.50 595 GLY A N 1
ATOM 4490 C CA . GLY A 1 595 ? 2.187 7.166 -8.010 1.00 94.50 595 GLY A CA 1
ATOM 4491 C C . GLY A 1 595 ? 1.663 8.547 -7.601 1.00 94.50 595 GLY A C 1
ATOM 4492 O O . GLY A 1 595 ? 2.184 9.148 -6.669 1.00 94.50 595 GLY A O 1
ATOM 4493 N N . ILE A 1 596 ? 0.605 9.040 -8.254 1.00 95.44 596 ILE A N 1
ATOM 4494 C CA . ILE A 1 596 ? 0.022 10.365 -7.975 1.00 95.44 596 ILE A CA 1
ATOM 4495 C C . ILE A 1 596 ? -0.964 10.348 -6.796 1.00 95.44 596 ILE A C 1
ATOM 4497 O O . ILE A 1 596 ? -1.478 11.391 -6.393 1.00 95.44 596 ILE A O 1
ATOM 4501 N N . CYS A 1 597 ? -1.318 9.170 -6.274 1.00 96.88 597 CYS A N 1
ATOM 4502 C CA . CYS A 1 597 ? -2.372 9.062 -5.279 1.00 96.88 597 CYS A CA 1
ATOM 4503 C C . CYS A 1 597 ? -1.889 9.526 -3.897 1.00 96.88 597 CYS A C 1
ATOM 4505 O O . CYS A 1 597 ? -1.078 8.838 -3.278 1.00 96.88 597 CYS A O 1
ATOM 4507 N N . PRO A 1 598 ? -2.463 10.593 -3.313 1.00 96.19 598 PRO A N 1
ATOM 4508 C CA . PRO A 1 598 ? -2.023 11.081 -2.009 1.00 96.19 598 PRO A CA 1
ATOM 4509 C C . PRO A 1 598 ? -2.452 10.188 -0.838 1.00 96.19 598 PRO A C 1
ATOM 4511 O O . PRO A 1 598 ? -2.032 10.421 0.291 1.00 96.19 598 PRO A O 1
ATOM 4514 N N . CYS A 1 599 ? -3.315 9.198 -1.081 1.00 97.00 599 CYS A N 1
ATOM 4515 C CA . CYS A 1 599 ? -3.952 8.379 -0.047 1.00 97.00 599 CYS A CA 1
ATOM 4516 C C . CYS A 1 599 ? -3.575 6.892 -0.122 1.00 97.00 599 CYS A C 1
ATOM 4518 O O . CYS A 1 599 ? -4.015 6.126 0.733 1.00 97.00 599 CYS A O 1
ATOM 4520 N N . GLY A 1 600 ? -2.814 6.479 -1.143 1.00 95.38 600 GLY A N 1
ATOM 4521 C CA . GLY A 1 600 ? -2.374 5.091 -1.318 1.00 95.38 600 GLY A CA 1
ATOM 4522 C C . GLY A 1 600 ? -3.488 4.084 -1.639 1.00 95.38 600 GLY A C 1
ATOM 4523 O O . GLY A 1 600 ? -3.368 2.911 -1.312 1.00 95.38 600 GLY A O 1
ATOM 4524 N N . ILE A 1 601 ? -4.593 4.524 -2.253 1.00 95.81 601 ILE A N 1
ATOM 4525 C CA . ILE A 1 601 ? -5.765 3.666 -2.539 1.00 95.81 601 ILE A CA 1
ATOM 4526 C C . ILE A 1 601 ? -5.685 2.915 -3.875 1.00 95.81 601 ILE A C 1
ATOM 4528 O O . ILE A 1 601 ? -6.602 2.172 -4.206 1.00 95.81 601 ILE A O 1
ATOM 4532 N N . TRP A 1 602 ? -4.654 3.150 -4.684 1.00 96.38 602 TRP A N 1
ATOM 4533 C CA . TRP A 1 602 ? -4.470 2.484 -5.972 1.00 96.38 602 TRP A CA 1
ATOM 4534 C C . TRP A 1 602 ? -3.401 1.405 -5.837 1.00 96.38 602 TRP A C 1
ATOM 4536 O O . TRP A 1 602 ? -2.261 1.698 -5.489 1.00 96.38 602 TRP A O 1
ATOM 4546 N N . GLU A 1 603 ? -3.774 0.169 -6.144 1.00 94.31 603 GLU A N 1
ATOM 4547 C CA . GLU A 1 603 ? -2.891 -0.997 -6.112 1.00 94.31 603 GLU A CA 1
ATOM 4548 C C . GLU A 1 603 ? -2.554 -1.423 -7.543 1.00 94.31 603 GLU A C 1
ATOM 4550 O O . GLU A 1 603 ? -3.459 -1.602 -8.359 1.00 94.31 603 GLU A O 1
ATOM 4555 N N . MET A 1 604 ? -1.267 -1.593 -7.854 1.00 94.56 604 MET A N 1
ATOM 4556 C CA . MET A 1 604 ? -0.827 -2.165 -9.129 1.00 94.56 604 MET A CA 1
ATOM 4557 C C . MET A 1 604 ? -0.694 -3.676 -8.983 1.00 94.56 604 MET A C 1
ATOM 4559 O O . MET A 1 604 ? 0.085 -4.156 -8.163 1.00 94.56 604 MET A O 1
ATOM 4563 N N . ARG A 1 605 ? -1.442 -4.428 -9.788 1.00 93.19 605 ARG A N 1
ATOM 4564 C CA . ARG A 1 605 ? -1.429 -5.893 -9.781 1.00 93.19 605 ARG A CA 1
ATOM 4565 C C . ARG A 1 605 ? -0.917 -6.416 -11.114 1.00 93.19 605 ARG A C 1
ATOM 4567 O O . ARG A 1 605 ? -1.331 -5.921 -12.155 1.00 93.19 605 ARG A O 1
ATOM 4574 N N . GLU A 1 606 ? -0.080 -7.447 -11.101 1.00 88.44 606 GLU A N 1
ATOM 4575 C CA . GLU A 1 606 ? 0.268 -8.159 -12.334 1.00 88.44 606 GLU A CA 1
ATOM 4576 C C . GLU A 1 606 ? -0.954 -8.874 -12.929 1.00 88.44 606 GLU A C 1
ATOM 4578 O O . GLU A 1 606 ? -1.745 -9.516 -12.220 1.00 88.44 606 GLU A O 1
ATOM 4583 N N . VAL A 1 607 ? -1.121 -8.725 -14.242 1.00 83.12 607 VAL A N 1
ATOM 4584 C CA . VAL A 1 607 ? -2.130 -9.464 -15.003 1.00 83.12 607 VAL A CA 1
ATOM 4585 C C . VAL A 1 607 ? -1.587 -10.880 -15.187 1.00 83.12 607 VAL A C 1
ATOM 4587 O O . VAL A 1 607 ? -0.474 -11.044 -15.678 1.00 83.12 607 VAL A O 1
ATOM 4590 N N . LYS A 1 608 ? -2.336 -11.875 -14.700 1.00 68.81 608 LYS A N 1
ATOM 4591 C CA . LYS A 1 608 ? -1.985 -13.296 -14.808 1.00 68.81 608 LYS A CA 1
ATOM 4592 C C . LYS A 1 608 ? -2.568 -13.902 -16.068 1.00 68.81 608 LYS A C 1
ATOM 4594 O O . LYS A 1 608 ? -3.718 -13.517 -16.395 1.00 68.81 608 LYS A O 1
#

Sequence (608 aa):
DKINIKVSGPVGQRLGAMGMQGTEIVVNGSASDDVGWLNCGAIITVLGDVTNGAHNAGAQGILYVQGGGGARCDTMTKNNPRYAPLQSWYFRDVGDSFAEFKAGGITVVCGVEPRNPDNILGYRPCVGMVGGVIYFRGPITGYSRNDVQLLPLDDEDWQWLKDNIRPYLKAVKKTKYLTTLTSNQAEWQKLVPFTPAEKAARGHGQMAMGKFRRQIWEKEVGKNGIFGDIIDHSAFSTLPYITTGKNRRQEPRWRNAMSTAPCSGACPANIPSEQRFALLRQGNEPDAVNLLLQYTPFPATVCGSVCPNMCMLACTRKAVDTPLDIKSCGKQAVQAAAPPSAPASGHKIAVIGAGIAGLSAAWHLSLQGHKIDLFEATNRLGGKLWEQIDKGKLERDTLLTELKRLKSTGINIIPETLVNPAQFERFVKEYDGIIIACGLIKKDGRGLRFLTTDIECPNGKIKVDEGGSTSNSKVYAAGDVISRALAPHGIGQGMSAAKALHASLTGTVYTPDRRPTITYEAIQTAYYPAKIDRQATAFSASTEAKRCLSCGLCRDCGLCAASCPQQAIYRQETAGGFSYQVDNKRCIGCGFCAGICPCGIWEMREVK

Solvent-accessible surface area (backbone atoms only — not comparable to full-atom values): 31274 Å² total; per-residue (Å²): 128,76,47,80,46,78,47,76,61,95,42,61,64,41,46,57,43,60,19,42,66,50,34,36,38,40,32,64,31,46,36,33,38,23,33,26,24,42,10,54,26,18,38,38,36,29,55,21,39,39,32,34,28,27,36,21,49,13,37,21,25,38,41,40,33,42,24,31,39,22,36,31,20,39,18,46,10,29,53,51,90,92,49,69,60,15,34,39,37,27,35,11,19,36,22,37,35,20,28,28,42,10,44,20,22,42,34,40,31,56,39,49,85,29,94,40,78,66,32,34,43,31,55,58,16,32,41,66,21,63,31,42,42,37,40,36,27,72,45,64,81,56,59,32,77,87,21,34,47,84,42,73,61,51,74,66,56,50,50,52,47,56,67,54,48,55,62,49,26,55,76,45,73,46,58,86,46,49,65,69,74,66,68,51,71,86,56,35,35,31,42,37,40,48,50,75,67,56,50,58,73,66,59,77,76,79,70,54,66,74,53,41,39,65,72,46,48,29,68,76,43,35,71,77,35,89,56,35,90,78,57,84,65,88,59,93,68,85,73,58,97,76,31,35,54,85,72,16,67,30,42,76,40,74,43,60,62,59,27,29,28,38,30,13,64,50,28,66,46,54,52,58,55,52,59,32,30,49,32,26,58,72,68,37,52,69,59,27,48,48,58,49,53,76,52,34,73,41,39,25,50,36,51,33,45,65,43,91,45,49,27,42,76,40,27,68,45,49,83,63,52,63,44,62,66,59,34,64,54,18,41,71,45,48,82,54,78,69,76,84,54,44,70,77,63,83,47,40,33,40,29,36,19,42,18,54,10,19,48,22,18,51,48,50,34,24,39,56,16,33,46,39,44,38,31,17,57,44,91,67,71,34,39,58,67,61,75,69,52,53,67,93,54,46,60,65,68,55,46,52,47,32,50,52,39,52,45,72,58,66,50,42,75,41,57,62,39,70,77,41,44,70,55,42,60,47,43,69,72,77,30,70,32,35,38,44,15,66,37,69,76,37,90,79,20,70,64,52,70,32,57,62,92,68,52,54,48,68,88,44,21,47,51,54,54,96,39,14,43,36,74,38,94,47,37,26,41,16,26,42,27,53,43,87,61,56,72,52,38,13,25,20,34,5,35,35,23,26,48,32,50,52,15,62,76,70,75,48,82,69,75,79,90,79,54,53,59,50,61,68,86,48,38,42,61,87,81,52,83,57,78,83,70,92,72,77,86,70,93,48,65,56,61,46,19,70,69,54,66,29,48,16,35,80,80,80,77,55,53,45,34,75,65,32,91,58,64,22,36,47,81,43,85,48,101,90,50,74,47,66,47,71,41,48,82,47,35,54,39,81,52,54,45,39,75,66,27,50,19,39,28,41,45,79,39,73,57,128

Foldseek 3Di:
DAAEAEAEDAAEEQACACPEARYEYEYPEEHEYQDLHQPHHYEYEYLYEYAANHNPLHAYYEYFYLAEYHAHHQENYAYDVVDDWYEYEHAAAYEHQANHLRHTHEYEAQNDPHPDQAARHYHAYNHNYRYYKYKYFHHHPDYPPLWKDKAQDDPVSLVVCLVPVCVSCVSNVNNVCSCVSNVDSRRMMMIGTDHPVRSVVVDPDDQDVVRCCVPPQCVVANDVGVCNVVDPDPPPPDQPPQHFFLPFFWDKDQQFPLFAAQLQVQFLQSQRVLVLLLCLLVVNNLVSLQSNLLRALQLCQALQFQDPRSSQVRALLVVQAGGQPSNVVSNVSLQPAHDAADAAPVFEEEEEAQALQSLLLLSNLLSPNYAYEYEHQAPDHHVCSPPPDDCVRGPVVSVVSSVVNSVVSVHHYHYNDDQAQVNVVVCVVVGQAYEYERAPPDQQLPSVNSDDPQFDQPSNATDADPLQATSDNRYGYAANRHPDDGSSNSSNNSNSVNQCNVCSSVVHDRDDDPRHHADSVLADCVVAHHDPDPPPPDDDSSVSSSRHLSASHDSVPCQLQVPQPQSQWDWDADPVGIDIDGNRNRDSQPCPSSVRGNHSSMDMDTND

Nearest PDB structures (foldseek):
  8oh5-assembly1_C  TM=7.059E-01  e=1.650E-17  Sporomusa ovata DSM 2662
  5vj7-assembly1_A  TM=8.029E-01  e=4.372E-12  Pyrococcus furiosus COM1
  5jfc-assembly1_L  TM=7.877E-01  e=3.399E-12  Pyrococcus furiosus
  5jca-assembly1_L  TM=7.994E-01  e=2.679E-11  Pyrococcus furiosus
  4ylf-assembly1_B  TM=8.141E-01  e=1.726E-10  Thermotoga maritima MSB8

pLDDT: mean 92.04, std 8.63, range [50.09, 98.75]

Mean predicted aligned error: 13.58 Å

Secondary structure (DSSP, 8-state):
--EEEEEES-B-TTTTTT-BTTEEEEEES-B-S-TTTT-EEEEEEESS-B-TTTTTT--EEEEEESS---TTTTTT----TTSPPPEEEESS---TTTTTT-EEEEEEE--SS-SSTT-TT-SSTTTT--EEEEEEES--S---TTTEEEEE--HHHHHHHHHHHHHHHHHTT-GGGHHHHTS-GGGEEEEEEPPHHHHHHTT-----HHHHIIIIIHHHH-TT-TTTTT--SSS-----SS--GGGSSEEEEE-TTSSB-HHHHT-TT---HHHHHHHHHTT-HHHHHHHHHTT-S-IIIIIIII---HHHHT-GGGGTSS---HHHHHHHGGGPPPPPPPSP---EEEEE--SHHHHHHHHHHHHTT-EEEEE-SSS-SSTHHHHTS-TTT--HHHHHHHHHHHHTTT-EEE-S----HHHHHHHHHH-SEEEE----S-TTSGGGTTS-TTS--GGGS----TT-B-SSTTEEE-GGGTS---HHHHHHHHHHHHHHHHHHHHTPPP----PPBPPSTTS-GGGS-----S---S--HHHHHHH---TTS-----HHHHT-TT--EEEEEETTEEEEEE-TTT-----HHHHT-TT--EEEEE--